Protein 3PAS (pdb70)

B-factor: mean 32.34, std 11.19, range [10.26, 92.11]

Organism: Marinobacter nauticus (strain ATCC 700491 / DSM 11845 / VT8) (NCBI:txid351348)

CATH classification: 1.10.357.10

Radius of gyration: 27.94 Å; Cα contacts (8 Å, |Δi|>4): 804; chains: 4; bounding box: 83×67×73 Å

Secondary structure (DSSP, 8-state):
-HHHHHHHHHHHHHHHHHHHHHHHHH--HHHHHHHHTS-HHHHHHH-SSHHHHHHHHHHHHHHHHHHHHHHHHHT-SSHHHHHHHHHHHHHHHHHH-HHHHHHHHHHHTS---HHHHHHHHHHTHHHHHHHHHHHHHTSB----HHHHHH--HHHHHHHHHHHTTSS---HHHHHHHH--HHHHB--/-HHHHHHHHHHHHHHHHHHHH-TTT--HHHHHHHTTS-HHHHHHH-SSHHHHHHHHHHHHHHHHHHHHHHHHHT-SSHHHHHHHHHHHHHHHHHH-HHHHHHHHHHHTS---HHHHHHHHHHTHHHHHHHHHHHHHTSB----HHHHHH--HHHHHHHHHHHTTSS---HHHHHHHH--HHHHB--TT-/--HHHHHHHHHHHHHHHHHHHHH-TTT--HHHHHHHHTS-HHHHHHHSSSHHHHHHHHHHHHHHHHHHHHHHHHHTSSSHHHHHHHHHHHHHHHHHH-HHHHHHHHHHHTS---HHHHHHHHHHTHHHHHHHHHHHHTTSB-S--HHHHHH--HHHHHHHHHHHTTSS---HHHHHHHH--HHHHB--/--HHHHHHHHHHHHHHHHHHHHH-TTT--HHHHHHHTTS-HHHHHHHSSSHHHHHHHHHHHHHHHHHHHHHHHHTT-SSHHHHHHHHHHHHHHHHHH-HHHHHHHHHHHTS---HHHHHHHHHHTHHHHHHHHHHHHTTSB----HHHHHH--HHHHHHHHHHHHTSS---HHHHHHHH--HHHHB--

InterPro domains:
  IPR001647 DNA-binding HTH domain, TetR-type [PF00440] (13-57)
  IPR001647 DNA-binding HTH domain, TetR-type [PR00455] (12-25)
  IPR001647 DNA-binding HTH domain, TetR-type [PR00455] (33-56)
  IPR001647 DNA-binding HTH domain, TetR-type [PS50977] (6-66)
  IPR009057 Homedomain-like superfamily [SSF46689] (1-82)
  IPR036271 Tetracyclin repressor-like, C-terminal domain superfamily [SSF48498] (79-188)
  IPR050109 HTH-type, TetR-like transcriptional regulator [PTHR30055] (2-189)
  IPR054422 Tetracyclin repressor-like HI_0893, C-terminal domain [PF22604] (85-188)

Structure (mmCIF, N/CA/C/O backbone):
data_3PAS
#
_entry.id   3PAS
#
_cell.length_a   67.118
_cell.length_b   106.180
_cell.length_c   117.408
_cell.angle_alpha   90.000
_cell.angle_beta   90.000
_cell.angle_gamma   90.000
#
_symmetry.space_group_name_H-M   'P 21 21 21'
#
loop_
_entity.id
_entity.type
_entity.pdbx_description
1 polymer 'TetR family transcription regulator'
2 non-polymer 'ACETATE ION'
3 non-polymer S-1,2-PROPANEDIOL
4 water water
#
loop_
_atom_site.group_PDB
_atom_site.id
_atom_site.type_symbol
_atom_site.label_atom_id
_atom_site.label_alt_id
_atom_site.label_comp_id
_atom_site.label_asym_id
_atom_site.label_entity_id
_atom_site.label_seq_id
_atom_site.pdbx_PDB_ins_code
_atom_site.Cartn_x
_atom_site.Cartn_y
_atom_site.Cartn_z
_atom_site.occupancy
_atom_site.B_iso_or_equiv
_atom_site.auth_seq_id
_atom_site.auth_comp_id
_atom_site.auth_asym_id
_atom_site.auth_atom_id
_atom_site.pdbx_PDB_model_num
ATOM 17 N N . ARG A 1 3 ? -17.737 34.745 -5.545 1.00 34.52 2 ARG A N 1
ATOM 18 C CA . ARG A 1 3 ? -16.441 34.615 -4.922 1.00 33.65 2 ARG A CA 1
ATOM 19 C C . ARG A 1 3 ? -15.868 35.975 -4.521 1.00 33.11 2 ARG A C 1
ATOM 20 O O . ARG A 1 3 ? -15.385 36.120 -3.392 1.00 31.71 2 ARG A O 1
ATOM 28 N N . GLN A 1 4 ? -15.938 36.978 -5.412 1.00 29.93 3 GLN A N 1
ATOM 29 C CA . GLN A 1 4 ? -15.330 38.284 -5.083 1.00 29.83 3 GLN A CA 1
ATOM 30 C C . GLN A 1 4 ? -15.970 38.923 -3.837 1.00 23.60 3 GLN A C 1
ATOM 31 O O . GLN A 1 4 ? -15.270 39.567 -3.052 1.00 25.70 3 GLN A O 1
ATOM 37 N N . ARG A 1 5 ? -17.279 38.746 -3.664 1.00 24.89 4 ARG A N 1
ATOM 38 C CA . ARG A 1 5 ? -17.969 39.204 -2.438 1.00 22.52 4 ARG A CA 1
ATOM 39 C C . ARG A 1 5 ? -17.461 38.450 -1.199 1.00 22.90 4 ARG A C 1
ATOM 40 O O . ARG A 1 5 ? -17.259 39.068 -0.154 1.00 22.81 4 ARG A O 1
ATOM 48 N N . ASP A 1 6 ? -17.366 37.118 -1.293 1.00 26.36 5 ASP A N 1
ATOM 49 C CA . ASP A 1 6 ? -16.761 36.288 -0.221 1.00 26.13 5 ASP A CA 1
ATOM 50 C C . ASP A 1 6 ? -15.359 36.752 0.136 1.00 25.06 5 ASP A C 1
ATOM 51 O O . ASP A 1 6 ? -15.053 37.002 1.319 1.00 25.03 5 ASP A O 1
ATOM 56 N N . ASP A 1 7 ? -14.513 36.937 -0.879 1.00 23.70 6 ASP A N 1
ATOM 57 C CA . ASP A 1 7 ? -13.151 37.405 -0.624 1.00 24.28 6 ASP A CA 1
ATOM 58 C C . ASP A 1 7 ? -13.097 38.782 0.053 1.00 24.10 6 ASP A C 1
ATOM 59 O O . ASP A 1 7 ? -12.257 39.005 0.917 1.00 25.05 6 ASP A O 1
ATOM 64 N N . SER A 1 8 ? -13.985 39.695 -0.368 1.00 25.46 7 SER A N 1
ATOM 65 C CA . SER A 1 8 ? -14.031 41.038 0.206 1.00 24.74 7 SER A CA 1
ATOM 66 C C . SER A 1 8 ? -14.362 40.958 1.701 1.00 25.57 7 SER A C 1
ATOM 67 O O . SER A 1 8 ? -13.762 41.676 2.570 1.00 24.32 7 SER A O 1
ATOM 70 N N . LYS A 1 9 ? -15.323 40.078 2.026 1.00 25.48 8 LYS A N 1
ATOM 71 C CA . LYS A 1 9 ? -15.712 39.892 3.407 1.00 22.87 8 LYS A CA 1
ATOM 72 C C . LYS A 1 9 ? -14.573 39.239 4.210 1.00 26.56 8 LYS A C 1
ATOM 73 O O . LYS A 1 9 ? -14.238 39.679 5.311 1.00 22.79 8 LYS A O 1
ATOM 79 N N . ARG A 1 10 ? -13.952 38.220 3.631 1.00 25.11 9 ARG A N 1
ATOM 80 C CA . ARG A 1 10 ? -12.786 37.590 4.292 1.00 24.28 9 ARG A CA 1
ATOM 81 C C . ARG A 1 10 ? -11.682 38.602 4.575 1.00 23.07 9 ARG A C 1
ATOM 82 O O . ARG A 1 10 ? -11.178 38.675 5.700 1.00 18.47 9 ARG A O 1
ATOM 90 N N . ILE A 1 11 ? -11.335 39.415 3.568 1.00 24.03 10 ILE A N 1
ATOM 91 C CA . ILE A 1 11 ? -10.290 40.443 3.752 1.00 23.45 10 ILE A CA 1
ATOM 92 C C . ILE A 1 11 ? -10.677 41.402 4.864 1.00 22.69 10 ILE A C 1
ATOM 93 O O . ILE A 1 11 ? -9.817 41.817 5.693 1.00 22.80 10 ILE A O 1
ATOM 98 N N . ALA A 1 12 ? -11.969 41.764 4.926 1.00 21.82 11 ALA A N 1
ATOM 99 C CA . ALA A 1 12 ? -12.435 42.621 6.018 1.00 23.27 11 ALA A CA 1
ATOM 100 C C . ALA A 1 12 ? -12.183 41.971 7.377 1.00 20.05 11 ALA A C 1
ATOM 101 O O . ALA A 1 12 ? -11.754 42.659 8.314 1.00 22.05 11 ALA A O 1
ATOM 103 N N . PHE A 1 13 ? -12.460 40.674 7.501 1.00 21.15 12 PHE A N 1
ATOM 104 C CA . PHE A 1 13 ? -12.249 40.017 8.777 1.00 20.33 12 PHE A CA 1
ATOM 105 C C . PHE A 1 13 ? -10.774 39.839 9.059 1.00 21.18 12 PHE A C 1
ATOM 106 O O . PHE A 1 13 ? -10.361 40.017 10.176 1.00 21.99 12 PHE A O 1
ATOM 114 N N . LEU A 1 14 ? -9.998 39.479 8.055 1.00 20.01 13 LEU A N 1
ATOM 115 C CA . LEU A 1 14 ? -8.568 39.325 8.222 1.00 22.17 13 LEU A CA 1
ATOM 116 C C . LEU A 1 14 ? -7.910 40.648 8.633 1.00 20.14 13 LEU A C 1
ATOM 117 O O . LEU A 1 14 ? -7.127 40.674 9.567 1.00 18.55 13 LEU A O 1
ATOM 122 N N . GLU A 1 15 ? -8.232 41.720 7.935 1.00 19.10 14 GLU A N 1
ATOM 123 C CA . GLU A 1 15 ? -7.676 43.040 8.244 1.00 20.92 14 GLU A CA 1
ATOM 124 C C . GLU A 1 15 ? -8.124 43.548 9.611 1.00 20.60 14 GLU A C 1
ATOM 125 O O . GLU A 1 15 ? -7.336 44.200 10.355 1.00 20.61 14 GLU A O 1
ATOM 131 N N . ALA A 1 16 ? -9.389 43.289 9.945 1.00 19.72 15 ALA A N 1
ATOM 132 C CA . ALA A 1 16 ? -9.896 43.617 11.255 1.00 20.31 15 ALA A CA 1
ATOM 133 C C . ALA A 1 16 ? -9.129 42.912 12.383 1.00 20.45 15 ALA A C 1
ATOM 134 O O . ALA A 1 16 ? -8.800 43.525 13.431 1.00 20.64 15 ALA A O 1
ATOM 136 N N . THR A 1 17 ? -8.825 41.634 12.185 1.00 19.57 16 THR A N 1
ATOM 137 C CA . THR A 1 17 ? -8.078 40.845 13.167 1.00 18.16 16 THR A CA 1
ATOM 138 C C . THR A 1 17 ? -6.659 41.433 13.313 1.00 19.27 16 THR A C 1
ATOM 139 O O . THR A 1 17 ? -6.170 41.598 14.434 1.00 19.69 16 THR A O 1
ATOM 143 N N . VAL A 1 18 ? -6.002 41.718 12.178 1.00 19.54 17 VAL A N 1
ATOM 144 C CA . VAL A 1 18 ? -4.697 42.405 12.209 1.00 20.22 17 VAL A CA 1
ATOM 145 C C . VAL A 1 18 ? -4.746 43.672 13.093 1.00 19.98 17 VAL A C 1
ATOM 146 O O . VAL A 1 18 ? -3.951 43.812 14.027 1.00 22.49 17 VAL A O 1
ATOM 150 N N . ARG A 1 19 ? -5.695 44.561 12.837 1.00 23.24 18 ARG A N 1
ATOM 151 C CA . ARG A 1 19 ? -5.772 45.831 13.535 1.00 24.41 18 ARG A CA 1
ATOM 152 C C . ARG A 1 19 ? -6.079 45.643 15.000 1.00 25.70 18 ARG A C 1
ATOM 153 O O . ARG A 1 19 ? -5.399 46.222 15.851 1.00 27.39 18 ARG A O 1
ATOM 161 N N . GLU A 1 20 ? -7.117 44.843 15.287 1.00 23.14 19 GLU A N 1
ATOM 162 C CA . GLU A 1 20 ? -7.532 44.613 16.656 1.00 24.04 19 GLU A CA 1
ATOM 163 C C . GLU A 1 20 ? -6.425 43.950 17.511 1.00 23.30 19 GLU A C 1
ATOM 164 O O . GLU A 1 20 ? -6.163 44.398 18.642 1.00 25.67 19 GLU A O 1
ATOM 170 N N . VAL A 1 21 ? -5.758 42.923 16.987 1.00 22.58 20 VAL A N 1
ATOM 171 C CA . VAL A 1 21 ? -4.720 42.245 17.737 1.00 21.89 20 VAL A CA 1
ATOM 172 C C . VAL A 1 21 ? -3.482 43.126 17.875 1.00 24.01 20 VAL A C 1
ATOM 173 O O . VAL A 1 21 ? -2.841 43.172 18.948 1.00 21.10 20 VAL A O 1
ATOM 177 N N . ALA A 1 22 ? -3.159 43.864 16.830 1.00 24.89 21 ALA A N 1
ATOM 178 C CA . ALA A 1 22 ? -2.014 44.768 16.902 1.00 26.35 21 ALA A CA 1
ATOM 179 C C . ALA A 1 22 ? -2.202 45.897 17.912 1.00 28.31 21 ALA A C 1
ATOM 180 O O . ALA A 1 22 ? -1.223 46.313 18.560 1.00 31.08 21 ALA A O 1
ATOM 182 N N . ASP A 1 23 ? -3.421 46.388 18.044 1.00 24.67 22 ASP A N 1
ATOM 183 C CA . ASP A 1 23 ? -3.738 47.421 18.975 1.00 28.80 22 ASP A CA 1
ATOM 184 C C . ASP A 1 23 ? -3.962 46.894 20.385 1.00 30.94 22 ASP A C 1
ATOM 185 O O . ASP A 1 23 ? -3.593 47.572 21.360 1.00 31.45 22 ASP A O 1
ATOM 190 N N . HIS A 1 24 ? -4.552 45.698 20.507 1.00 27.03 23 HIS A N 1
ATOM 191 C CA . HIS A 1 24 ? -5.024 45.220 21.805 1.00 28.07 23 HIS A CA 1
ATOM 192 C C . HIS A 1 24 ? -4.565 43.855 22.261 1.00 27.39 23 HIS A C 1
ATOM 193 O O . HIS A 1 24 ? -4.838 43.456 23.413 1.00 27.87 23 HIS A O 1
ATOM 200 N N . GLY A 1 25 ? -3.886 43.118 21.392 1.00 26.25 24 GLY A N 1
ATOM 201 C CA . GLY A 1 25 ? -3.473 41.781 21.747 1.00 27.04 24 GLY A CA 1
ATOM 202 C C . GLY A 1 25 ? -4.573 40.728 21.574 1.00 25.22 24 GLY A C 1
ATOM 203 O O . GLY A 1 25 ? -5.725 41.022 21.301 1.00 27.19 24 GLY A O 1
ATOM 204 N N . PHE A 1 26 ? -4.187 39.480 21.743 1.00 27.78 25 PHE A N 1
ATOM 205 C CA . PHE A 1 26 ? -5.097 38.344 21.518 1.00 24.92 25 PHE A CA 1
ATOM 206 C C . PHE A 1 26 ? -6.232 38.255 22.503 1.00 25.63 25 PHE A C 1
ATOM 207 O O . PHE A 1 26 ? -7.401 38.073 22.098 1.00 24.74 25 PHE A O 1
ATOM 215 N N . SER A 1 27 ? -5.899 38.348 23.799 1.00 27.88 26 SER A N 1
ATOM 216 C CA . SER A 1 27 ? -6.873 38.104 24.869 1.00 30.86 26 SER A CA 1
ATOM 217 C C . SER A 1 27 ? -8.061 39.022 24.865 1.00 31.75 26 SER A C 1
ATOM 218 O O . SER A 1 27 ? -9.210 38.578 25.074 1.00 28.61 26 SER A O 1
ATOM 221 N N . ALA A 1 28 ? -7.783 40.303 24.650 1.00 28.21 27 ALA A N 1
ATOM 222 C CA . ALA A 1 28 ? -8.812 41.323 24.666 1.00 29.80 27 ALA A CA 1
ATOM 223 C C . ALA A 1 28 ? -9.647 41.324 23.389 1.00 31.08 27 ALA A C 1
ATOM 224 O O . ALA A 1 28 ? -10.699 41.934 23.354 1.00 32.50 27 ALA A O 1
ATOM 226 N N . THR A 1 29 ? -9.175 40.636 22.344 1.00 26.96 28 THR A N 1
ATOM 227 C CA . THR A 1 29 ? -9.836 40.635 21.047 1.00 24.97 28 THR A CA 1
ATOM 228 C C . THR A 1 29 ? -10.763 39.429 20.836 1.00 26.06 28 THR A C 1
ATOM 229 O O . THR A 1 29 ? -10.320 38.305 20.630 1.00 31.44 28 THR A O 1
ATOM 233 N N . SER A 1 30 ? -12.047 39.678 20.842 1.00 25.39 29 SER A N 1
ATOM 234 C CA . SER A 1 30 ? -13.049 38.608 20.698 1.00 24.40 29 SER A CA 1
ATOM 235 C C . SER A 1 30 ? -13.563 38.572 19.272 1.00 26.37 29 SER A C 1
ATOM 236 O O . SER A 1 30 ? -13.317 39.525 18.467 1.00 20.76 29 SER A O 1
ATOM 239 N N . VAL A 1 31 ? -14.240 37.465 18.951 1.00 22.85 30 VAL A N 1
ATOM 240 C CA . VAL A 1 31 ? -15.015 37.357 17.730 1.00 22.34 30 VAL A CA 1
ATOM 241 C C . VAL A 1 31 ? -15.923 38.609 17.543 1.00 21.16 30 VAL A C 1
ATOM 242 O O . VAL A 1 31 ? -15.957 39.208 16.447 1.00 24.09 30 VAL A O 1
ATOM 246 N N . GLY A 1 32 ? -16.660 38.989 18.584 1.00 22.40 31 GLY A N 1
ATOM 247 C CA . GLY A 1 32 ? -17.529 40.167 18.546 1.00 21.20 31 GLY A CA 1
ATOM 248 C C . GLY A 1 32 ? -16.808 41.444 18.116 1.00 22.52 31 GLY A C 1
ATOM 249 O O . GLY A 1 32 ? -17.291 42.179 17.257 1.00 23.54 31 GLY A O 1
ATOM 250 N N . LYS A 1 33 ? -15.635 41.677 18.697 1.00 22.56 32 LYS A N 1
ATOM 251 C CA . LYS A 1 33 ? -14.856 42.869 18.410 1.00 23.16 32 LYS A CA 1
ATOM 252 C C . LYS A 1 33 ? -14.281 42.873 17.009 1.00 23.45 32 LYS A C 1
ATOM 253 O O . LYS A 1 33 ? -14.211 43.927 16.363 1.00 21.13 32 LYS A O 1
ATOM 259 N N . ILE A 1 34 ? -13.831 41.714 16.545 1.00 22.12 33 ILE A N 1
ATOM 260 C CA . ILE A 1 34 ? -13.312 41.632 15.164 1.00 19.32 33 ILE A CA 1
ATOM 261 C C . ILE A 1 34 ? -14.431 41.922 14.192 1.00 20.78 33 ILE A C 1
ATOM 262 O O . ILE A 1 34 ? -14.272 42.678 13.223 1.00 21.76 33 ILE A O 1
ATOM 267 N N . ALA A 1 35 ? -15.566 41.274 14.406 1.00 24.03 34 ALA A N 1
ATOM 268 C CA . ALA A 1 35 ? -16.713 41.452 13.504 1.00 23.86 34 ALA A CA 1
ATOM 269 C C . ALA A 1 35 ? -17.110 42.925 13.404 1.00 24.69 34 ALA A C 1
ATOM 270 O O . ALA A 1 35 ? -17.336 43.471 12.291 1.00 22.85 34 ALA A O 1
ATOM 272 N N . LYS A 1 36 ? -17.168 43.579 14.558 1.00 27.35 35 LYS A N 1
ATOM 273 C CA . LYS A 1 36 ? -17.571 45.002 14.621 1.00 28.29 35 LYS A CA 1
ATOM 274 C C . LYS A 1 36 ? -16.534 45.885 13.902 1.00 27.02 35 LYS A C 1
ATOM 275 O O . LYS A 1 36 ? -16.910 46.706 13.113 1.00 26.01 35 LYS A O 1
ATOM 281 N N . ALA A 1 37 ? -15.241 45.633 14.107 1.00 26.96 36 ALA A N 1
ATOM 282 C CA . ALA A 1 37 ? -14.196 46.335 13.387 1.00 29.44 36 ALA A CA 1
ATOM 283 C C . ALA A 1 37 ? -14.278 46.134 11.850 1.00 27.76 36 ALA A C 1
ATOM 284 O O . ALA A 1 37 ? -13.953 47.059 11.152 1.00 25.80 36 ALA A O 1
ATOM 286 N N . ALA A 1 38 ? -14.705 44.951 11.368 1.00 24.93 37 ALA A N 1
ATOM 287 C CA . ALA A 1 38 ? -14.840 44.647 9.969 1.00 25.02 37 ALA A CA 1
ATOM 288 C C . ALA A 1 38 ? -16.134 45.224 9.370 1.00 29.25 37 ALA A C 1
ATOM 289 O O . ALA A 1 38 ? -16.310 45.211 8.158 1.00 32.50 37 ALA A O 1
ATOM 291 N N . GLY A 1 39 ? -17.056 45.627 10.233 1.00 28.50 38 GLY A N 1
ATOM 292 C CA . GLY A 1 39 ? -18.358 46.169 9.843 1.00 30.07 38 GLY A CA 1
ATOM 293 C C . GLY A 1 39 ? -19.356 45.101 9.453 1.00 28.83 38 GLY A C 1
ATOM 294 O O . GLY A 1 39 ? -20.248 45.387 8.700 1.00 28.69 38 GLY A O 1
ATOM 295 N N . LEU A 1 40 ? -19.219 43.890 10.011 1.00 23.24 39 LEU A N 1
ATOM 296 C CA . LEU A 1 40 ? -20.018 42.711 9.666 1.00 25.98 39 LEU A CA 1
ATOM 297 C C . LEU A 1 40 ? -20.460 42.048 10.953 1.00 26.59 39 LEU A C 1
ATOM 298 O O . LEU A 1 40 ? -19.961 42.373 12.008 1.00 28.87 39 LEU A O 1
ATOM 303 N N . SER A 1 41 ? -21.397 41.133 10.897 1.00 31.52 40 SER A N 1
ATOM 304 C CA . SER A 1 41 ? -21.903 40.551 12.120 1.00 30.37 40 SER A CA 1
ATOM 305 C C . SER A 1 41 ? -21.125 39.302 12.473 1.00 29.31 40 SER A C 1
ATOM 306 O O . SER A 1 41 ? -20.487 38.701 11.594 1.00 26.56 40 SER A O 1
ATOM 309 N N . PRO A 1 42 ? -21.217 38.872 13.739 1.00 28.85 41 PRO A N 1
ATOM 310 C CA . PRO A 1 42 ? -20.576 37.609 14.059 1.00 30.48 41 PRO A CA 1
ATOM 311 C C . PRO A 1 42 ? -21.184 36.455 13.293 1.00 30.05 41 PRO A C 1
ATOM 312 O O . PRO A 1 42 ? -20.446 35.521 12.954 1.00 26.07 41 PRO A O 1
ATOM 316 N N . ALA A 1 43 ? -22.491 36.494 12.975 1.00 32.29 42 ALA A N 1
ATOM 317 C CA . ALA A 1 43 ? -23.066 35.373 12.200 1.00 30.48 42 ALA A CA 1
ATOM 318 C C . ALA A 1 43 ? -22.329 35.232 10.861 1.00 26.64 42 ALA A C 1
ATOM 319 O O . ALA A 1 43 ? -22.049 34.125 10.410 1.00 29.69 42 ALA A O 1
ATOM 321 N N . THR A 1 44 ? -22.073 36.368 10.230 1.00 28.38 43 THR A N 1
ATOM 322 C CA . THR A 1 44 ? -21.325 36.428 8.983 1.00 28.27 43 THR A CA 1
ATOM 323 C C . THR A 1 44 ? -19.853 35.957 9.165 1.00 27.57 43 THR A C 1
ATOM 324 O O . THR A 1 44 ? -19.335 35.226 8.340 1.00 28.45 43 THR A O 1
ATOM 328 N N . LEU A 1 45 ? -19.220 36.344 10.268 1.00 24.58 44 LEU A N 1
ATOM 329 C CA . LEU A 1 45 ? -17.872 35.829 10.589 1.00 23.89 44 LEU A CA 1
ATOM 330 C C . LEU A 1 45 ? -17.923 34.309 10.575 1.00 22.47 44 LEU A C 1
ATOM 331 O O . LEU A 1 45 ? -17.107 33.685 9.935 1.00 23.04 44 LEU A O 1
ATOM 336 N N . TYR A 1 46 ? -18.890 33.704 11.278 1.00 24.64 45 TYR A N 1
ATOM 337 C CA . TYR A 1 46 ? -18.947 32.258 11.350 1.00 24.01 45 TYR A CA 1
ATOM 338 C C . TYR A 1 46 ? -19.234 31.535 10.055 1.00 26.03 45 TYR A C 1
ATOM 339 O O . TYR A 1 46 ? -18.989 30.335 9.983 1.00 24.63 45 TYR A O 1
ATOM 348 N N . ILE A 1 47 ? -19.782 32.223 9.048 1.00 27.14 46 ILE A N 1
ATOM 349 C CA . ILE A 1 47 ? -19.890 31.643 7.718 1.00 31.08 46 ILE A CA 1
ATOM 350 C C . ILE A 1 47 ? -18.511 31.331 7.172 1.00 28.85 46 ILE A C 1
ATOM 351 O O . ILE A 1 47 ? -18.328 30.325 6.527 1.00 28.50 46 ILE A O 1
ATOM 356 N N . TYR A 1 48 ? -17.516 32.171 7.473 1.00 27.03 47 TYR A N 1
ATOM 357 C CA . TYR A 1 48 ? -16.163 32.069 6.865 1.00 26.33 47 TYR A CA 1
ATOM 358 C C . TYR A 1 48 ? -15.075 31.441 7.753 1.00 29.10 47 TYR A C 1
ATOM 359 O O . TYR A 1 48 ? -14.111 30.892 7.235 1.00 30.71 47 TYR A O 1
ATOM 368 N N . TYR A 1 49 ? -15.252 31.523 9.071 1.00 26.02 48 TYR A N 1
ATOM 369 C CA . TYR A 1 49 ? -14.273 31.049 10.061 1.00 23.53 48 TYR A CA 1
ATOM 370 C C . TYR A 1 49 ? -15.020 30.351 11.183 1.00 24.74 48 TYR A C 1
ATOM 371 O O . TYR A 1 49 ? -15.976 30.875 11.731 1.00 24.93 48 TYR A O 1
ATOM 380 N N . GLU A 1 50 ? -14.583 29.146 11.518 1.00 26.94 49 GLU A N 1
ATOM 381 C CA . GLU A 1 50 ? -15.256 28.327 12.544 1.00 31.39 49 GLU A CA 1
ATOM 382 C C . GLU A 1 50 ? -15.326 29.037 13.882 1.00 28.35 49 GLU A C 1
ATOM 383 O O . GLU A 1 50 ? -16.371 29.070 14.535 1.00 27.49 49 GLU A O 1
ATOM 389 N N . ASP A 1 51 ? -14.199 29.633 14.253 1.00 26.34 50 ASP A N 1
ATOM 390 C CA . ASP A 1 51 ? -13.996 30.193 15.571 1.00 26.73 50 ASP A CA 1
ATOM 391 C C . ASP A 1 51 ? -12.833 31.174 15.588 1.00 22.59 50 ASP A C 1
ATOM 392 O O . ASP A 1 51 ? -12.150 31.398 14.572 1.00 21.19 50 ASP A O 1
ATOM 397 N N . LYS A 1 52 ? -12.583 31.746 16.751 1.00 24.23 51 LYS A N 1
ATOM 398 C CA . LYS A 1 52 ? -11.467 32.690 16.913 1.00 21.81 51 LYS A CA 1
ATOM 399 C C . LYS A 1 52 ? -10.146 32.087 16.478 1.00 23.49 51 LYS A C 1
ATOM 400 O O . LYS A 1 52 ? -9.405 32.713 15.703 1.00 24.40 51 LYS A O 1
ATOM 406 N N . GLU A 1 53 ? -9.837 30.902 17.006 1.00 26.06 52 GLU A N 1
ATOM 407 C CA . GLU A 1 53 ? -8.567 30.195 16.751 1.00 24.19 52 GLU A CA 1
ATOM 408 C C . GLU A 1 53 ? -8.267 30.117 15.277 1.00 23.01 52 GLU A C 1
ATOM 409 O O . GLU A 1 53 ? -7.132 30.394 14.851 1.00 23.18 52 GLU A O 1
ATOM 415 N N . GLN A 1 54 ? -9.267 29.696 14.500 1.00 24.61 53 GLN A N 1
ATOM 416 C CA . GLN A 1 54 ? -9.115 29.546 13.051 1.00 24.70 53 GLN A CA 1
ATOM 417 C C . GLN A 1 54 ? -8.935 30.893 12.361 1.00 22.55 53 GLN A C 1
ATOM 418 O O . GLN A 1 54 ? -8.184 30.987 11.406 1.00 22.69 53 GLN A O 1
ATOM 424 N N . LEU A 1 55 ? -9.614 31.927 12.840 1.00 21.63 54 LEU A N 1
ATOM 425 C CA . LEU A 1 55 ? -9.455 33.225 12.226 1.00 21.40 54 LEU A CA 1
ATOM 426 C C . LEU A 1 55 ? -8.068 33.809 12.567 1.00 22.01 54 LEU A C 1
ATOM 427 O O . LEU A 1 55 ? -7.442 34.434 11.706 1.00 19.78 54 LEU A O 1
ATOM 432 N N . LEU A 1 56 ? -7.584 33.597 13.786 1.00 22.11 55 LEU A N 1
ATOM 433 C CA . LEU A 1 56 ? -6.220 34.075 14.123 1.00 20.34 55 LEU A CA 1
ATOM 434 C C . LEU A 1 56 ? -5.170 33.412 13.226 1.00 21.51 55 LEU A C 1
ATOM 435 O O . LEU A 1 56 ? -4.216 34.078 12.776 1.00 22.31 55 LEU A O 1
ATOM 440 N N . LEU A 1 57 ? -5.329 32.111 12.953 1.00 23.81 56 LEU A N 1
ATOM 441 C CA . LEU A 1 57 ? -4.375 31.389 12.068 1.00 21.20 56 LEU A CA 1
ATOM 442 C C . LEU A 1 57 ? -4.479 31.832 10.612 1.00 22.36 56 LEU A C 1
ATOM 443 O O . LEU A 1 57 ? -3.446 32.050 9.946 1.00 23.25 56 LEU A O 1
ATOM 448 N N . ALA A 1 58 ? -5.701 31.973 10.086 1.00 23.32 57 ALA A N 1
ATOM 449 C CA . ALA A 1 58 ? -5.913 32.489 8.718 1.00 20.31 57 ALA A CA 1
ATOM 450 C C . ALA A 1 58 ? -5.285 33.851 8.604 1.00 21.22 57 ALA A C 1
ATOM 451 O O . ALA A 1 58 ? -4.634 34.147 7.609 1.00 20.04 57 ALA A O 1
ATOM 453 N N . THR A 1 59 ? -5.436 34.672 9.666 1.00 20.26 58 THR A N 1
ATOM 454 C CA . THR A 1 59 ? -4.851 36.019 9.678 1.00 19.32 58 THR A CA 1
ATOM 455 C C . THR A 1 59 ? -3.311 35.965 9.683 1.00 19.45 58 THR A C 1
ATOM 456 O O . THR A 1 59 ? -2.655 36.745 8.970 1.00 23.44 58 THR A O 1
ATOM 460 N N . PHE A 1 60 ? -2.751 35.062 10.457 1.00 20.26 59 PHE A N 1
ATOM 461 C CA . PHE A 1 60 ? -1.312 34.845 10.459 1.00 21.61 59 PHE A CA 1
ATOM 462 C C . PHE A 1 60 ? -0.811 34.461 9.058 1.00 23.69 59 PHE A C 1
ATOM 463 O O . PHE A 1 60 ? 0.222 34.970 8.576 1.00 22.63 59 PHE A O 1
ATOM 471 N N . TYR A 1 61 ? -1.522 33.571 8.391 1.00 23.21 60 TYR A N 1
ATOM 472 C CA . TYR A 1 61 ? -1.142 33.222 7.023 1.00 22.21 60 TYR A CA 1
ATOM 473 C C . TYR A 1 61 ? -1.382 34.340 6.015 1.00 22.92 60 TYR A C 1
ATOM 474 O O . TYR A 1 61 ? -0.580 34.531 5.107 1.00 23.54 60 TYR A O 1
ATOM 483 N N . TYR A 1 62 ? -2.461 35.087 6.154 1.00 24.14 61 TYR A N 1
ATOM 484 C CA . TYR A 1 62 ? -2.672 36.268 5.332 1.00 23.04 61 TYR A CA 1
ATOM 485 C C . TYR A 1 62 ? -1.539 37.276 5.484 1.00 24.23 61 TYR A C 1
ATOM 486 O O . TYR A 1 62 ? -1.031 37.773 4.476 1.00 25.19 61 TYR A O 1
ATOM 495 N N . VAL A 1 63 ? -1.140 37.563 6.731 1.00 23.24 62 VAL A N 1
ATOM 496 C CA . VAL A 1 63 ? -0.028 38.509 6.990 1.00 24.31 62 VAL A CA 1
ATOM 497 C C . VAL A 1 63 ? 1.317 37.961 6.455 1.00 23.96 62 VAL A C 1
ATOM 498 O O . VAL A 1 63 ? 2.077 38.651 5.742 1.00 23.83 62 VAL A O 1
ATOM 502 N N . SER A 1 64 ? 1.607 36.715 6.799 1.00 21.59 63 SER A N 1
ATOM 503 C CA . SER A 1 64 ? 2.857 36.084 6.378 1.00 22.85 63 SER A CA 1
ATOM 504 C C . SER A 1 64 ? 2.985 36.003 4.848 1.00 24.48 63 SER A C 1
ATOM 505 O O . SER A 1 64 ? 4.015 36.348 4.278 1.00 26.57 63 SER A O 1
ATOM 508 N N . ASP A 1 65 ? 1.942 35.551 4.172 1.00 28.03 64 ASP A N 1
ATOM 509 C CA . ASP A 1 65 ? 1.989 35.425 2.735 1.00 27.26 64 ASP A CA 1
ATOM 510 C C . ASP A 1 65 ? 2.169 36.749 2.012 1.00 30.17 64 ASP A C 1
ATOM 511 O O . ASP A 1 65 ? 2.872 36.797 1.015 1.00 28.01 64 ASP A O 1
ATOM 516 N N . GLN A 1 66 ? 1.487 37.798 2.450 1.00 28.25 65 GLN A N 1
ATOM 517 C CA . GLN A 1 66 ? 1.661 39.130 1.854 1.00 30.82 65 GLN A CA 1
ATOM 518 C C . GLN A 1 66 ? 3.122 39.613 1.942 1.00 27.85 65 GLN A C 1
ATOM 519 O O . GLN A 1 66 ? 3.710 40.117 0.966 1.00 28.16 65 GLN A O 1
ATOM 525 N N . VAL A 1 67 ? 3.681 39.475 3.143 1.00 25.86 66 VAL A N 1
ATOM 526 C CA . VAL A 1 67 ? 5.071 39.901 3.390 1.00 23.32 66 VAL A CA 1
ATOM 527 C C . VAL A 1 67 ? 6.069 38.984 2.637 1.00 23.37 66 VAL A C 1
ATOM 528 O O . VAL A 1 67 ? 6.945 39.472 1.905 1.00 24.50 66 VAL A O 1
ATOM 532 N N . ILE A 1 68 ? 5.931 37.685 2.792 1.00 22.27 67 ILE A N 1
ATOM 533 C CA . ILE A 1 68 ? 6.852 36.735 2.139 1.00 21.68 67 ILE A CA 1
ATOM 534 C C . ILE A 1 68 ? 6.785 36.868 0.618 1.00 24.82 67 ILE A C 1
ATOM 535 O O . ILE A 1 68 ? 7.840 36.917 -0.053 1.00 21.85 67 ILE A O 1
ATOM 540 N N . ASP A 1 69 ? 5.574 36.987 0.091 1.00 24.85 68 ASP A N 1
ATOM 541 C CA . ASP A 1 69 ? 5.383 37.089 -1.365 1.00 26.50 68 ASP A CA 1
ATOM 542 C C . ASP A 1 69 ? 6.058 38.339 -1.946 1.00 26.70 68 ASP A C 1
ATOM 543 O O . ASP A 1 69 ? 6.692 38.287 -3.020 1.00 26.84 68 ASP A O 1
ATOM 548 N N . ALA A 1 70 ? 5.915 39.462 -1.235 1.00 24.86 69 ALA A N 1
ATOM 549 C CA . ALA A 1 70 ? 6.519 40.718 -1.664 1.00 24.68 69 ALA A CA 1
ATOM 550 C C . ALA A 1 70 ? 8.041 40.618 -1.584 1.00 22.65 69 ALA A C 1
ATOM 551 O O . ALA A 1 70 ? 8.751 41.022 -2.528 1.00 23.04 69 ALA A O 1
ATOM 553 N N . ALA A 1 71 ? 8.535 40.062 -0.477 1.00 21.72 70 ALA A N 1
ATOM 554 C CA . ALA A 1 71 ? 9.981 39.837 -0.309 1.00 24.20 70 ALA A CA 1
ATOM 555 C C . ALA A 1 71 ? 10.533 39.009 -1.445 1.00 22.94 70 ALA A C 1
ATOM 556 O O . ALA A 1 71 ? 11.593 39.329 -1.957 1.00 26.14 70 ALA A O 1
ATOM 558 N N . LEU A 1 72 ? 9.871 37.904 -1.761 1.00 27.06 71 LEU A N 1
ATOM 559 C CA A LEU A 1 72 ? 10.292 36.939 -2.812 0.50 28.20 71 LEU A CA 1
ATOM 560 C CA B LEU A 1 72 ? 10.408 37.002 -2.775 0.50 28.23 71 LEU A CA 1
ATOM 561 C C . LEU A 1 72 ? 10.294 37.583 -4.195 1.00 27.14 71 LEU A C 1
ATOM 562 O O . LEU A 1 72 ? 11.163 37.353 -5.006 1.00 27.17 71 LEU A O 1
ATOM 571 N N . ASP A 1 73 ? 9.264 38.378 -4.465 1.00 27.08 72 ASP A N 1
ATOM 572 C CA . ASP A 1 73 ? 9.156 39.057 -5.756 1.00 26.90 72 ASP A CA 1
ATOM 573 C C . ASP A 1 73 ? 10.375 40.000 -5.924 1.00 27.41 72 ASP A C 1
ATOM 574 O O . ASP A 1 73 ? 11.066 39.996 -6.972 1.00 26.58 72 ASP A O 1
ATOM 579 N N . SER A 1 74 ? 10.667 40.776 -4.871 1.00 23.11 73 SER A N 1
ATOM 580 C CA A SER A 1 74 ? 11.803 41.707 -4.913 0.50 22.17 73 SER A CA 1
ATOM 581 C CA B SER A 1 74 ? 11.781 41.715 -4.910 0.50 23.21 73 SER A CA 1
ATOM 582 C C . SER A 1 74 ? 13.120 40.970 -5.005 1.00 24.73 73 SER A C 1
ATOM 583 O O . SER A 1 74 ? 13.987 41.336 -5.791 1.00 25.57 73 SER A O 1
ATOM 588 N N . PHE A 1 75 ? 13.282 39.927 -4.192 1.00 25.25 74 PHE A N 1
ATOM 589 C CA . PHE A 1 75 ? 14.478 39.106 -4.220 1.00 26.88 74 PHE A CA 1
ATOM 590 C C . PHE A 1 75 ? 14.754 38.559 -5.631 1.00 28.59 74 PHE A C 1
ATOM 591 O O . PHE A 1 75 ? 15.902 38.530 -6.071 1.00 28.11 74 PHE A O 1
ATOM 599 N N . SER A 1 76 ? 13.691 38.133 -6.315 1.00 29.33 75 SER A N 1
ATOM 600 C CA . SER A 1 76 ? 13.809 37.485 -7.647 1.00 32.64 75 SER A CA 1
ATOM 601 C C . SER A 1 76 ? 14.361 38.408 -8.714 1.00 33.27 75 SER A C 1
ATOM 602 O O . SER A 1 76 ? 14.855 37.930 -9.726 1.00 35.27 75 SER A O 1
ATOM 605 N N . ARG A 1 77 ? 14.296 39.719 -8.484 1.00 33.53 76 ARG A N 1
ATOM 606 C CA . ARG A 1 77 ? 14.789 40.717 -9.458 1.00 37.73 76 ARG A CA 1
ATOM 607 C C . ARG A 1 77 ? 16.296 41.003 -9.364 1.00 36.26 76 ARG A C 1
ATOM 608 O O . ARG A 1 77 ? 16.870 41.621 -10.245 1.00 37.29 76 ARG A O 1
ATOM 616 N N . GLY A 1 78 ? 16.951 40.520 -8.318 1.00 36.82 77 GLY A N 1
ATOM 617 C CA . GLY A 1 78 ? 18.392 40.730 -8.158 1.00 33.67 77 GLY A CA 1
ATOM 618 C C . GLY A 1 78 ? 19.200 39.763 -8.996 1.00 36.62 77 GLY A C 1
ATOM 619 O O . GLY A 1 78 ? 18.872 38.582 -9.054 1.00 35.66 77 GLY A O 1
ATOM 620 N N . LYS A 1 79 ? 20.250 40.262 -9.653 1.00 33.54 78 LYS A N 1
ATOM 621 C CA . LYS A 1 79 ? 21.112 39.435 -10.516 1.00 36.89 78 LYS A CA 1
ATOM 622 C C . LYS A 1 79 ? 22.089 38.505 -9.749 1.00 37.42 78 LYS A C 1
ATOM 623 O O . LYS A 1 79 ? 22.691 37.632 -10.346 1.00 34.03 78 LYS A O 1
ATOM 625 N N . ASP A 1 80 ? 22.291 38.747 -8.453 1.00 31.20 79 ASP A N 1
ATOM 626 C CA . ASP A 1 80 ? 23.120 37.910 -7.611 1.00 30.35 79 ASP A CA 1
ATOM 627 C C . ASP A 1 80 ? 22.528 37.916 -6.195 1.00 25.79 79 ASP A C 1
ATOM 628 O O . ASP A 1 80 ? 21.591 38.685 -5.904 1.00 25.79 79 ASP A O 1
ATOM 633 N N . LEU A 1 81 ? 23.079 37.081 -5.327 1.00 26.28 80 LEU A N 1
ATOM 634 C CA . LEU A 1 81 ? 22.544 36.921 -3.979 1.00 26.34 80 LEU A CA 1
ATOM 635 C C . LEU A 1 81 ? 22.526 38.232 -3.194 1.00 23.23 80 LEU A C 1
ATOM 636 O O . LEU A 1 81 ? 21.514 38.567 -2.599 1.00 20.16 80 LEU A O 1
ATOM 641 N N . ARG A 1 82 ? 23.628 38.969 -3.173 1.00 23.58 81 ARG A N 1
ATOM 642 C CA . ARG A 1 82 ? 23.617 40.245 -2.475 1.00 23.76 81 ARG A CA 1
ATOM 643 C C . ARG A 1 82 ? 22.548 41.200 -3.003 1.00 24.05 81 ARG A C 1
ATOM 644 O O . ARG A 1 82 ? 21.829 41.842 -2.183 1.00 21.03 81 ARG A O 1
ATOM 652 N N . GLU A 1 83 ? 22.395 41.304 -4.327 1.00 24.94 82 GLU A N 1
ATOM 653 C CA . GLU A 1 83 ? 21.470 42.286 -4.857 1.00 23.92 82 GLU A CA 1
ATOM 654 C C . GLU A 1 83 ? 20.055 41.897 -4.490 1.00 23.80 82 GLU A C 1
ATOM 655 O O . GLU A 1 83 ? 19.209 42.761 -4.166 1.00 21.54 82 GLU A O 1
ATOM 661 N N . GLY A 1 84 ? 19.783 40.593 -4.568 1.00 20.93 83 GLY A N 1
ATOM 662 C CA . GLY A 1 84 ? 18.464 40.030 -4.220 1.00 21.78 83 GLY A CA 1
ATOM 663 C C . GLY A 1 84 ? 18.108 40.352 -2.789 1.00 24.10 83 GLY A C 1
ATOM 664 O O . GLY A 1 84 ? 17.009 40.843 -2.503 1.00 20.47 83 GLY A O 1
ATOM 665 N N . LEU A 1 85 ? 19.043 40.084 -1.893 1.00 20.78 84 LEU A N 1
ATOM 666 C CA . LEU A 1 85 ? 18.830 40.355 -0.484 1.00 22.09 84 LEU A CA 1
ATOM 667 C C . LEU A 1 85 ? 18.688 41.869 -0.236 1.00 21.12 84 LEU A C 1
ATOM 668 O O . LEU A 1 85 ? 17.874 42.290 0.591 1.00 20.09 84 LEU A O 1
ATOM 673 N N . ARG A 1 86 ? 19.421 42.687 -1.009 1.00 18.85 85 ARG A N 1
ATOM 674 C CA . ARG A 1 86 ? 19.343 44.136 -0.869 1.00 20.44 85 ARG A CA 1
ATOM 675 C C . ARG A 1 86 ? 17.958 44.638 -1.274 1.00 19.19 85 ARG A C 1
ATOM 676 O O . ARG A 1 86 ? 17.350 45.409 -0.559 1.00 20.52 85 ARG A O 1
ATOM 684 N N . ARG A 1 87 ? 17.457 44.161 -2.402 1.00 22.36 86 ARG A N 1
ATOM 685 C CA . ARG A 1 87 ? 16.102 44.555 -2.886 1.00 22.38 86 ARG A CA 1
ATOM 686 C C . ARG A 1 87 ? 15.031 44.111 -1.896 1.00 21.86 86 ARG A C 1
ATOM 687 O O . ARG A 1 87 ? 14.138 44.878 -1.523 1.00 18.95 86 ARG A O 1
ATOM 695 N N . GLN A 1 88 ? 15.127 42.871 -1.424 1.00 24.04 87 GLN A N 1
ATOM 696 C CA A GLN A 1 88 ? 14.219 42.353 -0.405 0.50 22.97 87 GLN A CA 1
ATOM 697 C CA B GLN A 1 88 ? 14.119 42.463 -0.480 0.50 22.56 87 GLN A CA 1
ATOM 698 C C . GLN A 1 88 ? 14.242 43.167 0.883 1.00 20.77 87 GLN A C 1
ATOM 699 O O . GLN A 1 88 ? 13.228 43.338 1.552 1.00 19.81 87 GLN A O 1
ATOM 710 N N . TRP A 1 89 ? 15.432 43.619 1.266 1.00 19.52 88 TRP A N 1
ATOM 711 C CA . TRP A 1 89 ? 15.596 44.351 2.498 1.00 16.82 88 TRP A CA 1
ATOM 712 C C . TRP A 1 89 ? 14.824 45.663 2.449 1.00 17.52 88 TRP A C 1
ATOM 713 O O . TRP A 1 89 ? 14.014 45.959 3.375 1.00 18.69 88 TRP A O 1
ATOM 724 N N . HIS A 1 90 ? 15.050 46.421 1.374 1.00 18.45 89 HIS A N 1
ATOM 725 C CA . HIS A 1 90 ? 14.333 47.672 1.119 1.00 21.25 89 HIS A CA 1
ATOM 726 C C . HIS A 1 90 ? 12.809 47.479 1.100 1.00 22.42 89 HIS A C 1
ATOM 727 O O . HIS A 1 90 ? 12.061 48.276 1.684 1.00 19.50 89 HIS A O 1
ATOM 734 N N . THR A 1 91 ? 12.369 46.397 0.476 1.00 19.80 90 THR A N 1
ATOM 735 C CA . THR A 1 91 ? 10.943 46.078 0.379 1.00 22.45 90 THR A CA 1
ATOM 736 C C . THR A 1 91 ? 10.368 45.816 1.777 1.00 20.60 90 THR A C 1
ATOM 737 O O . THR A 1 91 ? 9.322 46.368 2.132 1.00 21.37 90 THR A O 1
ATOM 741 N N . LEU A 1 92 ? 11.060 44.996 2.566 1.00 19.59 91 LEU A N 1
ATOM 742 C CA . LEU A 1 92 ? 10.576 44.654 3.911 1.00 18.09 91 LEU A CA 1
ATOM 743 C C . LEU A 1 92 ? 10.569 45.930 4.771 1.00 16.73 91 LEU A C 1
ATOM 744 O O . LEU A 1 92 ? 9.672 46.146 5.570 1.00 17.71 91 LEU A O 1
ATOM 749 N N . PHE A 1 93 ? 11.592 46.756 4.649 1.00 17.94 92 PHE A N 1
ATOM 750 C CA . PHE A 1 93 ? 11.637 48.005 5.425 1.00 18.01 92 PHE A CA 1
ATOM 751 C C . PHE A 1 93 ? 10.455 48.897 5.102 1.00 21.27 92 PHE A C 1
ATOM 752 O O . PHE A 1 93 ? 9.836 49.459 6.007 1.00 22.20 92 PHE A O 1
ATOM 760 N N A ARG A 1 94 ? 10.116 49.000 3.816 0.50 21.65 93 ARG A N 1
ATOM 761 N N B ARG A 1 94 ? 10.098 49.003 3.825 0.50 22.87 93 ARG A N 1
ATOM 762 C CA A ARG A 1 94 ? 8.980 49.801 3.377 0.50 23.03 93 ARG A CA 1
ATOM 763 C CA B ARG A 1 94 ? 8.981 49.850 3.443 0.50 25.43 93 ARG A CA 1
ATOM 764 C C A ARG A 1 94 ? 7.661 49.217 3.929 0.50 22.31 93 ARG A C 1
ATOM 765 C C B ARG A 1 94 ? 7.637 49.227 3.913 0.50 23.68 93 ARG A C 1
ATOM 766 O O A ARG A 1 94 ? 6.812 49.943 4.440 0.50 18.72 93 ARG A O 1
ATOM 767 O O B ARG A 1 94 ? 6.736 49.947 4.342 0.50 21.15 93 ARG A O 1
ATOM 782 N N . ILE A 1 95 ? 7.510 47.903 3.873 1.00 19.66 94 ILE A N 1
ATOM 783 C CA . ILE A 1 95 ? 6.309 47.282 4.408 1.00 22.89 94 ILE A CA 1
ATOM 784 C C . ILE A 1 95 ? 6.186 47.571 5.914 1.00 20.95 94 ILE A C 1
ATOM 785 O O . ILE A 1 95 ? 5.102 47.898 6.409 1.00 22.80 94 ILE A O 1
ATOM 790 N N . GLY A 1 96 ? 7.282 47.417 6.649 1.00 15.26 95 GLY A N 1
ATOM 791 C CA . GLY A 1 96 ? 7.242 47.696 8.079 1.00 21.16 95 GLY A CA 1
ATOM 792 C C . GLY A 1 96 ? 6.862 49.147 8.368 1.00 19.04 95 GLY A C 1
ATOM 793 O O . GLY A 1 96 ? 6.108 49.431 9.302 1.00 21.48 95 GLY A O 1
ATOM 794 N N . LEU A 1 97 ? 7.384 50.072 7.576 1.00 20.86 96 LEU A N 1
ATOM 795 C CA . LEU A 1 97 ? 7.124 51.517 7.791 1.00 20.04 96 LEU A CA 1
ATOM 796 C C . LEU A 1 97 ? 5.747 51.932 7.419 1.00 20.54 96 LEU A C 1
ATOM 797 O O . LEU A 1 97 ? 5.190 52.867 8.033 1.00 20.45 96 LEU A O 1
ATOM 802 N N . GLU A 1 98 ? 5.166 51.243 6.438 1.00 20.41 97 GLU A N 1
ATOM 803 C CA . GLU A 1 98 ? 3.846 51.615 5.954 1.00 22.84 97 GLU A CA 1
ATOM 804 C C . GLU A 1 98 ? 2.747 50.789 6.559 1.00 22.63 97 GLU A C 1
ATOM 805 O O . GLU A 1 98 ? 1.591 51.272 6.702 1.00 24.34 97 GLU A O 1
ATOM 811 N N . ARG A 1 99 ? 3.067 49.542 6.886 1.00 20.62 98 ARG A N 1
ATOM 812 C CA . ARG A 1 99 ? 2.081 48.623 7.462 1.00 19.79 98 ARG A CA 1
ATOM 813 C C . ARG A 1 99 ? 2.699 47.952 8.666 1.00 17.64 98 ARG A C 1
ATOM 814 O O . ARG A 1 99 ? 2.835 46.734 8.732 1.00 20.33 98 ARG A O 1
ATOM 822 N N . PRO A 1 100 ? 3.112 48.746 9.644 1.00 21.76 99 PRO A N 1
ATOM 823 C CA . PRO A 1 100 ? 3.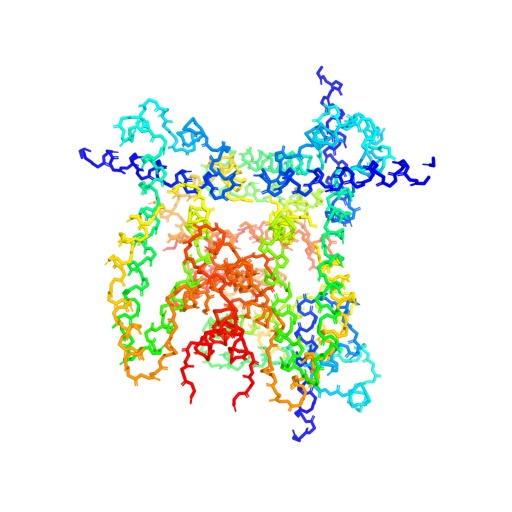714 48.131 10.838 1.00 21.53 99 PRO A CA 1
ATOM 824 C C . PRO A 1 100 ? 2.811 47.116 11.542 1.00 19.06 99 PRO A C 1
ATOM 825 O O . PRO A 1 100 ? 3.307 46.193 12.250 1.00 23.10 99 PRO A O 1
ATOM 829 N N . GLU A 1 101 ? 1.500 47.310 11.441 1.00 23.68 100 GLU A N 1
ATOM 830 C CA . GLU A 1 101 ? 0.564 46.362 12.038 1.00 20.97 100 GLU A CA 1
ATOM 831 C C . GLU A 1 101 ? 0.767 44.915 11.512 1.00 19.96 100 GLU A C 1
ATOM 832 O O . GLU A 1 101 ? 0.486 43.951 12.258 1.00 20.13 100 GLU A O 1
ATOM 838 N N . LEU A 1 102 ? 1.225 44.754 10.258 1.00 21.47 101 LEU A N 1
ATOM 839 C CA . LEU A 1 102 ? 1.532 43.405 9.720 1.00 20.73 101 LEU A CA 1
ATOM 840 C C . LEU A 1 102 ? 2.709 42.774 10.483 1.00 20.98 101 LEU A C 1
ATOM 841 O O . LEU A 1 102 ? 2.653 41.633 10.897 1.00 20.35 101 LEU A O 1
ATOM 846 N N . PHE A 1 103 ? 3.763 43.561 10.677 1.00 25.22 102 PHE A N 1
ATOM 847 C CA . PHE A 1 103 ? 4.891 43.165 11.469 1.00 22.91 102 PHE A CA 1
ATOM 848 C C . PHE A 1 103 ? 4.456 42.839 12.905 1.00 21.27 102 PHE A C 1
ATOM 849 O O . PHE A 1 103 ? 4.911 41.844 13.450 1.00 18.56 102 PHE A O 1
ATOM 857 N N . ARG A 1 104 ? 3.631 43.706 13.513 1.00 20.52 103 ARG A N 1
ATOM 858 C CA . ARG A 1 104 ? 3.207 43.507 14.909 1.00 24.04 103 ARG A CA 1
ATOM 859 C C . ARG A 1 104 ? 2.331 42.260 15.059 1.00 20.79 103 ARG A C 1
ATOM 860 O O . ARG A 1 104 ? 2.497 41.498 16.001 1.00 23.47 103 ARG A O 1
ATOM 868 N N . TYR A 1 105 ? 1.414 42.036 14.119 1.00 20.84 104 TYR A N 1
ATOM 869 C CA . TYR A 1 105 ? 0.626 40.790 14.151 1.00 18.90 104 TYR A CA 1
ATOM 870 C C . TYR A 1 105 ? 1.532 39.553 14.089 1.00 17.74 104 TYR A C 1
ATOM 871 O O . TYR A 1 105 ? 1.411 38.654 14.898 1.00 19.49 104 TYR A O 1
ATOM 880 N N . HIS A 1 106 ? 2.506 39.559 13.193 1.00 20.97 105 HIS A N 1
ATOM 881 C CA . HIS A 1 106 ? 3.395 38.425 13.002 1.00 21.57 105 HIS A CA 1
ATOM 882 C C . HIS A 1 106 ? 4.190 38.123 14.267 1.00 22.29 105 HIS A C 1
ATOM 883 O O . HIS A 1 106 ? 4.304 36.976 14.715 1.00 24.98 105 HIS A O 1
ATOM 890 N N . GLU A 1 107 ? 4.728 39.186 14.830 1.00 24.04 106 GLU A N 1
ATOM 891 C CA . GLU A 1 107 ? 5.528 39.112 16.028 1.00 25.81 106 GLU A CA 1
ATOM 892 C C . GLU A 1 107 ? 4.737 38.614 17.244 1.00 24.58 106 GLU A C 1
ATOM 893 O O . GLU A 1 107 ? 5.215 37.766 17.991 1.00 24.64 106 GLU A O 1
ATOM 899 N N . THR A 1 108 ? 3.531 39.150 17.427 1.00 26.42 107 THR A N 1
ATOM 900 C CA . THR A 1 108 ? 2.665 38.790 18.547 1.00 25.33 107 THR A CA 1
ATOM 901 C C . THR A 1 108 ? 2.307 37.307 18.397 1.00 27.59 107 THR A C 1
ATOM 902 O O . THR A 1 108 ? 2.464 36.494 19.351 1.00 25.45 107 THR A O 1
ATOM 906 N N . PHE A 1 109 ? 1.950 36.930 17.178 1.00 20.25 108 PHE A N 1
ATOM 907 C CA . PHE A 1 109 ? 1.551 35.551 16.927 1.00 23.40 108 PHE A CA 1
ATOM 908 C C . PHE A 1 109 ? 2.693 34.568 17.176 1.00 23.75 108 PHE A C 1
ATOM 909 O O . PHE A 1 109 ? 2.521 33.580 17.928 1.00 25.43 108 PHE A O 1
ATOM 917 N N . THR A 1 110 ? 3.834 34.812 16.525 1.00 27.24 109 THR A N 1
ATOM 918 C CA . THR A 1 110 ? 4.985 33.886 16.632 1.00 28.48 109 THR A CA 1
ATOM 919 C C . THR A 1 110 ? 5.501 33.732 18.061 1.00 31.24 109 THR A C 1
ATOM 920 O O . THR A 1 110 ? 6.093 32.715 18.383 1.00 29.42 109 THR A O 1
ATOM 924 N N . HIS A 1 111 ? 5.241 34.697 18.926 1.00 29.51 110 HIS A N 1
ATOM 925 C CA . HIS A 1 111 ? 5.687 34.575 20.313 1.00 33.09 110 HIS A CA 1
ATOM 926 C C . HIS A 1 111 ? 4.546 34.204 21.256 1.00 36.93 110 HIS A C 1
ATOM 927 O O . HIS A 1 111 ? 4.635 34.483 22.444 1.00 38.80 110 HIS A O 1
ATOM 934 N N . SER A 1 112 ? 3.473 33.588 20.735 1.00 35.23 111 SER A N 1
ATOM 935 C CA . SER A 1 112 ? 2.302 33.212 21.541 1.00 33.66 111 SER A CA 1
ATOM 936 C C . SER A 1 112 ? 2.181 31.717 21.509 1.00 34.06 111 SER A C 1
ATOM 937 O O . SER A 1 112 ? 2.848 31.068 20.696 1.00 30.64 111 SER A O 1
ATOM 940 N N . ALA A 1 113 ? 1.284 31.185 22.338 1.00 30.13 112 ALA A N 1
ATOM 941 C CA . ALA A 1 113 ? 1.029 29.758 22.361 1.00 32.13 112 ALA A CA 1
ATOM 942 C C . ALA A 1 113 ? 0.260 29.274 21.144 1.00 33.07 112 ALA A C 1
ATOM 943 O O . ALA A 1 113 ? -0.015 28.079 21.045 1.00 31.53 112 ALA A O 1
ATOM 945 N N . TRP A 1 114 ? -0.098 30.172 20.219 1.00 30.30 113 TRP A N 1
ATOM 946 C CA . TRP A 1 114 ? -0.771 29.728 19.018 1.00 30.98 113 TRP A CA 1
ATOM 947 C C . TRP A 1 114 ? 0.254 29.223 17.992 1.00 32.35 113 TRP A C 1
ATOM 948 O O . TRP A 1 114 ? -0.114 28.530 17.043 1.00 31.92 113 TRP A O 1
ATOM 967 N N . THR A 1 116 ? 3.313 27.116 16.307 1.00 32.99 115 THR A N 1
ATOM 968 C CA . THR A 1 116 ? 3.705 25.734 16.316 1.00 34.69 115 THR A CA 1
ATOM 969 C C . THR A 1 116 ? 4.761 25.469 15.247 1.00 35.73 115 THR A C 1
ATOM 970 O O . THR A 1 116 ? 4.869 26.216 14.247 1.00 34.67 115 THR A O 1
ATOM 974 N N . PRO A 1 117 ? 5.512 24.380 15.421 1.00 35.13 116 PRO A N 1
ATOM 975 C CA . PRO A 1 117 ? 6.502 24.002 14.444 1.00 35.52 116 PRO A CA 1
ATOM 976 C C . PRO A 1 117 ? 5.948 23.801 13.039 1.00 33.77 116 PRO A C 1
ATOM 977 O O . PRO A 1 117 ? 6.604 24.159 12.073 1.00 32.49 116 PRO A O 1
ATOM 981 N N . GLU A 1 118 ? 4.761 23.222 12.925 1.00 32.43 117 GLU A N 1
ATOM 982 C CA . GLU A 1 118 ? 4.089 23.051 11.653 1.00 33.55 117 GLU A CA 1
ATOM 983 C C . GLU A 1 118 ? 3.821 24.402 10.958 1.00 31.42 117 GLU A C 1
ATOM 984 O O . GLU A 1 118 ? 3.908 24.517 9.728 1.00 30.62 117 GLU A O 1
ATOM 990 N N . ILE A 1 119 ? 3.455 25.408 11.752 1.00 32.68 118 ILE A N 1
ATOM 991 C CA . ILE A 1 119 ? 3.145 26.745 11.198 1.00 29.67 118 ILE A CA 1
ATOM 992 C C . ILE A 1 119 ? 4.462 27.359 10.694 1.00 30.82 118 ILE A C 1
ATOM 993 O O . ILE A 1 119 ? 4.512 27.887 9.585 1.00 28.39 118 ILE A O 1
ATOM 998 N N . GLN A 1 120 ? 5.517 27.253 11.502 1.00 29.33 119 GLN A N 1
ATOM 999 C CA A GLN A 1 120 ? 6.840 27.715 11.093 0.50 32.49 119 GLN A CA 1
ATOM 1000 C CA B GLN A 1 120 ? 6.845 27.697 11.113 0.50 32.27 119 GLN A CA 1
ATOM 1001 C C . GLN A 1 120 ? 7.284 27.037 9.795 1.00 33.94 119 GLN A C 1
ATOM 1002 O O . GLN A 1 120 ? 7.754 27.710 8.886 1.00 32.74 119 GLN A O 1
ATOM 1013 N N . ALA A 1 121 ? 7.127 25.712 9.701 1.00 32.89 120 ALA A N 1
ATOM 1014 C CA . ALA A 1 121 ? 7.507 24.970 8.498 1.00 32.92 120 ALA A CA 1
ATOM 1015 C C . ALA A 1 121 ? 6.742 25.425 7.256 1.00 32.34 120 ALA A C 1
ATOM 1016 O O . ALA A 1 121 ? 7.275 25.467 6.137 1.00 32.51 120 ALA A O 1
ATOM 1018 N N . ARG A 1 122 ? 5.466 25.708 7.438 1.00 31.04 121 ARG A N 1
ATOM 1019 C CA . ARG A 1 122 ? 4.648 26.166 6.361 1.00 31.65 121 ARG A CA 1
ATOM 1020 C C . ARG A 1 122 ? 5.224 27.504 5.818 1.00 29.14 121 ARG A C 1
ATOM 1021 O O . ARG A 1 122 ? 5.400 27.645 4.615 1.00 31.47 121 ARG A O 1
ATOM 1029 N N . ASN A 1 123 ? 5.503 28.481 6.684 1.00 27.86 122 ASN A N 1
ATOM 1030 C CA . ASN A 1 123 ? 6.082 29.767 6.215 1.00 26.71 122 ASN A CA 1
ATOM 1031 C C . ASN A 1 123 ? 7.472 29.565 5.599 1.00 27.16 122 ASN A C 1
ATOM 1032 O O . ASN A 1 123 ? 7.796 30.180 4.580 1.00 26.89 122 ASN A O 1
ATOM 1037 N N . GLU A 1 124 ? 8.270 28.695 6.211 1.00 26.27 123 GLU A N 1
ATOM 1038 C CA . GLU A 1 124 ? 9.596 28.325 5.634 1.00 31.42 123 GLU A CA 1
ATOM 1039 C C . GLU A 1 124 ? 9.475 27.738 4.238 1.00 33.42 123 GLU A C 1
ATOM 1040 O O . GLU A 1 124 ? 10.260 28.098 3.339 1.00 30.77 123 GLU A O 1
ATOM 1046 N N . SER A 1 125 ? 8.461 26.885 4.040 1.00 33.11 124 SER A N 1
ATOM 1047 C CA . SER A 1 125 ? 8.204 26.338 2.736 1.00 34.30 124 SER A CA 1
ATOM 1048 C C . SER A 1 125 ? 7.840 27.449 1.750 1.00 32.80 124 SER A C 1
ATOM 1049 O O . SER A 1 125 ? 8.396 27.497 0.668 1.00 34.73 124 SER A O 1
ATOM 1052 N N . ARG A 1 126 ? 6.970 28.377 2.128 1.00 30.60 125 ARG A N 1
ATOM 1053 C CA . ARG A 1 126 ? 6.616 29.486 1.220 1.00 31.71 125 ARG A CA 1
ATOM 1054 C C . ARG A 1 126 ? 7.810 30.377 0.845 1.00 31.98 125 ARG A C 1
ATOM 1055 O O . ARG A 1 126 ? 7.867 30.887 -0.277 1.00 33.58 125 ARG A O 1
ATOM 1063 N N . ALA A 1 127 ? 8.723 30.571 1.800 1.00 29.25 126 ALA A N 1
ATOM 1064 C CA . ALA A 1 127 ? 9.993 31.340 1.601 1.00 26.34 126 ALA A CA 1
ATOM 1065 C C . ALA A 1 127 ? 11.171 30.506 1.059 1.00 25.98 126 ALA A C 1
ATOM 1066 O O . ALA A 1 127 ? 12.322 30.981 1.032 1.00 28.35 126 ALA A O 1
ATOM 1068 N N . ALA A 1 128 ? 10.878 29.299 0.576 1.00 29.96 127 ALA A N 1
ATOM 1069 C CA . ALA A 1 128 ? 11.877 28.360 0.048 1.00 30.88 127 ALA A CA 1
ATOM 1070 C C . ALA A 1 128 ? 12.924 28.931 -0.904 1.00 30.22 127 ALA A C 1
ATOM 1071 O O . ALA A 1 128 ? 14.125 28.660 -0.733 1.00 31.75 127 ALA A O 1
ATOM 1073 N N . ASN A 1 129 ? 12.484 29.691 -1.910 1.00 31.00 128 ASN A N 1
ATOM 1074 C CA . ASN A 1 129 ? 13.408 30.232 -2.929 1.00 28.97 128 ASN A CA 1
ATOM 1075 C C . ASN A 1 129 ? 14.471 31.144 -2.272 1.00 29.75 128 ASN A C 1
ATOM 1076 O O . ASN A 1 129 ? 15.658 31.094 -2.616 1.00 29.92 128 ASN A O 1
ATOM 1081 N N . LEU A 1 130 ? 14.056 31.906 -1.268 1.00 27.15 129 LEU A N 1
ATOM 1082 C CA A LEU A 1 130 ? 14.957 32.755 -0.488 0.50 26.01 129 LEU A CA 1
ATOM 1083 C CA B LEU A 1 130 ? 15.002 32.745 -0.555 0.50 25.53 129 LEU A CA 1
ATOM 1084 C C . LEU A 1 130 ? 15.891 31.914 0.362 1.00 26.26 129 LEU A C 1
ATOM 1085 O O . LEU A 1 130 ? 17.139 32.011 0.276 1.00 26.13 129 LEU A O 1
ATOM 1094 N N . LEU A 1 131 ? 15.298 31.070 1.207 1.00 29.24 130 LEU A N 1
ATOM 1095 C CA . LEU A 1 131 ? 16.099 30.217 2.091 1.00 30.66 130 LEU A CA 1
ATOM 1096 C C . LEU A 1 131 ? 17.058 29.309 1.332 1.00 31.35 130 LEU A C 1
ATOM 1097 O O . LEU A 1 131 ? 18.221 29.177 1.728 1.00 30.20 130 LEU A O 1
ATOM 1102 N N . ASN A 1 132 ? 16.611 28.681 0.253 1.00 30.18 131 ASN A N 1
ATOM 1103 C CA . ASN A 1 132 ? 17.541 27.834 -0.533 1.00 30.76 131 ASN A CA 1
ATOM 1104 C C . ASN A 1 132 ? 18.680 28.610 -1.161 1.00 28.11 131 ASN A C 1
ATOM 1105 O O . ASN A 1 132 ? 19.752 28.079 -1.299 1.00 31.78 131 ASN A O 1
ATOM 1110 N N . ALA A 1 133 ? 18.403 29.834 -1.616 1.00 29.49 132 ALA A N 1
ATOM 1111 C CA . ALA A 1 133 ? 19.432 30.746 -2.164 1.00 28.31 132 ALA A CA 1
ATOM 1112 C C . ALA A 1 133 ? 20.495 31.073 -1.125 1.00 25.81 132 ALA A C 1
ATOM 1113 O O . ALA A 1 133 ? 21.680 31.055 -1.421 1.00 28.25 132 ALA A O 1
ATOM 1115 N N . VAL A 1 134 ? 20.064 31.401 0.079 1.00 24.63 133 VAL A N 1
ATOM 1116 C CA . VAL A 1 134 ? 20.984 31.668 1.149 1.00 25.34 133 VAL A CA 1
ATOM 1117 C C . VAL A 1 134 ? 21.799 30.406 1.469 1.00 28.07 133 VAL A C 1
ATOM 1118 O O . VAL A 1 134 ? 23.031 30.480 1.568 1.00 27.38 133 VAL A O 1
ATOM 1122 N N . ASP A 1 135 ? 21.133 29.263 1.576 1.00 28.92 134 ASP A N 1
ATOM 1123 C CA . ASP A 1 135 ? 21.875 27.996 1.822 1.00 32.71 134 ASP A CA 1
ATOM 1124 C C . ASP A 1 135 ? 22.972 27.731 0.763 1.00 32.62 134 ASP A C 1
ATOM 1125 O O . ASP A 1 135 ? 24.117 27.347 1.087 1.00 34.37 134 ASP A O 1
ATOM 1130 N N . GLN A 1 136 ? 22.610 27.972 -0.495 1.00 33.05 135 GLN A N 1
ATOM 1131 C CA . GLN A 1 136 ? 23.507 27.816 -1.624 1.00 36.58 135 GLN A CA 1
ATOM 1132 C C . GLN A 1 136 ? 24.694 28.793 -1.558 1.00 33.95 135 GLN A C 1
ATOM 1133 O O . GLN A 1 136 ? 25.785 28.487 -2.056 1.00 32.28 135 GLN A O 1
ATOM 1139 N N . GLY A 1 137 ? 24.488 29.955 -0.942 1.00 30.83 136 GLY A N 1
ATOM 1140 C CA . GLY A 1 137 ? 25.575 30.913 -0.764 1.00 30.20 136 GLY A CA 1
ATOM 1141 C C . GLY A 1 137 ? 26.512 30.436 0.313 1.00 28.37 136 GLY A C 1
ATOM 1142 O O . GLY A 1 137 ? 27.691 30.759 0.289 1.00 31.03 136 GLY A O 1
ATOM 1143 N N . LYS A 1 138 ? 25.980 29.694 1.294 1.00 27.31 137 LYS A N 1
ATOM 1144 C CA . LYS A 1 138 ? 26.847 29.074 2.289 1.00 30.45 137 LYS A CA 1
ATOM 1145 C C . LYS A 1 138 ? 27.728 28.021 1.602 1.00 36.17 137 LYS A C 1
ATOM 1146 O O . LYS A 1 138 ? 28.930 27.963 1.831 1.00 38.18 137 LYS A O 1
ATOM 1152 N N . GLN A 1 139 ? 27.143 27.250 0.707 1.00 38.08 138 GLN A N 1
ATOM 1153 C CA A GLN A 1 139 ? 27.876 26.169 -0.010 0.50 41.63 138 GLN A CA 1
ATOM 1154 C CA B GLN A 1 139 ? 27.907 26.172 0.039 0.50 42.01 138 GLN A CA 1
ATOM 1155 C C . GLN A 1 139 ? 28.943 26.718 -0.977 1.00 40.01 138 GLN A C 1
ATOM 1156 O O . GLN A 1 139 ? 29.987 26.101 -1.186 1.00 38.99 138 GLN A O 1
ATOM 1167 N N . SER A 1 140 ? 28.680 27.894 -1.539 1.00 38.43 139 SER A N 1
ATOM 1168 C CA A SER A 1 140 ? 29.548 28.510 -2.543 0.50 37.83 139 SER A CA 1
ATOM 1169 C CA B SER A 1 140 ? 29.539 28.512 -2.543 0.50 37.94 139 SER A CA 1
ATOM 1170 C C . SER A 1 140 ? 30.622 29.411 -1.964 1.00 38.14 139 SER A C 1
ATOM 1171 O O . SER A 1 140 ? 31.499 29.840 -2.681 1.00 40.49 139 SER A O 1
ATOM 1176 N N . GLY A 1 141 ? 30.560 29.708 -0.669 1.00 32.55 140 GLY A N 1
ATOM 1177 C CA . GLY A 1 141 ? 31.563 30.561 -0.048 1.00 32.04 140 GLY A CA 1
ATOM 1178 C C . GLY A 1 141 ? 31.243 32.038 -0.056 1.00 26.47 140 GLY A C 1
ATOM 1179 O O . GLY A 1 141 ? 32.112 32.881 0.237 1.00 27.38 140 GLY A O 1
ATOM 1180 N N . LEU A 1 142 ? 30.013 32.372 -0.432 1.00 27.37 141 LEU A N 1
ATOM 1181 C CA . LEU A 1 142 ? 29.552 33.754 -0.341 1.00 29.20 141 LEU A CA 1
ATOM 1182 C C . LEU A 1 142 ? 29.104 34.096 1.073 1.00 25.13 141 LEU A C 1
ATOM 1183 O O . LEU A 1 142 ? 29.303 35.221 1.522 1.00 23.67 141 LEU A O 1
ATOM 1188 N N . ILE A 1 143 ? 28.434 33.155 1.733 1.00 22.47 142 ILE A N 1
ATOM 1189 C CA . ILE A 1 143 ? 27.854 33.372 3.075 1.00 22.68 142 ILE A CA 1
ATOM 1190 C C . ILE A 1 143 ? 28.580 32.528 4.090 1.00 25.44 142 ILE A C 1
ATOM 1191 O O . ILE A 1 143 ? 28.867 31.334 3.824 1.00 26.64 142 ILE A O 1
ATOM 1196 N N . LYS A 1 144 ? 28.909 33.138 5.240 1.00 24.79 143 LYS A N 1
ATOM 1197 C CA . LYS A 1 144 ? 29.529 32.432 6.368 1.00 27.22 143 LYS A CA 1
ATOM 1198 C C . LYS A 1 144 ? 28.794 31.131 6.657 1.00 25.71 143 LYS A C 1
ATOM 1199 O O . LYS A 1 144 ? 27.578 31.116 6.689 1.00 22.02 143 LYS A O 1
ATOM 1205 N N . PRO A 1 145 ? 29.549 30.024 6.865 1.00 27.28 144 PRO A N 1
ATOM 1206 C CA . PRO A 1 145 ? 28.894 28.758 7.043 1.00 30.57 144 PRO A CA 1
ATOM 1207 C C . PRO A 1 145 ? 28.455 28.615 8.490 1.00 35.58 144 PRO A C 1
ATOM 1208 O O . PRO A 1 145 ? 29.099 27.906 9.268 1.00 34.79 144 PRO A O 1
ATOM 1212 N N . VAL A 1 146 ? 27.376 29.307 8.836 1.00 34.06 145 VAL A N 1
ATOM 1213 C CA . VAL A 1 146 ? 26.941 29.392 10.222 1.00 33.58 145 VAL A CA 1
ATOM 1214 C C . VAL A 1 146 ? 25.521 28.970 10.387 1.00 35.84 145 VAL A C 1
ATOM 1215 O O . VAL A 1 146 ? 24.717 29.079 9.443 1.00 30.68 145 VAL A O 1
ATOM 1219 N N . PRO A 1 147 ? 25.176 28.535 11.618 1.00 36.89 146 PRO A N 1
ATOM 1220 C CA . PRO A 1 147 ? 23.807 28.153 11.841 1.00 38.46 146 PRO A CA 1
ATOM 1221 C C . PRO A 1 147 ? 22.842 29.275 11.531 1.00 41.36 146 PRO A C 1
ATOM 1222 O O . PRO A 1 147 ? 23.142 30.489 11.714 1.00 35.93 146 PRO A O 1
ATOM 1226 N N . PHE A 1 148 ? 21.660 28.867 11.103 1.00 38.42 147 PHE A N 1
ATOM 1227 C CA . PHE A 1 148 ? 20.659 29.821 10.720 1.00 40.83 147 PHE A CA 1
ATOM 1228 C C . PHE A 1 148 ? 20.242 30.900 11.754 1.00 38.27 147 PHE A C 1
ATOM 1229 O O . PHE A 1 148 ? 19.912 32.023 11.364 1.00 36.81 147 PHE A O 1
ATOM 1237 N N . PRO A 1 149 ? 20.182 30.545 13.046 1.00 34.84 148 PRO A N 1
ATOM 1238 C CA . PRO A 1 149 ? 19.888 31.534 14.087 1.00 32.54 148 PRO A CA 1
ATOM 1239 C C . PRO A 1 149 ? 20.763 32.781 13.984 1.00 29.18 148 PRO A C 1
ATOM 1240 O O . PRO A 1 149 ? 20.297 33.871 14.227 1.00 28.93 148 PRO A O 1
ATOM 1244 N N . LEU A 1 150 ? 22.033 32.599 13.652 1.00 25.25 149 LEU A N 1
ATOM 1245 C CA . LEU A 1 150 ? 22.930 33.694 13.465 1.00 28.81 149 LEU A CA 1
ATOM 1246 C C . LEU A 1 150 ? 22.636 34.511 12.228 1.00 25.78 149 LEU A C 1
ATOM 1247 O O . LEU A 1 150 ? 22.746 35.744 12.269 1.00 24.10 149 LEU A O 1
ATOM 1252 N N . LEU A 1 151 ? 22.291 33.846 11.121 1.00 25.55 150 LEU A N 1
ATOM 1253 C CA . LEU A 1 151 ? 21.942 34.547 9.915 1.00 24.58 150 LEU A CA 1
ATOM 1254 C C . LEU A 1 151 ? 20.697 35.376 10.159 1.00 24.35 150 LEU A C 1
ATOM 1255 O O . LEU A 1 151 ? 20.656 36.510 9.779 1.00 25.64 150 LEU A O 1
ATOM 1260 N N . GLU A 1 152 ? 19.699 34.801 10.814 1.00 22.71 151 GLU A N 1
ATOM 1261 C CA . GLU A 1 152 ? 18.441 35.486 11.158 1.00 24.77 151 GLU A CA 1
ATOM 1262 C C . GLU A 1 152 ? 18.691 36.724 12.037 1.00 21.42 151 GLU A C 1
ATOM 1263 O O . GLU A 1 152 ? 18.114 37.802 11.817 1.00 22.76 151 GLU A O 1
ATOM 1269 N N . THR A 1 153 ? 19.559 36.551 13.031 1.00 19.07 152 THR A N 1
ATOM 1270 C CA . THR A 1 153 ? 19.948 37.663 13.918 1.00 17.56 152 THR A CA 1
ATOM 1271 C C . THR A 1 153 ? 20.529 38.868 13.178 1.00 20.49 152 THR A C 1
ATOM 1272 O O . THR A 1 153 ? 20.224 39.998 13.476 1.00 20.35 152 THR A O 1
ATOM 1276 N N . PHE A 1 154 ? 21.376 38.639 12.190 1.00 19.74 153 PHE A N 1
ATOM 1277 C CA . PHE A 1 154 ? 22.076 39.744 11.547 1.00 20.96 153 PHE A CA 1
ATOM 1278 C C . PHE A 1 154 ? 21.491 40.198 10.195 1.00 25.09 153 PHE A C 1
ATOM 1279 O O . PHE A 1 154 ? 21.702 41.365 9.833 1.00 25.81 153 PHE A O 1
ATOM 1300 N N . PHE A 1 156 ? 17.935 39.346 9.152 1.00 26.33 155 PHE A N 1
ATOM 1301 C CA . PHE A 1 156 ? 16.474 39.561 9.152 1.00 28.09 155 PHE A CA 1
ATOM 1302 C C . PHE A 1 156 ? 15.975 40.354 10.325 1.00 26.34 155 PHE A C 1
ATOM 1303 O O . PHE A 1 156 ? 15.256 41.324 10.175 1.00 26.90 155 PHE A O 1
ATOM 1311 N N . ARG A 1 157 ? 16.371 39.969 11.520 1.00 27.37 156 ARG A N 1
ATOM 1312 C CA . ARG A 1 157 ? 15.883 40.672 12.694 1.00 27.37 156 ARG A CA 1
ATOM 1313 C C . ARG A 1 157 ? 16.164 42.174 12.778 1.00 26.80 156 ARG A C 1
ATOM 1314 O O . ARG A 1 157 ? 15.360 42.931 13.303 1.00 26.47 156 ARG A O 1
ATOM 1322 N N . PRO A 1 158 ? 17.331 42.632 12.321 1.00 24.33 157 PRO A N 1
ATOM 1323 C CA . PRO A 1 158 ? 17.482 44.098 12.408 1.00 21.62 157 PRO A CA 1
ATOM 1324 C C . PRO A 1 158 ? 16.424 44.962 11.677 1.00 24.18 157 PRO A C 1
ATOM 1325 O O . PRO A 1 158 ? 16.207 46.092 12.077 1.00 22.59 157 PRO A O 1
ATOM 1329 N N . ILE A 1 159 ? 15.766 44.424 10.653 1.00 23.23 158 ILE A N 1
ATOM 1330 C CA . ILE A 1 159 ? 14.687 45.177 9.976 1.00 23.63 158 ILE A CA 1
ATOM 1331 C C . ILE A 1 159 ? 13.538 45.532 10.948 1.00 22.18 158 ILE A C 1
ATOM 1332 O O . ILE A 1 159 ? 13.114 46.697 11.070 1.00 21.28 158 ILE A O 1
ATOM 1337 N N . TYR A 1 160 ? 13.011 44.521 11.618 1.00 20.97 159 TYR A N 1
ATOM 1338 C CA . TYR A 1 160 ? 12.027 44.746 12.694 1.00 23.31 159 TYR A CA 1
ATOM 1339 C C . TYR A 1 160 ? 12.435 45.816 13.722 1.00 20.16 159 TYR A C 1
ATOM 1340 O O . TYR A 1 160 ? 11.670 46.769 14.060 1.00 21.15 159 TYR A O 1
ATOM 1349 N N . HIS A 1 161 ? 13.650 45.685 14.220 1.00 24.82 160 HIS A N 1
ATOM 1350 C CA . HIS A 1 161 ? 14.165 46.593 15.256 1.00 24.89 160 HIS A CA 1
ATOM 1351 C C . HIS A 1 161 ? 14.264 48.039 14.750 1.00 22.74 160 HIS A C 1
ATOM 1352 O O . HIS A 1 161 ? 13.921 48.988 15.451 1.00 23.48 160 HIS A O 1
ATOM 1359 N N . LEU A 1 162 ? 14.789 48.196 13.543 1.00 21.79 161 LEU A N 1
ATOM 1360 C CA . LEU A 1 162 ? 14.992 49.532 12.970 1.00 20.36 161 LEU A CA 1
ATOM 1361 C C . LEU A 1 162 ? 13.691 50.205 12.540 1.00 19.65 161 LEU A C 1
ATOM 1362 O O . LEU A 1 162 ? 13.538 51.413 12.666 1.00 20.36 161 LEU A O 1
ATOM 1367 N N . VAL A 1 163 ? 12.775 49.428 11.974 1.00 20.94 162 VAL A N 1
ATOM 1368 C CA . VAL A 1 163 ? 11.406 49.955 11.692 1.00 21.59 162 VAL A CA 1
ATOM 1369 C C . VAL A 1 163 ? 10.775 50.512 12.988 1.00 21.98 162 VAL A C 1
ATOM 1370 O O . VAL A 1 163 ? 10.199 51.599 12.990 1.00 22.50 162 VAL A O 1
ATOM 1374 N N . GLN A 1 164 ? 10.891 49.764 14.072 1.00 24.26 163 GLN A N 1
ATOM 1375 C CA . GLN A 1 164 ? 10.386 50.238 15.380 1.00 24.92 163 GLN A CA 1
ATOM 1376 C C . GLN A 1 164 ? 11.053 51.522 15.822 1.00 24.29 163 GLN A C 1
ATOM 1377 O O . GLN A 1 164 ? 10.368 52.509 16.139 1.00 27.14 163 GLN A O 1
ATOM 1383 N N . ARG A 1 165 ? 12.379 51.595 15.746 1.00 23.32 164 ARG A N 1
ATOM 1384 C CA . ARG A 1 165 ? 13.042 52.821 16.137 1.00 25.88 164 ARG A CA 1
ATOM 1385 C C . ARG A 1 165 ? 12.623 53.993 15.234 1.00 25.74 164 ARG A C 1
ATOM 1386 O O . ARG A 1 165 ? 12.452 55.097 15.726 1.00 25.21 164 ARG A O 1
ATOM 1394 N N . CYS A 1 166 ? 12.448 53.746 13.933 1.00 21.66 165 CYS A N 1
ATOM 1395 C CA A CYS A 1 166 ? 12.052 54.810 13.005 0.50 21.94 165 CYS A CA 1
ATOM 1396 C CA B CYS A 1 166 ? 12.070 54.803 13.013 0.50 22.72 165 CYS A CA 1
ATOM 1397 C C . CYS A 1 166 ? 10.671 55.368 13.347 1.00 22.00 165 CYS A C 1
ATOM 1398 O O . CYS A 1 166 ? 10.465 56.561 13.366 1.00 25.06 165 CYS A O 1
ATOM 1403 N N . LEU A 1 167 ? 9.724 54.489 13.576 1.00 23.28 166 LEU A N 1
ATOM 1404 C CA . LEU A 1 167 ? 8.377 54.886 13.895 1.00 28.55 166 LEU A CA 1
ATOM 1405 C C . LEU A 1 167 ? 8.336 55.576 15.278 1.00 33.47 166 LEU A C 1
ATOM 1406 O O . LEU A 1 167 ? 7.582 56.504 15.425 1.00 36.16 166 LEU A O 1
ATOM 1411 N N . GLN A 1 168 ? 9.182 55.163 16.234 1.00 35.15 167 GLN A N 1
ATOM 1412 C CA . GLN A 1 168 ? 9.297 55.811 17.557 1.00 38.59 167 GLN A CA 1
ATOM 1413 C C . GLN A 1 168 ? 10.181 57.065 17.589 1.00 36.69 167 GLN A C 1
ATOM 1414 O O . GLN A 1 168 ? 10.377 57.634 18.653 1.00 39.06 167 GLN A O 1
ATOM 1420 N N . GLY A 1 169 ? 10.758 57.477 16.459 1.00 32.97 168 GLY A N 1
ATOM 1421 C CA . GLY A 1 169 ? 11.558 58.711 16.383 1.00 30.26 168 GLY A CA 1
ATOM 1422 C C . GLY A 1 169 ? 13.001 58.674 16.820 1.00 31.99 168 GLY A C 1
ATOM 1423 O O . GLY A 1 169 ? 13.634 59.713 16.907 1.00 34.14 168 GLY A O 1
ATOM 1424 N N . SER A 1 170 ? 13.546 57.488 17.078 1.00 32.53 169 SER A N 1
ATOM 1425 C CA . SER A 1 170 ? 14.948 57.384 17.489 1.00 36.44 169 SER A CA 1
ATOM 1426 C C . SER A 1 170 ? 15.878 57.055 16.300 1.00 37.82 169 SER A C 1
ATOM 1427 O O . SER A 1 170 ? 17.050 56.820 16.513 1.00 38.90 169 SER A O 1
ATOM 1430 N N . PHE A 1 171 ? 15.362 57.048 15.062 1.00 34.57 170 PHE A N 1
ATOM 1431 C CA . PHE A 1 171 ? 16.184 56.815 13.861 1.00 34.22 170 PHE A CA 1
ATOM 1432 C C . PHE A 1 171 ? 15.348 57.305 12.655 1.00 34.43 170 PHE A C 1
ATOM 1433 O O . PHE A 1 171 ? 14.149 57.223 12.693 1.00 36.63 170 PHE A O 1
ATOM 1441 N N . GLU A 1 172 ? 15.987 57.869 11.636 1.00 35.38 171 GLU A N 1
ATOM 1442 C CA . GLU A 1 172 ? 15.292 58.373 10.443 1.00 38.29 171 GLU A CA 1
ATOM 1443 C C . GLU A 1 172 ? 15.363 57.339 9.304 1.00 34.98 171 GLU A C 1
ATOM 1444 O O . GLU A 1 172 ? 16.458 57.010 8.853 1.00 34.64 171 GLU A O 1
ATOM 1450 N N . GLY A 1 173 ? 14.190 56.904 8.834 1.00 33.88 172 GLY A N 1
ATOM 1451 C CA . GLY A 1 173 ? 14.055 55.827 7.841 1.00 32.31 172 GLY A CA 1
ATOM 1452 C C . GLY A 1 173 ? 14.296 56.295 6.434 1.00 29.87 172 GLY A C 1
ATOM 1453 O O . GLY A 1 173 ? 13.469 56.098 5.568 1.00 34.70 172 GLY A O 1
ATOM 1454 N N . THR A 1 174 ? 15.420 56.934 6.206 1.00 28.26 173 THR A N 1
ATOM 1455 C CA . THR A 1 174 ? 15.732 57.400 4.857 1.00 28.89 173 THR A CA 1
ATOM 1456 C C . THR A 1 174 ? 16.242 56.257 4.018 1.00 25.51 173 THR A C 1
ATOM 1457 O O . THR A 1 174 ? 16.808 55.263 4.542 1.00 22.45 173 THR A O 1
ATOM 1461 N N . ASP A 1 175 ? 16.166 56.427 2.703 1.00 24.75 174 ASP A N 1
ATOM 1462 C CA . ASP A 1 175 ? 16.703 55.396 1.798 1.00 24.42 174 ASP A CA 1
ATOM 1463 C C . ASP A 1 175 ? 18.184 55.153 2.085 1.00 22.78 174 ASP A C 1
ATOM 1464 O O . ASP A 1 175 ? 18.633 54.006 2.073 1.00 25.06 174 ASP A O 1
ATOM 1469 N N . GLU A 1 176 ? 18.928 56.232 2.364 1.00 21.58 175 GLU A N 1
ATOM 1470 C CA . GLU A 1 176 ? 20.325 56.182 2.702 1.00 24.33 175 GLU A CA 1
ATOM 1471 C C . GLU A 1 176 ? 20.595 55.389 3.987 1.00 21.06 175 GLU A C 1
ATOM 1472 O O . GLU A 1 176 ? 21.531 54.564 4.045 1.00 20.80 175 GLU A O 1
ATOM 1478 N N . HIS A 1 177 ? 19.764 55.584 5.014 1.00 23.52 176 HIS A N 1
ATOM 1479 C CA . HIS A 1 177 ? 19.954 54.869 6.268 1.00 21.91 176 HIS A CA 1
ATOM 1480 C C . HIS A 1 177 ? 19.559 53.420 6.105 1.00 23.25 176 HIS A C 1
ATOM 1481 O O . HIS A 1 177 ? 20.200 52.530 6.679 1.00 21.97 176 HIS A O 1
ATOM 1488 N N . ILE A 1 178 ? 18.543 53.151 5.288 1.00 19.39 177 ILE A N 1
ATOM 1489 C CA . ILE A 1 178 ? 18.123 51.757 5.078 1.00 20.45 177 ILE A CA 1
ATOM 1490 C C . ILE A 1 178 ? 19.249 51.000 4.355 1.00 20.34 177 ILE A C 1
ATOM 1491 O O . ILE A 1 178 ? 19.618 49.887 4.709 1.00 19.68 177 ILE A O 1
ATOM 1496 N N . GLU A 1 179 ? 19.856 51.643 3.389 1.00 19.94 178 GLU A N 1
ATOM 1497 C CA . GLU A 1 179 ? 20.948 51.017 2.657 1.00 19.55 178 GLU A CA 1
ATOM 1498 C C . GLU A 1 179 ? 22.159 50.770 3.568 1.00 19.32 178 GLU A C 1
ATOM 1499 O O . GLU A 1 179 ? 22.731 49.701 3.521 1.00 19.74 178 GLU A O 1
ATOM 1505 N N . LEU A 1 180 ? 22.563 51.760 4.355 1.00 17.68 179 LEU A N 1
ATOM 1506 C CA . LEU A 1 180 ? 23.656 51.619 5.311 1.00 20.26 179 LEU A CA 1
ATOM 1507 C C . LEU A 1 180 ? 23.430 50.417 6.175 1.00 20.01 179 LEU A C 1
ATOM 1508 O O . LEU A 1 180 ? 24.365 49.661 6.396 1.00 18.28 179 LEU A O 1
ATOM 1513 N N . ALA A 1 181 ? 22.207 50.254 6.686 1.00 19.17 180 ALA A N 1
ATOM 1514 C CA . ALA A 1 181 ? 21.877 49.099 7.536 1.00 19.14 180 ALA A CA 1
ATOM 1515 C C . ALA A 1 181 ? 22.038 47.778 6.771 1.00 18.72 180 ALA A C 1
ATOM 1516 O O . ALA A 1 181 ? 22.632 46.802 7.265 1.00 18.90 180 ALA A O 1
ATOM 1518 N N . PHE A 1 182 ? 21.576 47.749 5.516 1.00 18.64 181 PHE A N 1
ATOM 1519 C CA . PHE A 1 182 ? 21.760 46.550 4.693 1.00 20.40 181 PHE A CA 1
ATOM 1520 C C . PHE A 1 182 ? 23.247 46.240 4.522 1.00 17.77 181 PHE A C 1
ATOM 1521 O O . PHE A 1 182 ? 23.661 45.066 4.614 1.00 18.50 181 PHE A O 1
ATOM 1529 N N . ASN A 1 183 ? 24.023 47.273 4.186 1.00 15.76 182 ASN A N 1
ATOM 1530 C CA . ASN A 1 183 ? 25.445 47.082 4.010 1.00 18.62 182 ASN A CA 1
ATOM 1531 C C . ASN A 1 183 ? 26.060 46.372 5.181 1.00 18.22 182 ASN A C 1
ATOM 1532 O O . ASN A 1 183 ? 26.883 45.498 5.024 1.00 18.79 182 ASN A O 1
ATOM 1545 N N . ALA A 1 185 ? 24.371 44.445 7.478 1.00 18.16 184 ALA A N 1
ATOM 1546 C CA . ALA A 1 185 ? 23.841 43.081 7.513 1.00 17.01 184 ALA A CA 1
ATOM 1547 C C . ALA A 1 185 ? 24.597 42.198 6.555 1.00 17.51 184 ALA A C 1
ATOM 1548 O O . ALA A 1 185 ? 24.977 41.079 6.903 1.00 20.86 184 ALA A O 1
ATOM 1550 N N . TRP A 1 186 ? 24.848 42.687 5.350 1.00 19.41 185 TRP A N 1
ATOM 1551 C CA . TRP A 1 186 ? 25.634 41.912 4.381 1.00 19.68 185 TRP A CA 1
ATOM 1552 C C . TRP A 1 186 ? 27.048 41.623 4.909 1.00 19.05 185 TRP A C 1
ATOM 1553 O O . TRP A 1 186 ? 27.481 40.450 4.910 1.00 20.00 185 TRP A O 1
ATOM 1564 N N . ASP A 1 187 ? 27.780 42.652 5.353 1.00 19.89 186 ASP A N 1
ATOM 1565 C CA . ASP A 1 187 ? 29.113 42.426 5.929 1.00 17.87 186 ASP A CA 1
ATOM 1566 C C . ASP A 1 187 ? 29.120 41.401 7.067 1.00 18.66 186 ASP A C 1
ATOM 1567 O O . ASP A 1 187 ? 30.043 40.587 7.192 1.00 19.66 186 ASP A O 1
ATOM 1572 N N . ALA A 1 188 ? 28.093 41.424 7.891 1.00 17.45 187 ALA A N 1
ATOM 1573 C CA . ALA A 1 188 ? 27.962 40.482 8.981 1.00 17.60 187 ALA A CA 1
ATOM 1574 C C . ALA A 1 188 ? 27.898 39.036 8.506 1.00 20.46 187 ALA A C 1
ATOM 1575 O O . ALA A 1 188 ? 28.552 38.153 9.085 1.00 19.17 187 ALA A O 1
ATOM 1577 N N . VAL A 1 189 ? 27.130 38.799 7.443 1.00 19.64 188 VAL A N 1
ATOM 1578 C CA . VAL A 1 189 ? 26.907 37.419 6.988 1.00 23.10 188 VAL A CA 1
ATOM 1579 C C . VAL A 1 189 ? 27.830 36.946 5.897 1.00 22.33 188 VAL A C 1
ATOM 1580 O O . VAL A 1 189 ? 27.916 35.737 5.670 1.00 25.61 188 VAL A O 1
ATOM 1584 N N . ALA A 1 190 ? 28.526 37.877 5.254 1.00 23.81 189 ALA A N 1
ATOM 1585 C CA . ALA A 1 190 ? 29.406 37.580 4.110 1.00 24.53 189 ALA A CA 1
ATOM 1586 C C . ALA A 1 190 ? 30.704 36.835 4.518 1.00 24.67 189 ALA A C 1
ATOM 1587 O O . ALA A 1 190 ? 31.434 37.219 5.471 1.00 28.07 189 ALA A O 1
ATOM 1589 N N . ASP A 1 191 ? 30.984 35.747 3.826 1.00 27.85 190 ASP A N 1
ATOM 1590 C CA . ASP A 1 191 ? 32.208 34.992 4.106 1.00 30.03 190 ASP A CA 1
ATOM 1591 C C . ASP A 1 191 ? 33.418 35.753 3.583 1.00 31.14 190 ASP A C 1
ATOM 1592 O O . ASP A 1 191 ? 33.390 36.213 2.456 1.00 35.52 190 ASP A O 1
ATOM 1597 N N . ARG A 1 192 ? 34.463 35.894 4.391 1.00 36.59 191 ARG A N 1
ATOM 1598 C CA . ARG A 1 192 ? 35.686 36.628 3.986 1.00 40.98 191 ARG A CA 1
ATOM 1599 C C . ARG A 1 192 ? 36.871 35.771 3.483 1.00 45.05 191 ARG A C 1
ATOM 1600 O O . ARG A 1 192 ? 37.235 34.752 4.074 1.00 48.87 191 ARG A O 1
ATOM 1608 N N . GLN B 1 4 ? 26.632 49.246 54.900 1.00 59.60 3 GLN B N 1
ATOM 1609 C CA . GLN B 1 4 ? 26.859 47.851 54.424 1.00 61.57 3 GLN B CA 1
ATOM 1610 C C . GLN B 1 4 ? 25.606 47.024 54.638 1.00 61.71 3 GLN B C 1
ATOM 1611 O O . GLN B 1 4 ? 25.138 46.358 53.703 1.00 61.86 3 GLN B O 1
ATOM 1613 N N . ARG B 1 5 ? 25.065 47.058 55.859 1.00 60.16 4 ARG B N 1
ATOM 1614 C CA . ARG B 1 5 ? 23.789 46.397 56.147 1.00 59.57 4 ARG B CA 1
ATOM 1615 C C . ARG B 1 5 ? 22.661 47.153 55.419 1.00 58.56 4 ARG B C 1
ATOM 1616 O O . ARG B 1 5 ? 21.621 46.577 55.101 1.00 59.23 4 ARG B O 1
ATOM 1618 N N . ASP B 1 6 ? 22.883 48.443 55.178 1.00 56.72 5 ASP B N 1
ATOM 1619 C CA . ASP B 1 6 ? 21.958 49.301 54.435 1.00 56.30 5 ASP B CA 1
ATOM 1620 C C . ASP B 1 6 ? 21.932 48.883 52.974 1.00 54.67 5 ASP B C 1
ATOM 1621 O O . ASP B 1 6 ? 20.854 48.755 52.360 1.00 51.35 5 ASP B O 1
ATOM 1626 N N . ASP B 1 7 ? 23.129 48.685 52.426 1.00 51.37 6 ASP B N 1
ATOM 1627 C CA . ASP B 1 7 ? 23.252 48.206 51.065 1.00 49.96 6 ASP B CA 1
ATOM 1628 C C . ASP B 1 7 ? 22.497 46.869 50.915 1.00 46.36 6 ASP B C 1
ATOM 1629 O O . ASP B 1 7 ? 21.813 46.674 49.929 1.00 44.45 6 ASP B O 1
ATOM 1634 N N . SER B 1 8 ? 22.530 46.002 51.916 1.00 42.51 7 SER B N 1
ATOM 1635 C CA . SER B 1 8 ? 21.893 44.689 51.810 1.00 41.16 7 SER B CA 1
ATOM 1636 C C . SER B 1 8 ? 20.348 44.666 51.816 1.00 39.38 7 SER B C 1
ATOM 1637 O O . SER B 1 8 ? 19.723 43.842 51.128 1.00 36.19 7 SER B O 1
ATOM 1640 N N . LYS B 1 9 ? 19.724 45.514 52.625 1.00 36.38 8 LYS B N 1
ATOM 1641 C CA . LYS B 1 9 ? 18.271 45.627 52.605 1.00 34.98 8 LYS B CA 1
ATOM 1642 C C . LYS B 1 9 ? 17.911 46.259 51.259 1.00 29.83 8 LYS B C 1
ATOM 1643 O O . LYS B 1 9 ? 16.961 45.834 50.595 1.00 29.97 8 LYS B O 1
ATOM 1649 N N . ARG B 1 10 ? 18.679 47.261 50.850 1.00 25.60 9 ARG B N 1
ATOM 1650 C CA . ARG B 1 10 ? 18.424 47.936 49.586 1.00 27.36 9 ARG B CA 1
ATOM 1651 C C . ARG B 1 10 ? 18.496 46.930 48.440 1.00 28.36 9 ARG B C 1
ATOM 1652 O O . ARG B 1 10 ? 17.606 46.888 47.625 1.00 23.56 9 ARG B O 1
ATOM 1660 N N . ILE B 1 11 ? 19.561 46.132 48.400 1.00 28.06 10 ILE B N 1
ATOM 1661 C CA A ILE B 1 11 ? 19.739 45.082 47.390 0.50 28.24 10 ILE B CA 1
ATOM 1662 C CA B ILE B 1 11 ? 19.729 45.106 47.366 0.50 28.05 10 ILE B CA 1
ATOM 1663 C C . ILE B 1 11 ? 18.564 44.100 47.363 1.00 27.92 10 ILE B C 1
ATOM 1664 O O . ILE B 1 11 ? 18.135 43.645 46.284 1.00 25.15 10 ILE B O 1
ATOM 1673 N N . ALA B 1 12 ? 18.026 43.775 48.533 1.00 24.00 11 ALA B N 1
ATOM 1674 C CA . ALA B 1 12 ? 16.909 42.866 48.619 1.00 24.34 11 ALA B CA 1
ATOM 1675 C C . ALA B 1 12 ? 15.728 43.467 47.878 1.00 24.77 11 ALA B C 1
ATOM 1676 O O . ALA B 1 12 ? 15.064 42.761 47.078 1.00 23.62 11 ALA B O 1
ATOM 1678 N N . PHE B 1 13 ? 15.483 44.766 48.090 1.00 23.72 12 PHE B N 1
ATOM 1679 C CA . PHE B 1 13 ? 14.380 45.435 47.385 1.00 21.61 12 PHE B CA 1
ATOM 1680 C C . PHE B 1 13 ? 14.604 45.636 45.897 1.00 21.37 12 PHE B C 1
ATOM 1681 O O . PHE B 1 13 ? 13.664 45.475 45.117 1.00 21.27 12 PHE B O 1
ATOM 1689 N N . LEU B 1 14 ? 15.829 46.012 45.509 1.00 21.25 13 LEU B N 1
ATOM 1690 C CA . LEU B 1 14 ? 16.167 46.227 44.146 1.00 23.08 13 LEU B CA 1
ATOM 1691 C C . LEU B 1 14 ? 16.052 44.909 43.349 1.00 22.83 13 LEU B C 1
ATOM 1692 O O . LEU B 1 14 ? 15.441 44.877 42.306 1.00 21.96 13 LEU B O 1
ATOM 1697 N N . GLU B 1 15 ? 16.590 43.825 43.900 1.00 22.49 14 GLU B N 1
ATOM 1698 C CA . GLU B 1 15 ? 16.489 42.503 43.281 1.00 23.78 14 GLU B CA 1
ATOM 1699 C C . GLU B 1 15 ? 15.034 42.003 43.206 1.00 22.98 14 GLU B C 1
ATOM 1700 O O . GLU B 1 15 ? 14.616 41.450 42.203 1.00 23.80 14 GLU B O 1
ATOM 1706 N N . ALA B 1 16 ? 14.249 42.227 44.247 1.00 21.24 15 ALA B N 1
ATOM 1707 C CA . ALA B 1 16 ? 12.835 41.823 44.240 1.00 21.54 15 ALA B CA 1
ATOM 1708 C C . ALA B 1 16 ? 12.073 42.597 43.155 1.00 18.44 15 ALA B C 1
ATOM 1709 O O . ALA B 1 16 ? 11.171 42.052 42.507 1.00 24.19 15 ALA B O 1
ATOM 1711 N N . THR B 1 17 ? 12.444 43.862 42.952 1.00 20.45 16 THR B N 1
ATOM 1712 C CA . THR B 1 17 ? 11.836 44.705 41.917 1.00 19.27 16 THR B CA 1
ATOM 1713 C C . THR B 1 17 ? 12.201 44.124 40.538 1.00 20.81 16 THR B C 1
ATOM 1714 O O . THR B 1 17 ? 11.331 43.942 39.707 1.00 22.07 16 THR B O 1
ATOM 1718 N N . VAL B 1 18 ? 13.498 43.877 40.306 1.00 23.60 17 VAL B N 1
ATOM 1719 C CA . VAL B 1 18 ? 13.949 43.173 39.072 1.00 21.04 17 VAL B CA 1
ATOM 1720 C C . VAL B 1 18 ? 13.127 41.893 38.805 1.00 23.88 17 VAL B C 1
ATOM 1721 O O . VAL B 1 18 ? 12.589 41.753 37.722 1.00 24.62 17 VAL B O 1
ATOM 1725 N N . ARG B 1 19 ? 12.989 41.001 39.796 1.00 24.49 18 ARG B N 1
ATOM 1726 C CA . ARG B 1 19 ? 12.248 39.764 39.612 1.00 26.57 18 ARG B CA 1
ATOM 1727 C C . ARG B 1 19 ? 10.775 39.919 39.319 1.00 27.94 18 ARG B C 1
ATOM 1728 O O . ARG B 1 19 ? 10.257 39.287 38.372 1.00 24.26 18 ARG B O 1
ATOM 1736 N N . GLU B 1 20 ? 10.093 40.767 40.098 1.00 22.10 19 GLU B N 1
ATOM 1737 C CA . GLU B 1 20 ? 8.668 40.930 39.962 1.00 25.22 19 GLU B CA 1
ATOM 1738 C C . GLU B 1 20 ? 8.304 41.618 38.653 1.00 24.19 19 GLU B C 1
ATOM 1739 O O . GLU B 1 20 ? 7.356 41.195 37.959 1.00 27.54 19 GLU B O 1
ATOM 1745 N N . VAL B 1 21 ? 9.044 42.657 38.287 1.00 23.76 20 VAL B N 1
ATOM 1746 C CA . VAL B 1 21 ? 8.747 43.363 37.039 1.00 23.42 20 VAL B CA 1
ATOM 1747 C C . VAL B 1 21 ? 9.117 42.473 35.840 1.00 30.23 20 VAL B C 1
ATOM 1748 O O . VAL B 1 21 ? 8.347 42.399 34.843 1.00 30.14 20 VAL B O 1
ATOM 1752 N N . ALA B 1 22 ? 10.273 41.799 35.929 1.00 27.93 21 ALA B N 1
ATOM 1753 C CA . ALA B 1 22 ? 10.681 40.930 34.827 1.00 31.54 21 ALA B CA 1
ATOM 1754 C C . ALA B 1 22 ? 9.603 39.858 34.646 1.00 31.25 21 ALA B C 1
ATOM 1755 O O . ALA B 1 22 ? 9.257 39.531 33.532 1.00 38.19 21 ALA B O 1
ATOM 1757 N N . ASP B 1 23 ? 9.075 39.314 35.723 1.00 31.38 22 ASP B N 1
ATOM 1758 C CA . ASP B 1 23 ? 8.038 38.284 35.608 1.00 36.33 22 ASP B CA 1
ATOM 1759 C C . ASP B 1 23 ? 6.630 38.759 35.260 1.00 38.82 22 ASP B C 1
ATOM 1760 O O . ASP B 1 23 ? 5.933 38.086 34.483 1.00 39.79 22 ASP B O 1
ATOM 1765 N N . HIS B 1 24 ? 6.194 39.885 35.841 1.00 32.80 23 HIS B N 1
ATOM 1766 C CA . HIS B 1 24 ? 4.784 40.303 35.758 1.00 32.34 23 HIS B CA 1
ATOM 1767 C C . HIS B 1 24 ? 4.545 41.704 35.165 1.00 28.16 23 HIS B C 1
ATOM 1768 O O . HIS B 1 24 ? 3.402 42.081 34.939 1.00 30.63 23 HIS B O 1
ATOM 1775 N N . GLY B 1 25 ? 5.604 42.454 34.885 1.00 27.27 24 GLY B N 1
ATOM 1776 C CA . GLY B 1 25 ? 5.482 43.812 34.296 1.00 27.91 24 GLY B CA 1
ATOM 1777 C C . GLY B 1 25 ? 5.229 44.854 35.392 1.00 27.08 24 GLY B C 1
ATOM 1778 O O . GLY B 1 25 ? 5.034 44.514 36.587 1.00 23.83 24 GLY B O 1
ATOM 1779 N N . PHE B 1 26 ? 5.266 46.122 35.007 1.00 25.56 25 PHE B N 1
ATOM 1780 C CA . PHE B 1 26 ? 5.135 47.217 36.002 1.00 26.26 25 PHE B CA 1
ATOM 1781 C C . PHE B 1 26 ? 3.798 47.345 36.695 1.00 30.07 25 PHE B C 1
ATOM 1782 O O . PHE B 1 26 ? 3.710 47.478 37.922 1.00 27.14 25 PHE B O 1
ATOM 1790 N N . SER B 1 27 ? 2.746 47.371 35.888 1.00 27.97 26 SER B N 1
ATOM 1791 C CA . SER B 1 27 ? 1.396 47.593 36.370 1.00 32.99 26 SER B CA 1
ATOM 1792 C C . SER B 1 27 ? 0.960 46.580 37.378 1.00 32.18 26 SER B C 1
ATOM 1793 O O . SER B 1 27 ? 0.294 46.929 38.337 1.00 36.75 26 SER B O 1
ATOM 1796 N N . ALA B 1 28 ? 1.324 45.319 37.190 1.00 30.14 27 ALA B N 1
ATOM 1797 C CA . ALA B 1 28 ? 0.931 44.294 38.150 1.00 33.81 27 ALA B CA 1
ATOM 1798 C C . ALA B 1 28 ? 1.769 44.299 39.425 1.00 32.26 27 ALA B C 1
ATOM 1799 O O . ALA B 1 28 ? 1.361 43.717 40.424 1.00 31.85 27 ALA B O 1
ATOM 1801 N N . THR B 1 29 ? 2.927 44.945 39.404 1.00 29.73 28 THR B N 1
ATOM 1802 C CA . THR B 1 29 ? 3.846 44.910 40.535 1.00 26.95 28 THR B CA 1
ATOM 1803 C C . THR B 1 29 ? 3.649 46.145 41.418 1.00 29.01 28 THR B C 1
ATOM 1804 O O . THR B 1 29 ? 3.929 47.272 41.019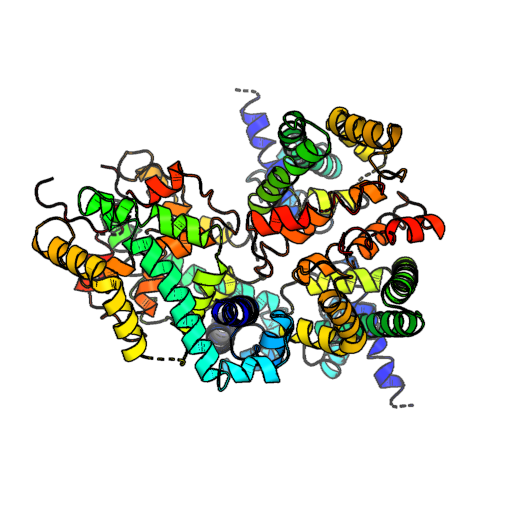 1.00 34.85 28 THR B O 1
ATOM 1808 N N . SER B 1 30 ? 3.169 45.897 42.621 1.00 28.49 29 SER B N 1
ATOM 1809 C CA . SER B 1 30 ? 2.960 46.920 43.627 1.00 25.20 29 SER B CA 1
ATOM 1810 C C . SER B 1 30 ? 4.101 46.904 44.657 1.00 21.57 29 SER B C 1
ATOM 1811 O O . SER B 1 30 ? 4.887 45.962 44.734 1.00 21.35 29 SER B O 1
ATOM 1814 N N . VAL B 1 31 ? 4.177 47.971 45.444 1.00 19.70 30 VAL B N 1
ATOM 1815 C CA . VAL B 1 31 ? 5.103 48.051 46.584 1.00 23.11 30 VAL B CA 1
ATOM 1816 C C . VAL B 1 31 ? 4.958 46.830 47.498 1.00 22.14 30 VAL B C 1
ATOM 1817 O O . VAL B 1 31 ? 5.958 46.228 47.937 1.00 20.46 30 VAL B O 1
ATOM 1821 N N . GLY B 1 32 ? 3.714 46.462 47.755 1.00 21.24 31 GLY B N 1
ATOM 1822 C CA . GLY B 1 32 ? 3.422 45.319 48.628 1.00 23.03 31 GLY B CA 1
ATOM 1823 C C . GLY B 1 32 ? 3.986 43.998 48.109 1.00 20.66 31 GLY B C 1
ATOM 1824 O O . GLY B 1 32 ? 4.516 43.224 48.887 1.00 25.37 31 GLY B O 1
ATOM 1825 N N . LYS B 1 33 ? 3.889 43.751 46.808 1.00 23.98 32 LYS B N 1
ATOM 1826 C CA . LYS B 1 33 ? 4.406 42.503 46.228 1.00 22.75 32 LYS B CA 1
ATOM 1827 C C . LYS B 1 33 ? 5.934 42.466 46.172 1.00 23.71 32 LYS B C 1
ATOM 1828 O O . LYS B 1 33 ? 6.556 41.425 46.406 1.00 24.04 32 LYS B O 1
ATOM 1834 N N . ILE B 1 34 ? 6.535 43.615 45.876 1.00 19.59 33 ILE B N 1
ATOM 1835 C CA . ILE B 1 34 ? 7.963 43.758 45.931 1.00 21.71 33 ILE B CA 1
ATOM 1836 C C . ILE B 1 34 ? 8.456 43.492 47.362 1.00 19.22 33 ILE B C 1
ATOM 1837 O O . ILE B 1 34 ? 9.419 42.722 47.569 1.00 21.51 33 ILE B O 1
ATOM 1842 N N . ALA B 1 35 ? 7.837 44.133 48.351 1.00 20.90 34 ALA B N 1
ATOM 1843 C CA . ALA B 1 35 ? 8.219 43.923 49.766 1.00 22.53 34 ALA B CA 1
ATOM 1844 C C . ALA B 1 35 ? 8.129 42.396 50.154 1.00 22.80 34 ALA B C 1
ATOM 1845 O O . ALA B 1 35 ? 9.074 41.789 50.736 1.00 25.50 34 ALA B O 1
ATOM 1847 N N . LYS B 1 36 ? 7.018 41.792 49.776 1.00 24.54 35 LYS B N 1
ATOM 1848 C CA . LYS B 1 36 ? 6.774 40.379 50.050 1.00 29.50 35 LYS B CA 1
ATOM 1849 C C . LYS B 1 36 ? 7.861 39.508 49.377 1.00 29.13 35 LYS B C 1
ATOM 1850 O O . LYS B 1 36 ? 8.463 38.638 50.015 1.00 29.68 35 LYS B O 1
ATOM 1856 N N . ALA B 1 37 ? 8.163 39.802 48.121 1.00 23.87 36 ALA B N 1
ATOM 1857 C CA . ALA B 1 37 ? 9.184 39.082 47.403 1.00 25.09 36 ALA B CA 1
ATOM 1858 C C . ALA B 1 37 ? 10.544 39.239 48.058 1.00 27.07 36 ALA B C 1
ATOM 1859 O O . ALA B 1 37 ? 11.348 38.336 48.002 1.00 29.26 36 ALA B O 1
ATOM 1861 N N . ALA B 1 38 ? 10.820 40.407 48.643 1.00 24.42 37 ALA B N 1
ATOM 1862 C CA . ALA B 1 38 ? 12.021 40.649 49.367 1.00 22.22 37 ALA B CA 1
ATOM 1863 C C . ALA B 1 38 ? 12.049 40.051 50.789 1.00 24.63 37 ALA B C 1
ATOM 1864 O O . ALA B 1 38 ? 13.047 40.168 51.446 1.00 27.90 37 ALA B O 1
ATOM 1866 N N . GLY B 1 39 ? 10.938 39.542 51.307 1.00 27.66 38 GLY B N 1
ATOM 1867 C CA . GLY B 1 39 ? 10.875 39.048 52.697 1.00 30.71 38 GLY B CA 1
ATOM 1868 C C . GLY B 1 39 ? 10.803 40.125 53.770 1.00 32.96 38 GLY B C 1
ATOM 1869 O O . GLY B 1 39 ? 11.180 39.889 54.937 1.00 32.44 38 GLY B O 1
ATOM 1870 N N . LEU B 1 40 ? 10.307 41.303 53.400 1.00 29.46 39 LEU B N 1
ATOM 1871 C CA . LEU B 1 40 ? 10.303 42.467 54.281 1.00 30.24 39 LEU B CA 1
ATOM 1872 C C . LEU B 1 40 ? 8.984 43.222 54.221 1.00 29.93 39 LEU B C 1
ATOM 1873 O O . LEU B 1 40 ? 8.162 42.972 53.383 1.00 28.14 39 LEU B O 1
ATOM 1878 N N . SER B 1 41 ? 8.750 44.109 55.175 1.00 29.18 40 SER B N 1
ATOM 1879 C CA . SER B 1 41 ? 7.497 44.813 55.237 1.00 28.28 40 SER B CA 1
ATOM 1880 C C . SER B 1 41 ? 7.513 46.020 54.307 1.00 26.53 40 SER B C 1
ATOM 1881 O O . SER B 1 41 ? 8.563 46.508 53.977 1.00 22.85 40 SER B O 1
ATOM 1884 N N . PRO B 1 42 ? 6.336 46.483 53.864 1.00 25.93 41 PRO B N 1
ATOM 1885 C CA . PRO B 1 42 ? 6.297 47.747 53.133 1.00 24.90 41 PRO B CA 1
ATOM 1886 C C . PRO B 1 42 ? 6.859 48.909 53.967 1.00 27.30 41 PRO B C 1
ATOM 1887 O O . PRO B 1 42 ? 7.511 49.790 53.414 1.00 21.74 41 PRO B O 1
ATOM 1891 N N . ALA B 1 43 ? 6.632 48.915 55.291 1.00 25.04 42 ALA B N 1
ATOM 1892 C CA . ALA B 1 43 ? 7.191 49.975 56.172 1.00 24.86 42 ALA B CA 1
ATOM 1893 C C . ALA B 1 43 ? 8.700 50.013 56.021 1.00 21.29 42 ALA B C 1
ATOM 1894 O O . ALA B 1 43 ? 9.277 51.075 55.882 1.00 22.85 42 ALA B O 1
ATOM 1896 N N . THR B 1 44 ? 9.321 48.852 55.938 1.00 21.31 43 THR B N 1
ATOM 1897 C CA . THR B 1 44 ? 10.764 48.772 55.710 1.00 19.68 43 THR B CA 1
ATOM 1898 C C . THR B 1 44 ? 11.170 49.299 54.342 1.00 21.11 43 THR B C 1
ATOM 1899 O O . THR B 1 44 ? 12.134 50.024 54.228 1.00 20.00 43 THR B O 1
ATOM 1903 N N . LEU B 1 45 ? 10.455 48.885 53.299 1.00 18.92 44 LEU B N 1
ATOM 1904 C CA . LEU B 1 45 ? 10.690 49.360 51.981 1.00 19.41 44 LEU B CA 1
ATOM 1905 C C . LEU B 1 45 ? 10.700 50.889 51.977 1.00 20.12 44 LEU B C 1
ATOM 1906 O O . LEU B 1 45 ? 11.621 51.513 51.396 1.00 18.21 44 LEU B O 1
ATOM 1911 N N . TYR B 1 46 ? 9.691 51.504 52.598 1.00 19.37 45 TYR B N 1
ATOM 1912 C CA . TYR B 1 46 ? 9.629 52.945 52.633 1.00 19.55 45 TYR B CA 1
ATOM 1913 C C . TYR B 1 46 ? 10.784 53.642 53.375 1.00 22.00 45 TYR B C 1
ATOM 1914 O O . TYR B 1 46 ? 10.999 54.844 53.212 1.00 20.51 45 TYR B O 1
ATOM 1923 N N . ILE B 1 47 ? 11.526 52.914 54.180 1.00 21.86 46 ILE B N 1
ATOM 1924 C CA . ILE B 1 47 ? 12.746 53.517 54.790 1.00 23.92 46 ILE B CA 1
ATOM 1925 C C . ILE B 1 47 ? 13.724 53.933 53.666 1.00 21.84 46 ILE B C 1
ATOM 1926 O O . ILE B 1 47 ? 14.366 55.004 53.689 1.00 20.56 46 ILE B O 1
ATOM 1931 N N . TYR B 1 48 ? 13.799 53.089 52.657 1.00 23.99 47 TYR B N 1
ATOM 1932 C CA . TYR B 1 48 ? 14.781 53.262 51.594 1.00 22.77 47 TYR B CA 1
ATOM 1933 C C . TYR B 1 48 ? 14.276 53.929 50.321 1.00 26.01 47 TYR B C 1
ATOM 1934 O O . TYR B 1 48 ? 15.039 54.623 49.640 1.00 22.12 47 TYR B O 1
ATOM 1943 N N . TYR B 1 49 ? 12.997 53.705 50.004 1.00 24.60 48 TYR B N 1
ATOM 1944 C CA . TYR B 1 49 ? 12.395 54.189 48.755 1.00 23.52 48 TYR B CA 1
ATOM 1945 C C . TYR B 1 49 ? 11.078 54.846 49.090 1.00 24.83 48 TYR B C 1
ATOM 1946 O O . TYR B 1 49 ? 10.266 54.259 49.796 1.00 22.61 48 TYR B O 1
ATOM 1955 N N . GLU B 1 50 ? 10.868 56.050 48.583 1.00 22.77 49 GLU B N 1
ATOM 1956 C CA . GLU B 1 50 ? 9.693 56.823 48.978 1.00 29.07 49 GLU B CA 1
ATOM 1957 C C . GLU B 1 50 ? 8.388 56.283 48.452 1.00 26.69 49 GLU B C 1
ATOM 1958 O O . GLU B 1 50 ? 7.342 56.394 49.114 1.00 27.32 49 GLU B O 1
ATOM 1964 N N . ASP B 1 51 ? 8.434 55.767 47.241 1.00 23.38 50 ASP B N 1
ATOM 1965 C CA . ASP B 1 51 ? 7.272 55.265 46.576 1.00 24.05 50 ASP B CA 1
ATOM 1966 C C . ASP B 1 51 ? 7.732 54.349 45.429 1.00 25.60 50 ASP B C 1
ATOM 1967 O O . ASP B 1 51 ? 8.935 54.199 45.190 1.00 23.51 50 ASP B O 1
ATOM 1972 N N . LYS B 1 52 ? 6.769 53.815 44.696 1.00 24.30 51 LYS B N 1
ATOM 1973 C CA . LYS B 1 52 ? 7.065 52.915 43.610 1.00 25.62 51 LYS B CA 1
ATOM 1974 C C . LYS B 1 52 ? 7.921 53.600 42.558 1.00 25.27 51 LYS B C 1
ATOM 1975 O O . LYS B 1 52 ? 8.918 53.042 42.072 1.00 24.53 51 LYS B O 1
ATOM 1981 N N . GLU B 1 53 ? 7.564 54.819 42.213 1.00 23.86 52 GLU B N 1
ATOM 1982 C CA . GLU B 1 53 ? 8.287 55.540 41.170 1.00 27.32 52 GLU B CA 1
ATOM 1983 C C . GLU B 1 53 ? 9.795 55.537 41.440 1.00 24.37 52 GLU B C 1
ATOM 1984 O O . GLU B 1 53 ? 10.626 55.214 40.552 1.00 22.51 52 GLU B O 1
ATOM 1990 N N . GLN B 1 54 ? 10.153 55.918 42.653 1.00 23.55 53 GLN B N 1
ATOM 1991 C CA . GLN B 1 54 ? 11.547 56.023 43.034 1.00 27.27 53 GLN B CA 1
ATOM 1992 C C . GLN B 1 54 ? 12.249 54.666 43.110 1.00 23.53 53 GLN B C 1
ATOM 1993 O O . GLN B 1 54 ? 13.425 54.546 42.750 1.00 25.36 53 GLN B O 1
ATOM 1999 N N . LEU B 1 55 ? 11.529 53.640 43.522 1.00 22.32 54 LEU B N 1
ATOM 2000 C CA . LEU B 1 55 ? 12.095 52.279 43.553 1.00 21.53 54 LEU B CA 1
ATOM 2001 C C . LEU B 1 55 ? 12.352 51.724 42.157 1.00 21.96 54 LEU B C 1
ATOM 2002 O O . LEU B 1 55 ? 13.417 51.168 41.873 1.00 23.98 54 LEU B O 1
ATOM 2007 N N . LEU B 1 56 ? 11.414 51.949 41.254 1.00 22.53 55 LEU B N 1
ATOM 2008 C CA . LEU B 1 56 ? 11.596 51.551 39.840 1.00 24.80 55 LEU B CA 1
ATOM 2009 C C . LEU B 1 56 ? 12.812 52.239 39.200 1.00 25.47 55 LEU B C 1
ATOM 2010 O O . LEU B 1 56 ? 13.579 51.608 38.485 1.00 24.37 55 LEU B O 1
ATOM 2015 N N . LEU B 1 57 ? 12.998 53.534 39.452 1.00 21.77 56 LEU B N 1
ATOM 2016 C CA . LEU B 1 57 ? 14.133 54.269 38.947 1.00 24.90 56 LEU B CA 1
ATOM 2017 C C . LEU B 1 57 ? 15.437 53.760 39.547 1.00 26.30 56 LEU B C 1
ATOM 2018 O O . LEU B 1 57 ? 16.388 53.524 38.807 1.00 23.03 56 LEU B O 1
ATOM 2023 N N . ALA B 1 58 ? 15.492 53.633 40.873 1.00 22.25 57 ALA B N 1
ATOM 2024 C CA . ALA B 1 58 ? 16.680 53.112 41.572 1.00 20.77 57 ALA B CA 1
ATOM 2025 C C . ALA B 1 58 ? 17.054 51.714 41.040 1.00 18.98 57 ALA B C 1
ATOM 2026 O O . ALA B 1 58 ? 18.235 51.355 40.937 1.00 19.92 57 ALA B O 1
ATOM 2028 N N . THR B 1 59 ? 16.042 50.910 40.762 1.00 18.94 58 THR B N 1
ATOM 2029 C CA . THR B 1 59 ? 16.229 49.565 40.234 1.00 22.51 58 THR B CA 1
ATOM 2030 C C . THR B 1 59 ? 16.816 49.656 38.827 1.00 24.34 58 THR B C 1
ATOM 2031 O O . THR B 1 59 ? 17.698 48.879 38.464 1.00 21.45 58 THR B O 1
ATOM 2035 N N . PHE B 1 60 ? 16.312 50.588 38.026 1.00 25.92 59 PHE B N 1
ATOM 2036 C CA . PHE B 1 60 ? 16.843 50.766 36.682 1.00 25.94 59 PHE B CA 1
ATOM 2037 C C . PHE B 1 60 ? 18.343 51.126 36.762 1.00 27.91 59 PHE B C 1
ATOM 2038 O O . PHE B 1 60 ? 19.181 50.543 36.043 1.00 24.04 59 PHE B O 1
ATOM 2046 N N . TYR B 1 61 ? 18.694 52.035 37.658 1.00 24.69 60 TYR B N 1
ATOM 2047 C CA . TYR B 1 61 ? 20.105 52.397 37.840 1.00 26.72 60 TYR B CA 1
ATOM 2048 C C . TYR B 1 61 ? 20.971 51.306 38.404 1.00 27.38 60 TYR B C 1
ATOM 2049 O O . TYR B 1 61 ? 22.149 51.174 38.033 1.00 25.11 60 TYR B O 1
ATOM 2058 N N . TYR B 1 62 ? 20.418 50.523 39.318 1.00 25.07 61 TYR B N 1
ATOM 2059 C CA . TYR B 1 62 ? 21.100 49.360 39.837 1.00 26.38 61 TYR B CA 1
ATOM 2060 C C . TYR B 1 62 ? 21.399 48.341 38.703 1.00 26.27 61 TYR B C 1
ATOM 2061 O O . TYR B 1 62 ? 22.530 47.816 38.577 1.00 26.04 61 TYR B O 1
ATOM 2070 N N . VAL B 1 63 ? 20.396 48.061 37.885 1.00 26.76 62 VAL B N 1
ATOM 2071 C CA . VAL B 1 63 ? 20.539 47.095 36.793 1.00 25.11 62 VAL B CA 1
ATOM 2072 C C . VAL B 1 63 ? 21.578 47.641 35.763 1.00 26.70 62 VAL B C 1
ATOM 2073 O O . VAL B 1 63 ? 22.561 46.979 35.415 1.00 25.21 62 VAL B O 1
ATOM 2077 N N . SER B 1 64 ? 21.375 48.881 35.346 1.00 24.88 63 SER B N 1
ATOM 2078 C CA . SER B 1 64 ? 22.247 49.555 34.393 1.00 26.22 63 SER B CA 1
ATOM 2079 C C . SER B 1 64 ? 23.685 49.673 34.917 1.00 27.56 63 SER B C 1
ATOM 2080 O O . SER B 1 64 ? 24.650 49.390 34.192 1.00 27.29 63 SER B O 1
ATOM 2083 N N . ASP B 1 65 ? 23.849 50.083 36.161 1.00 28.65 64 ASP B N 1
ATOM 2084 C CA . ASP B 1 65 ? 25.196 50.171 36.745 1.00 28.50 64 ASP B CA 1
ATOM 2085 C C . ASP B 1 65 ? 25.936 48.848 36.817 1.00 29.14 64 ASP B C 1
ATOM 2086 O O . ASP B 1 65 ? 27.126 48.777 36.489 1.00 28.77 64 ASP B O 1
ATOM 2091 N N . GLN B 1 66 ? 25.261 47.810 37.279 1.00 28.30 65 GLN B N 1
ATOM 2092 C CA . GLN B 1 66 ? 25.848 46.480 37.304 1.00 30.07 65 GLN B CA 1
ATOM 2093 C C . GLN B 1 66 ? 26.373 46.083 35.929 1.00 30.62 65 GLN B C 1
ATOM 2094 O O . GLN B 1 66 ? 27.521 45.622 35.807 1.00 28.95 65 GLN B O 1
ATOM 2100 N N . VAL B 1 67 ? 25.508 46.207 34.925 1.00 27.09 66 VAL B N 1
ATOM 2101 C CA . VAL B 1 67 ? 25.869 45.829 33.575 1.00 29.04 66 VAL B CA 1
ATOM 2102 C C . VAL B 1 67 ? 26.916 46.737 32.941 1.00 24.51 66 VAL B C 1
ATOM 2103 O O . VAL B 1 67 ? 27.871 46.234 32.356 1.00 22.64 66 VAL B O 1
ATOM 2107 N N . ILE B 1 68 ? 26.711 48.054 32.996 1.00 26.00 67 ILE B N 1
ATOM 2108 C CA . ILE B 1 68 ? 27.664 49.021 32.393 1.00 23.70 67 ILE B CA 1
ATOM 2109 C C . ILE B 1 68 ? 29.034 48.873 33.032 1.00 24.96 67 ILE B C 1
ATOM 2110 O O . ILE B 1 68 ? 30.060 48.817 32.332 1.00 24.06 67 ILE B O 1
ATOM 2115 N N . ASP B 1 69 ? 29.091 48.819 34.366 1.00 24.16 68 ASP B N 1
ATOM 2116 C CA . ASP B 1 69 ? 30.390 48.700 35.038 1.00 25.67 68 ASP B CA 1
ATOM 2117 C C . ASP B 1 69 ? 31.182 47.430 34.663 1.00 25.11 68 ASP B C 1
ATOM 2118 O O . ASP B 1 69 ? 32.402 47.504 34.478 1.00 25.33 68 ASP B O 1
ATOM 2123 N N . ALA B 1 70 ? 30.497 46.285 34.575 1.00 22.92 69 ALA B N 1
ATOM 2124 C CA . ALA B 1 70 ? 31.102 45.045 34.139 1.00 25.47 69 ALA B CA 1
ATOM 2125 C C . ALA B 1 70 ? 31.599 45.166 32.709 1.00 21.97 69 ALA B C 1
ATOM 2126 O O . ALA B 1 70 ? 32.693 44.712 32.398 1.00 22.89 69 ALA B O 1
ATOM 2128 N N . ALA B 1 71 ? 30.791 45.757 31.845 1.00 21.53 70 ALA B N 1
ATOM 2129 C CA . ALA B 1 71 ? 31.173 45.969 30.453 1.00 25.57 70 ALA B CA 1
ATOM 2130 C C . ALA B 1 71 ? 32.395 46.885 30.337 1.00 25.55 70 ALA B C 1
ATOM 2131 O O . ALA B 1 71 ? 33.286 46.579 29.562 1.00 25.86 70 ALA B O 1
ATOM 2133 N N . LEU B 1 72 ? 32.417 48.000 31.086 1.00 26.94 71 LEU B N 1
ATOM 2134 C CA . LEU B 1 72 ? 33.527 48.968 31.064 1.00 27.17 71 LEU B CA 1
ATOM 2135 C C . LEU B 1 72 ? 34.832 48.345 31.560 1.00 28.64 71 LEU B C 1
ATOM 2136 O O . LEU B 1 72 ? 35.920 48.631 31.030 1.00 26.15 71 LEU B O 1
ATOM 2141 N N . ASP B 1 73 ? 34.706 47.508 32.585 1.00 26.46 72 ASP B N 1
ATOM 2142 C CA . ASP B 1 73 ? 35.824 46.832 33.170 1.00 27.52 72 ASP B CA 1
ATOM 2143 C C . ASP B 1 73 ? 36.451 45.909 32.117 1.00 27.57 72 ASP B C 1
ATOM 2144 O O . ASP B 1 73 ? 37.670 45.885 31.919 1.00 25.92 72 ASP B O 1
ATOM 2149 N N . SER B 1 74 ? 35.598 45.133 31.448 1.00 26.29 73 SER B N 1
ATOM 2150 C CA A SER B 1 74 ? 36.095 44.199 30.441 0.50 25.99 73 SER B CA 1
ATOM 2151 C CA B SER B 1 74 ? 36.070 44.200 30.466 0.50 26.69 73 SER B CA 1
ATOM 2152 C C . SER B 1 74 ? 36.659 44.954 29.244 1.00 24.87 73 SER B C 1
ATOM 2153 O O . SER B 1 74 ? 37.721 44.607 28.737 1.00 24.94 73 SER B O 1
ATOM 2158 N N . PHE B 1 75 ? 35.934 45.968 28.780 1.00 22.53 74 PHE B N 1
ATOM 2159 C CA . PHE B 1 75 ? 36.371 46.809 27.667 1.00 21.13 74 PHE B CA 1
ATOM 2160 C C . PHE B 1 75 ? 37.776 47.377 27.971 1.00 23.84 74 PHE B C 1
ATOM 2161 O O . PHE B 1 75 ? 38.648 47.391 27.116 1.00 24.57 74 PHE B O 1
ATOM 2169 N N . SER B 1 76 ? 38.000 47.854 29.183 1.00 26.95 75 SER B N 1
ATOM 2170 C CA . SER B 1 76 ? 39.302 48.458 29.506 1.00 26.87 75 SER B CA 1
ATOM 2171 C C . SER B 1 76 ? 40.481 47.478 29.472 1.00 28.55 75 SER B C 1
ATOM 2172 O O . SER B 1 76 ? 41.617 47.915 29.382 1.00 29.73 75 SER B O 1
ATOM 2175 N N . ARG B 1 77 ? 40.232 46.164 29.530 1.00 26.04 76 ARG B N 1
ATOM 2176 C CA . ARG B 1 77 ? 41.298 45.170 29.492 1.00 27.57 76 ARG B CA 1
ATOM 2177 C C . ARG B 1 77 ? 41.672 44.838 28.067 1.00 29.33 76 ARG B C 1
ATOM 2178 O O . ARG B 1 77 ? 42.645 44.156 27.845 1.00 28.65 76 ARG B O 1
ATOM 2186 N N . GLY B 1 78 ? 40.931 45.340 27.073 1.00 28.50 77 GLY B N 1
ATOM 2187 C CA . GLY B 1 78 ? 41.243 45.009 25.675 1.00 27.83 77 GLY B CA 1
ATOM 2188 C C . GLY B 1 78 ? 42.495 45.751 25.247 1.00 28.68 77 GLY B C 1
ATOM 2189 O O . GLY B 1 78 ? 42.679 46.898 25.638 1.00 24.64 77 GLY B O 1
ATOM 2190 N N . LYS B 1 79 ? 43.346 45.118 24.437 1.00 28.31 78 LYS B N 1
ATOM 2191 C CA . LYS B 1 79 ? 44.591 45.777 24.001 1.00 35.65 78 LYS B CA 1
ATOM 2192 C C . LYS B 1 79 ? 44.377 46.758 22.853 1.00 34.07 78 LYS B C 1
ATOM 2193 O O . LYS B 1 79 ? 45.273 47.520 22.531 1.00 32.76 78 LYS B O 1
ATOM 2199 N N . ASP B 1 80 ? 43.197 46.729 22.230 1.00 28.86 79 ASP B N 1
ATOM 2200 C CA . ASP B 1 80 ? 42.816 47.725 21.232 1.00 25.34 79 ASP B CA 1
ATOM 2201 C C . ASP B 1 80 ? 41.290 47.807 21.217 1.00 25.99 79 ASP B C 1
ATOM 2202 O O . ASP B 1 80 ? 40.658 47.089 22.013 1.00 21.96 79 ASP B O 1
ATOM 2207 N N . LEU B 1 81 ? 40.704 48.636 20.329 1.00 24.08 80 LEU B N 1
ATOM 2208 C CA . LEU B 1 81 ? 39.219 48.792 20.267 1.00 22.67 80 LEU B CA 1
ATOM 2209 C C . LEU B 1 81 ? 38.468 47.485 19.991 1.00 22.43 80 LEU B C 1
ATOM 2210 O O . LEU B 1 81 ? 37.513 47.155 20.696 1.00 21.57 80 LEU B O 1
ATOM 2215 N N . ARG B 1 82 ? 38.926 46.738 19.002 1.00 20.02 81 ARG B N 1
ATOM 2216 C CA . ARG B 1 82 ? 38.266 45.482 18.689 1.00 20.86 81 ARG B CA 1
ATOM 2217 C C . ARG B 1 82 ? 38.323 44.508 19.854 1.00 20.02 81 ARG B C 1
ATOM 2218 O O . ARG B 1 82 ? 37.314 43.873 20.174 1.00 23.09 81 ARG B O 1
ATOM 2226 N N . GLU B 1 83 ? 39.504 44.369 20.472 1.00 20.53 82 GLU B N 1
ATOM 2227 C CA . GLU B 1 83 ? 39.647 43.483 21.659 1.00 20.96 82 GLU B CA 1
ATOM 2228 C C . GLU B 1 83 ? 38.791 43.928 22.809 1.00 19.11 82 GLU B C 1
ATOM 2229 O O . GLU B 1 83 ? 38.236 43.102 23.545 1.00 18.15 82 GLU B O 1
ATOM 2235 N N . GLY B 1 84 ? 38.675 45.242 22.994 1.00 20.08 83 GLY B N 1
ATOM 2236 C CA . GLY B 1 84 ? 37.853 45.775 24.045 1.00 18.28 83 GLY B CA 1
ATOM 2237 C C . GLY B 1 84 ? 36.380 45.411 23.817 1.00 19.75 83 GLY B C 1
ATOM 2238 O O . GLY B 1 84 ? 35.668 45.023 24.733 1.00 17.47 83 GLY B O 1
ATOM 2239 N N . LEU B 1 85 ? 35.920 45.540 22.590 1.00 18.12 84 LEU B N 1
ATOM 2240 C CA . LEU B 1 85 ? 34.536 45.242 22.277 1.00 18.20 84 LEU B CA 1
ATOM 2241 C C . LEU B 1 85 ? 34.294 43.733 22.362 1.00 17.67 84 LEU B C 1
ATOM 2242 O O . LEU B 1 85 ? 33.224 43.291 22.800 1.00 16.30 84 LEU B O 1
ATOM 2247 N N . ARG B 1 86 ? 35.289 42.926 21.969 1.00 16.89 85 ARG B N 1
ATOM 2248 C CA . ARG B 1 86 ? 35.168 41.491 22.038 1.00 17.56 85 ARG B CA 1
ATOM 2249 C C . ARG B 1 86 ? 35.075 41.035 23.512 1.00 18.50 85 ARG B C 1
ATOM 2250 O O . ARG B 1 86 ? 34.231 40.174 23.877 1.00 19.84 85 ARG B O 1
ATOM 2258 N N . ARG B 1 87 ? 35.899 41.622 24.393 1.00 18.47 86 ARG B N 1
ATOM 2259 C CA . ARG B 1 87 ? 35.828 41.212 25.799 1.00 19.46 86 ARG B CA 1
ATOM 2260 C C . ARG B 1 87 ? 34.502 41.600 26.396 1.00 18.11 86 ARG B C 1
ATOM 2261 O O . ARG B 1 87 ? 33.902 40.843 27.111 1.00 19.26 86 ARG B O 1
ATOM 2269 N N . GLN B 1 88 ? 34.063 42.818 26.135 1.00 20.70 87 GLN B N 1
ATOM 2270 C CA A GLN B 1 88 ? 32.784 43.368 26.630 0.50 17.85 87 GLN B CA 1
ATOM 2271 C CA B GLN B 1 88 ? 32.825 43.253 26.755 0.50 19.49 87 GLN B CA 1
ATOM 2272 C C . GLN B 1 88 ? 31.627 42.490 26.171 1.00 18.19 87 GLN B C 1
ATOM 2273 O O . GLN B 1 88 ? 30.690 42.254 26.887 1.00 18.40 87 GLN B O 1
ATOM 2284 N N . TRP B 1 89 ? 31.712 42.056 24.928 1.00 17.03 88 TRP B N 1
ATOM 2285 C CA . TRP B 1 89 ? 30.665 41.202 24.311 1.00 18.68 88 TRP B CA 1
ATOM 2286 C C . TRP B 1 89 ? 30.517 39.911 25.041 1.00 18.48 88 TRP B C 1
ATOM 2287 O O . TRP B 1 89 ? 29.398 39.516 25.393 1.00 19.15 88 TRP B O 1
ATOM 2298 N N . HIS B 1 90 ? 31.634 39.247 25.279 1.00 19.86 89 HIS B N 1
ATOM 2299 C CA . HIS B 1 90 ? 31.636 38.006 26.048 1.00 20.55 89 HIS B CA 1
ATOM 2300 C C . HIS B 1 90 ? 31.091 38.242 27.451 1.00 21.18 89 HIS B C 1
ATOM 2301 O O . HIS B 1 90 ? 30.328 37.423 27.945 1.00 17.10 89 HIS B O 1
ATOM 2308 N N . THR B 1 91 ? 31.490 39.331 28.123 1.00 19.08 90 THR B N 1
ATOM 2309 C CA . THR B 1 91 ? 30.999 39.584 29.509 1.00 18.40 90 THR B CA 1
ATOM 2310 C C . THR B 1 91 ? 29.458 39.840 29.537 1.00 18.90 90 THR B C 1
ATOM 2311 O O . THR B 1 91 ? 28.727 39.251 30.333 1.00 19.91 90 THR B O 1
ATOM 2315 N N . LEU B 1 92 ? 28.980 40.624 28.586 1.00 21.10 91 LEU B N 1
ATOM 2316 C CA . LEU B 1 92 ? 27.542 40.920 28.472 1.00 19.67 91 LEU B CA 1
ATOM 2317 C C . LEU B 1 92 ? 26.713 39.660 28.138 1.00 18.97 91 LEU B C 1
ATOM 2318 O O . LEU B 1 92 ? 25.633 39.435 28.690 1.00 17.85 91 LEU B O 1
ATOM 2323 N N . PHE B 1 93 ? 27.239 38.840 27.263 1.00 19.31 92 PHE B N 1
ATOM 2324 C CA . PHE B 1 93 ? 26.540 37.634 26.859 1.00 19.89 92 PHE B CA 1
ATOM 2325 C C . PHE B 1 93 ? 26.437 36.719 28.087 1.00 20.11 92 PHE B C 1
ATOM 2326 O O . PHE B 1 93 ? 25.371 36.157 28.339 1.00 19.81 92 PHE B O 1
ATOM 2334 N N . ARG B 1 94 ? 27.519 36.610 28.877 1.00 20.26 93 ARG B N 1
ATOM 2335 C CA . ARG B 1 94 ? 27.507 35.780 30.072 1.00 20.42 93 ARG B CA 1
ATOM 2336 C C . ARG B 1 94 ? 26.556 36.311 31.126 1.00 20.26 93 ARG B C 1
ATOM 2337 O O . ARG B 1 94 ? 25.890 35.537 31.795 1.00 20.90 93 ARG B O 1
ATOM 2345 N N . ILE B 1 95 ? 26.507 37.627 31.292 1.00 20.85 94 ILE B N 1
ATOM 2346 C CA . ILE B 1 95 ? 25.559 38.243 32.216 1.00 20.49 94 ILE B CA 1
ATOM 2347 C C . ILE B 1 95 ? 24.128 37.919 31.814 1.00 19.05 94 ILE B C 1
ATOM 2348 O O . ILE B 1 95 ? 23.322 37.553 32.675 1.00 22.90 94 ILE B O 1
ATOM 2353 N N . GLY B 1 96 ? 23.820 38.022 30.518 1.00 19.04 95 GLY B N 1
ATOM 2354 C CA . GLY B 1 96 ? 22.478 37.702 30.005 1.00 18.45 95 GLY B CA 1
ATOM 2355 C C . GLY B 1 96 ? 22.099 36.256 30.295 1.00 21.04 95 GLY B C 1
ATOM 2356 O O . GLY B 1 96 ? 20.959 35.965 30.653 1.00 21.48 95 GLY B O 1
ATOM 2357 N N . LEU B 1 97 ? 23.056 35.337 30.116 1.00 21.34 96 LEU B N 1
ATOM 2358 C CA . LEU B 1 97 ? 22.801 33.906 30.354 1.00 21.66 96 LEU B CA 1
ATOM 2359 C C . LEU B 1 97 ? 22.544 33.572 31.833 1.00 24.11 96 LEU B C 1
ATOM 2360 O O . LEU B 1 97 ? 21.672 32.756 32.134 1.00 23.78 96 LEU B O 1
ATOM 2365 N N . GLU B 1 98 ? 23.257 34.238 32.727 1.00 22.10 97 GLU B N 1
ATOM 2366 C CA A GLU B 1 98 ? 23.141 33.966 34.153 0.50 23.54 97 GLU B CA 1
ATOM 2367 C CA B GLU B 1 98 ? 23.157 33.999 34.169 0.50 23.10 97 GLU B CA 1
ATOM 2368 C C . GLU B 1 98 ? 22.052 34.776 34.842 1.00 22.70 97 GLU B C 1
ATOM 2369 O O . GLU B 1 98 ? 21.386 34.264 35.757 1.00 22.90 97 GLU B O 1
ATOM 2380 N N . ARG B 1 99 ? 21.857 36.020 34.394 1.00 20.48 98 ARG B N 1
ATOM 2381 C CA A ARG B 1 99 ? 20.922 36.938 35.003 0.50 20.06 98 ARG B CA 1
ATOM 2382 C CA B ARG B 1 99 ? 20.928 36.955 34.999 0.50 20.26 98 ARG B CA 1
ATOM 2383 C C . ARG B 1 99 ? 20.068 37.612 33.929 1.00 19.24 98 ARG B C 1
ATOM 2384 O O . ARG B 1 99 ? 20.073 38.852 33.758 1.00 19.90 98 ARG B O 1
ATOM 2399 N N . PRO B 1 100 ? 19.304 36.798 33.180 1.00 18.83 99 PRO B N 1
ATOM 2400 C CA . PRO B 1 100 ? 18.532 37.405 32.089 1.00 18.62 99 PRO B CA 1
ATOM 2401 C C . PRO B 1 100 ? 17.489 38.428 32.611 1.00 18.55 99 PRO B C 1
ATOM 2402 O O . PRO B 1 100 ? 17.056 39.334 31.886 1.00 20.72 99 PRO B O 1
ATOM 2406 N N . GLU B 1 101 ? 17.074 38.274 33.851 1.00 21.44 100 GLU B N 1
ATOM 2407 C CA . GLU B 1 101 ? 16.134 39.238 34.461 1.00 21.85 100 GLU B CA 1
ATOM 2408 C C . GLU B 1 101 ? 16.669 40.675 34.473 1.00 22.02 100 GLU B C 1
ATOM 2409 O O . GLU B 1 101 ? 15.894 41.652 34.404 1.00 22.83 100 GLU B O 1
ATOM 2415 N N . LEU B 1 102 ? 17.994 40.845 34.517 1.00 21.54 101 LEU B N 1
ATOM 2416 C CA . LEU B 1 102 ? 18.594 42.181 34.443 1.00 21.39 101 LEU B CA 1
ATOM 2417 C C . LEU B 1 102 ? 18.344 42.781 33.050 1.00 23.74 101 LEU B C 1
ATOM 2418 O O . LEU B 1 102 ? 17.943 43.936 32.909 1.00 19.75 101 LEU B O 1
ATOM 2423 N N . PHE B 1 103 ? 18.607 42.014 32.005 1.00 24.06 102 PHE B N 1
ATOM 2424 C CA . PHE B 1 103 ? 18.300 42.457 30.643 1.00 23.15 102 PHE B CA 1
ATOM 2425 C C . PHE B 1 103 ? 16.790 42.742 30.464 1.00 23.73 102 PHE B C 1
ATOM 2426 O O . PHE B 1 103 ? 16.413 43.703 29.802 1.00 23.51 102 PHE B O 1
ATOM 2434 N N . ARG B 1 104 ? 15.939 41.873 30.999 1.00 22.81 103 ARG B N 1
ATOM 2435 C CA . ARG B 1 104 ? 14.479 42.061 30.839 1.00 26.19 103 ARG B CA 1
ATOM 2436 C C . ARG B 1 104 ? 13.995 43.330 31.563 1.00 25.55 103 ARG B C 1
ATOM 2437 O O . ARG B 1 104 ? 13.207 44.108 31.001 1.00 25.66 103 ARG B O 1
ATOM 2445 N N . TYR B 1 105 ? 14.484 43.538 32.785 1.00 23.44 104 TYR B N 1
ATOM 2446 C CA . TYR B 1 105 ? 14.170 44.785 33.527 1.00 22.02 104 TYR B CA 1
ATOM 2447 C C . TYR B 1 105 ? 14.610 46.019 32.707 1.00 25.54 104 TYR B C 1
ATOM 2448 O O . TYR B 1 105 ? 13.830 46.946 32.491 1.00 22.09 104 TYR B O 1
ATOM 2457 N N . HIS B 1 106 ? 15.854 46.025 32.235 1.00 21.01 105 HIS B N 1
ATOM 2458 C CA . HIS B 1 106 ? 16.332 47.121 31.396 1.00 24.79 105 HIS B CA 1
ATOM 2459 C C . HIS B 1 106 ? 15.413 47.395 30.156 1.00 26.46 105 HIS B C 1
ATOM 2460 O O . HIS B 1 106 ? 15.005 48.533 29.893 1.00 26.07 105 HIS B O 1
ATOM 2467 N N . GLU B 1 107 ? 15.102 46.332 29.428 1.00 28.34 106 GLU B N 1
ATOM 2468 C CA . GLU B 1 107 ? 14.211 46.373 28.254 1.00 30.45 106 GLU B CA 1
ATOM 2469 C C . GLU B 1 107 ? 12.787 46.844 28.632 1.00 31.99 106 GLU B C 1
ATOM 2470 O O . GLU B 1 107 ? 12.237 47.735 27.996 1.00 33.28 106 GLU B O 1
ATOM 2476 N N . THR B 1 108 ? 12.197 46.260 29.663 1.00 27.37 107 THR B N 1
ATOM 2477 C CA . THR B 1 108 ? 10.863 46.677 30.077 1.00 29.45 107 THR B CA 1
ATOM 2478 C C . THR B 1 108 ? 10.853 48.164 30.439 1.00 31.23 107 THR B C 1
ATOM 2479 O O . THR B 1 108 ? 9.963 48.904 29.996 1.00 32.57 107 THR B O 1
ATOM 2483 N N . PHE B 1 109 ? 11.847 48.610 31.220 1.00 29.01 108 PHE B N 1
ATOM 2484 C CA . PHE B 1 109 ? 11.914 50.004 31.656 1.00 28.85 108 PHE B CA 1
ATOM 2485 C C . PHE B 1 109 ? 12.141 50.958 30.505 1.00 32.57 108 PHE B C 1
ATOM 2486 O O . PHE B 1 109 ? 11.420 51.981 30.384 1.00 28.89 108 PHE B O 1
ATOM 2494 N N . THR B 1 110 ? 13.150 50.668 29.668 1.00 31.22 109 THR B N 1
ATOM 2495 C CA . THR B 1 110 ? 13.464 51.580 28.546 1.00 32.17 109 THR B CA 1
ATOM 2496 C C . THR B 1 110 ? 12.316 51.691 27.549 1.00 33.17 109 THR B C 1
ATOM 2497 O O . THR B 1 110 ? 12.213 52.702 26.879 1.00 39.06 109 THR B O 1
ATOM 2501 N N . HIS B 1 111 ? 11.456 50.683 27.435 1.00 35.69 110 HIS B N 1
ATOM 2502 C CA A HIS B 1 111 ? 10.296 50.672 26.506 0.50 37.19 110 HIS B CA 1
ATOM 2503 C CA B HIS B 1 111 ? 10.329 50.794 26.496 0.50 37.29 110 HIS B CA 1
ATOM 2504 C C . HIS B 1 111 ? 9.022 51.083 27.240 1.00 37.49 110 HIS B C 1
ATOM 2505 O O . HIS B 1 111 ? 7.944 50.730 26.813 1.00 42.42 110 HIS B O 1
ATOM 2518 N N . SER B 1 112 ? 9.148 51.773 28.371 1.00 37.84 111 SER B N 1
ATOM 2519 C CA . SER B 1 112 ? 7.995 52.224 29.158 1.00 35.33 111 SER B CA 1
ATOM 2520 C C . SER B 1 112 ? 7.998 53.744 29.237 1.00 36.29 111 SER B C 1
ATOM 2521 O O . SER B 1 112 ? 9.021 54.424 28.983 1.00 32.80 111 SER B O 1
ATOM 2524 N N . ALA B 1 113 ? 6.855 54.274 29.661 1.00 41.11 112 ALA B N 1
ATOM 2525 C CA . ALA B 1 113 ? 6.706 55.701 29.924 1.00 40.94 112 ALA B CA 1
ATOM 2526 C C . ALA B 1 113 ? 7.580 56.210 31.066 1.00 41.86 112 ALA B C 1
ATOM 2527 O O . ALA B 1 113 ? 7.718 57.425 31.209 1.00 43.08 112 ALA B O 1
ATOM 2529 N N . TRP B 1 114 ? 8.163 55.325 31.895 1.00 40.54 113 TRP B N 1
ATOM 2530 C CA . TRP B 1 114 ? 9.106 55.781 32.928 1.00 39.59 113 TRP B CA 1
ATOM 2531 C C . TRP B 1 114 ? 10.418 56.295 32.352 1.00 37.50 113 TRP B C 1
ATOM 2532 O O . TRP B 1 114 ? 11.187 56.947 33.053 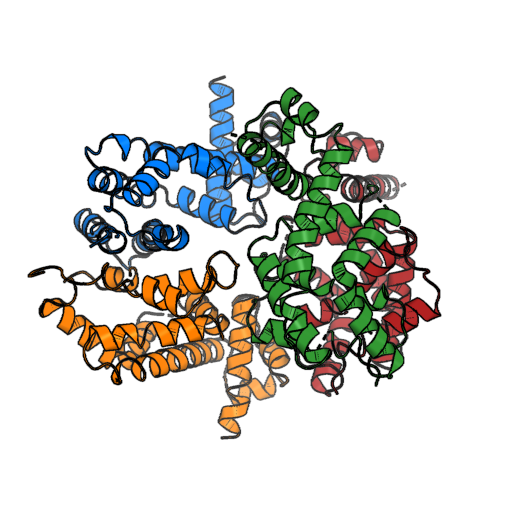1.00 36.60 113 TRP B O 1
ATOM 2551 N N . THR B 1 116 ? 13.039 58.432 30.199 1.00 42.54 115 THR B N 1
ATOM 2552 C CA . THR B 1 116 ? 13.167 59.801 29.737 1.00 44.12 115 THR B CA 1
ATOM 2553 C C . THR B 1 116 ? 14.563 60.014 29.113 1.00 47.97 115 THR B C 1
ATOM 2554 O O . THR B 1 116 ? 15.509 59.273 29.417 1.00 42.07 115 THR B O 1
ATOM 2558 N N . PRO B 1 117 ? 14.701 61.044 28.249 1.00 49.50 116 PRO B N 1
ATOM 2559 C CA . PRO B 1 117 ? 16.023 61.393 27.711 1.00 48.36 116 PRO B CA 1
ATOM 2560 C C . PRO B 1 117 ? 17.089 61.680 28.768 1.00 45.03 116 PRO B C 1
ATOM 2561 O O . PRO B 1 117 ? 18.266 61.411 28.537 1.00 45.25 116 PRO B O 1
ATOM 2565 N N . GLU B 1 118 ? 16.696 62.241 29.906 1.00 41.12 117 GLU B N 1
ATOM 2566 C CA . GLU B 1 118 ? 17.629 62.528 30.995 1.00 43.41 117 GLU B CA 1
ATOM 2567 C C . GLU B 1 118 ? 18.215 61.216 31.592 1.00 41.28 117 GLU B C 1
ATOM 2568 O O . GLU B 1 118 ? 19.377 61.161 31.976 1.00 42.68 117 GLU B O 1
ATOM 2574 N N . ILE B 1 119 ? 17.377 60.191 31.717 1.00 39.82 118 ILE B N 1
ATOM 2575 C CA . ILE B 1 119 ? 17.822 58.898 32.254 1.00 37.00 118 ILE B CA 1
ATOM 2576 C C . ILE B 1 119 ? 18.840 58.275 31.267 1.00 36.83 118 ILE B C 1
ATOM 2577 O O . ILE B 1 119 ? 19.928 57.866 31.669 1.00 36.36 118 ILE B O 1
ATOM 2582 N N . GLN B 1 120 ? 18.452 58.258 29.997 1.00 35.51 119 GLN B N 1
ATOM 2583 C CA . GLN B 1 120 ? 19.285 57.854 28.861 1.00 39.82 119 GLN B CA 1
ATOM 2584 C C . GLN B 1 120 ? 20.632 58.521 28.928 1.00 38.64 119 GLN B C 1
ATOM 2585 O O . GLN B 1 120 ? 21.636 57.843 28.916 1.00 35.70 119 GLN B O 1
ATOM 2591 N N . ALA B 1 121 ? 20.633 59.849 29.059 1.00 38.76 120 ALA B N 1
ATOM 2592 C CA . ALA B 1 121 ? 21.858 60.644 29.120 1.00 38.63 120 ALA B CA 1
ATOM 2593 C C . ALA B 1 121 ? 22.723 60.227 30.297 1.00 36.37 120 ALA B C 1
ATOM 2594 O O . ALA B 1 121 ? 23.968 60.119 30.156 1.00 36.85 120 ALA B O 1
ATOM 2596 N N . ARG B 1 122 ? 22.092 59.980 31.450 1.00 34.05 121 ARG B N 1
ATOM 2597 C CA . ARG B 1 122 ? 22.849 59.547 32.636 1.00 34.03 121 ARG B CA 1
ATOM 2598 C C . ARG B 1 122 ? 23.591 58.205 32.372 1.00 32.00 121 ARG B C 1
ATOM 2599 O O . ARG B 1 122 ? 24.739 58.040 32.758 1.00 32.36 121 ARG B O 1
ATOM 2607 N N . ASN B 1 123 ? 22.914 57.247 31.766 1.00 32.18 122 ASN B N 1
ATOM 2608 C CA . ASN B 1 123 ? 23.564 55.974 31.385 1.00 31.95 122 ASN B CA 1
ATOM 2609 C C . ASN B 1 123 ? 24.694 56.162 30.323 1.00 30.70 122 ASN B C 1
ATOM 2610 O O . ASN B 1 123 ? 25.767 55.549 30.423 1.00 30.93 122 ASN B O 1
ATOM 2615 N N . GLU B 1 124 ? 24.446 56.997 29.322 1.00 32.67 123 GLU B N 1
ATOM 2616 C CA . GLU B 1 124 ? 25.478 57.322 28.302 1.00 32.56 123 GLU B CA 1
ATOM 2617 C C . GLU B 1 124 ? 26.705 57.962 28.968 1.00 32.93 123 GLU B C 1
ATOM 2618 O O . GLU B 1 124 ? 27.866 57.645 28.640 1.00 32.69 123 GLU B O 1
ATOM 2624 N N . SER B 1 125 ? 26.450 58.846 29.931 1.00 34.68 124 SER B N 1
ATOM 2625 C CA . SER B 1 125 ? 27.500 59.430 30.726 1.00 34.54 124 SER B CA 1
ATOM 2626 C C . SER B 1 125 ? 28.343 58.419 31.519 1.00 32.68 124 SER B C 1
ATOM 2627 O O . SER B 1 125 ? 29.571 58.521 31.544 1.00 32.59 124 SER B O 1
ATOM 2630 N N . ARG B 1 126 ? 27.701 57.468 32.196 1.00 29.69 125 ARG B N 1
ATOM 2631 C CA . ARG B 1 126 ? 28.451 56.440 32.928 1.00 28.63 125 ARG B CA 1
ATOM 2632 C C . ARG B 1 126 ? 29.277 55.575 31.948 1.00 29.10 125 ARG B C 1
ATOM 2633 O O . ARG B 1 126 ? 30.414 55.143 32.245 1.00 28.97 125 ARG B O 1
ATOM 2641 N N . ALA B 1 127 ? 28.705 55.354 30.768 1.00 28.23 126 ALA B N 1
ATOM 2642 C CA . ALA B 1 127 ? 29.382 54.596 29.711 1.00 28.35 126 ALA B CA 1
ATOM 2643 C C . ALA B 1 127 ? 30.293 55.430 28.766 1.00 28.63 126 ALA B C 1
ATOM 2644 O O . ALA B 1 127 ? 30.723 54.944 27.716 1.00 23.83 126 ALA B O 1
ATOM 2646 N N . ALA B 1 128 ? 30.613 56.658 29.140 1.00 27.76 127 ALA B N 1
ATOM 2647 C CA . ALA B 1 128 ? 31.304 57.588 28.256 1.00 29.96 127 ALA B CA 1
ATOM 2648 C C . ALA B 1 128 ? 32.619 57.059 27.659 1.00 29.05 127 ALA B C 1
ATOM 2649 O O . ALA B 1 128 ? 32.877 57.259 26.467 1.00 28.06 127 ALA B O 1
ATOM 2651 N N . ASN B 1 129 ? 33.425 56.381 28.456 1.00 26.81 128 ASN B N 1
ATOM 2652 C CA . ASN B 1 129 ? 34.695 55.867 27.971 1.00 29.63 128 ASN B CA 1
ATOM 2653 C C . ASN B 1 129 ? 34.527 54.875 26.828 1.00 27.42 128 ASN B C 1
ATOM 2654 O O . ASN B 1 129 ? 35.365 54.833 25.920 1.00 27.24 128 ASN B O 1
ATOM 2659 N N . LEU B 1 130 ? 33.476 54.063 26.884 1.00 25.13 129 LEU B N 1
ATOM 2660 C CA . LEU B 1 130 ? 33.192 53.144 25.778 1.00 23.78 129 LEU B CA 1
ATOM 2661 C C . LEU B 1 130 ? 32.666 53.898 24.583 1.00 21.70 129 LEU B C 1
ATOM 2662 O O . LEU B 1 130 ? 33.176 53.711 23.486 1.00 24.73 129 LEU B O 1
ATOM 2667 N N . LEU B 1 131 ? 31.688 54.788 24.806 1.00 24.26 130 LEU B N 1
ATOM 2668 C CA . LEU B 1 131 ? 31.016 55.481 23.724 1.00 25.24 130 LEU B CA 1
ATOM 2669 C C . LEU B 1 131 ? 31.975 56.452 23.035 1.00 24.25 130 LEU B C 1
ATOM 2670 O O . LEU B 1 131 ? 31.977 56.550 21.843 1.00 23.30 130 LEU B O 1
ATOM 2675 N N . ASN B 1 132 ? 32.833 57.129 23.796 1.00 22.06 131 ASN B N 1
ATOM 2676 C CA . ASN B 1 132 ? 33.837 58.022 23.180 1.00 23.36 131 ASN B CA 1
ATOM 2677 C C . ASN B 1 132 ? 34.841 57.252 22.319 1.00 20.90 131 ASN B C 1
ATOM 2678 O O . ASN B 1 132 ? 35.243 57.709 21.262 1.00 22.50 131 ASN B O 1
ATOM 2683 N N . ALA B 1 133 ? 35.213 56.048 22.753 1.00 18.07 132 ALA B N 1
ATOM 2684 C CA . ALA B 1 133 ? 36.183 55.234 22.020 1.00 22.16 132 ALA B CA 1
ATOM 2685 C C . ALA B 1 133 ? 35.530 54.733 20.718 1.00 19.81 132 ALA B C 1
ATOM 2686 O O . ALA B 1 133 ? 36.110 54.719 19.602 1.00 18.61 132 ALA B O 1
ATOM 2688 N N . VAL B 1 134 ? 34.269 54.362 20.835 1.00 22.48 133 VAL B N 1
ATOM 2689 C CA . VAL B 1 134 ? 33.544 53.934 19.645 1.00 21.56 133 VAL B CA 1
ATOM 2690 C C . VAL B 1 134 ? 33.407 55.097 18.652 1.00 19.85 133 VAL B C 1
ATOM 2691 O O . VAL B 1 134 ? 33.619 54.921 17.458 1.00 22.85 133 VAL B O 1
ATOM 2695 N N . ASP B 1 135 ? 33.082 56.284 19.150 1.00 24.88 134 ASP B N 1
ATOM 2696 C CA . ASP B 1 135 ? 32.972 57.496 18.317 1.00 25.77 134 ASP B CA 1
ATOM 2697 C C . ASP B 1 135 ? 34.279 57.825 17.598 1.00 22.88 134 ASP B C 1
ATOM 2698 O O . ASP B 1 135 ? 34.267 58.151 16.417 1.00 20.04 134 ASP B O 1
ATOM 2703 N N . GLN B 1 136 ? 35.403 57.746 18.307 1.00 22.75 135 GLN B N 1
ATOM 2704 C CA . GLN B 1 136 ? 36.731 57.929 17.665 1.00 25.03 135 GLN B CA 1
ATOM 2705 C C . GLN B 1 136 ? 37.000 56.915 16.604 1.00 21.33 135 GLN B C 1
ATOM 2706 O O . GLN B 1 136 ? 37.520 57.253 15.536 1.00 22.07 135 GLN B O 1
ATOM 2712 N N . GLY B 1 137 ? 36.571 55.683 16.855 1.00 21.99 136 GLY B N 1
ATOM 2713 C CA . GLY B 1 137 ? 36.704 54.594 15.876 1.00 20.63 136 GLY B CA 1
ATOM 2714 C C . GLY B 1 137 ? 35.951 54.878 14.593 1.00 21.00 136 GLY B C 1
ATOM 2715 O O . GLY B 1 137 ? 36.399 54.479 13.478 1.00 17.70 136 GLY B O 1
ATOM 2716 N N . LYS B 1 138 ? 34.863 55.648 14.709 1.00 19.39 137 LYS B N 1
ATOM 2717 C CA . LYS B 1 138 ? 34.093 56.025 13.523 1.00 21.61 137 LYS B CA 1
ATOM 2718 C C . LYS B 1 138 ? 34.817 57.012 12.612 1.00 25.88 137 LYS B C 1
ATOM 2719 O O . LYS B 1 138 ? 34.532 57.088 11.428 1.00 27.04 137 LYS B O 1
ATOM 2725 N N . GLN B 1 139 ? 35.752 57.788 13.164 1.00 24.66 138 GLN B N 1
ATOM 2726 C CA . GLN B 1 139 ? 36.517 58.704 12.353 1.00 26.13 138 GLN B CA 1
ATOM 2727 C C . GLN B 1 139 ? 37.893 58.225 12.028 1.00 26.93 138 GLN B C 1
ATOM 2728 O O . GLN B 1 139 ? 38.581 58.930 11.321 1.00 28.40 138 GLN B O 1
ATOM 2734 N N . SER B 1 140 ? 38.326 57.077 12.559 1.00 25.10 139 SER B N 1
ATOM 2735 C CA . SER B 1 140 ? 39.721 56.663 12.399 1.00 24.86 139 SER B CA 1
ATOM 2736 C C . SER B 1 140 ? 39.917 55.595 11.381 1.00 23.39 139 SER B C 1
ATOM 2737 O O . SER B 1 140 ? 41.060 55.215 11.100 1.00 22.78 139 SER B O 1
ATOM 2740 N N . GLY B 1 141 ? 38.831 55.055 10.816 1.00 21.65 140 GLY B N 1
ATOM 2741 C CA . GLY B 1 141 ? 38.966 53.941 9.847 1.00 20.86 140 GLY B CA 1
ATOM 2742 C C . GLY B 1 141 ? 38.624 52.593 10.463 1.00 22.13 140 GLY B C 1
ATOM 2743 O O . GLY B 1 141 ? 38.690 51.589 9.809 1.00 22.45 140 GLY B O 1
ATOM 2744 N N . LEU B 1 142 ? 38.278 52.550 11.740 1.00 22.81 141 LEU B N 1
ATOM 2745 C CA . LEU B 1 142 ? 37.950 51.268 12.371 1.00 20.55 141 LEU B CA 1
ATOM 2746 C C . LEU B 1 142 ? 36.487 50.858 12.264 1.00 15.93 141 LEU B C 1
ATOM 2747 O O . LEU B 1 142 ? 36.171 49.689 11.984 1.00 19.04 141 LEU B O 1
ATOM 2752 N N . ILE B 1 143 ? 35.610 51.788 12.578 1.00 20.45 142 ILE B N 1
ATOM 2753 C CA . ILE B 1 143 ? 34.177 51.575 12.632 1.00 20.80 142 ILE B CA 1
ATOM 2754 C C . ILE B 1 143 ? 33.566 52.400 11.510 1.00 19.63 142 ILE B C 1
ATOM 2755 O O . ILE B 1 143 ? 33.965 53.549 11.264 1.00 19.77 142 ILE B O 1
ATOM 2760 N N . LYS B 1 144 ? 32.605 51.813 10.818 1.00 20.83 143 LYS B N 1
ATOM 2761 C CA . LYS B 1 144 ? 31.885 52.530 9.759 1.00 18.11 143 LYS B CA 1
ATOM 2762 C C . LYS B 1 144 ? 31.288 53.822 10.336 1.00 21.78 143 LYS B C 1
ATOM 2763 O O . LYS B 1 144 ? 30.722 53.811 11.444 1.00 22.56 143 LYS B O 1
ATOM 2769 N N . PRO B 1 145 ? 31.389 54.926 9.575 1.00 25.95 144 PRO B N 1
ATOM 2770 C CA . PRO B 1 145 ? 30.901 56.231 10.056 1.00 28.66 144 PRO B CA 1
ATOM 2771 C C . PRO B 1 145 ? 29.395 56.342 9.830 1.00 27.97 144 PRO B C 1
ATOM 2772 O O . PRO B 1 145 ? 28.953 57.042 8.951 1.00 28.60 144 PRO B O 1
ATOM 2776 N N . VAL B 1 146 ? 28.650 55.630 10.664 1.00 28.52 145 VAL B N 1
ATOM 2777 C CA . VAL B 1 146 ? 27.227 55.553 10.577 1.00 27.31 145 VAL B CA 1
ATOM 2778 C C . VAL B 1 146 ? 26.602 56.038 11.854 1.00 25.69 145 VAL B C 1
ATOM 2779 O O . VAL B 1 146 ? 27.235 56.037 12.901 1.00 27.29 145 VAL B O 1
ATOM 2783 N N . PRO B 1 147 ? 25.327 56.433 11.789 1.00 27.03 146 PRO B N 1
ATOM 2784 C CA . PRO B 1 147 ? 24.591 56.841 12.959 1.00 26.95 146 PRO B CA 1
ATOM 2785 C C . PRO B 1 147 ? 24.594 55.800 14.049 1.00 28.84 146 PRO B C 1
ATOM 2786 O O . PRO B 1 147 ? 24.497 54.567 13.790 1.00 27.25 146 PRO B O 1
ATOM 2790 N N . PHE B 1 148 ? 24.671 56.271 15.290 1.00 25.17 147 PHE B N 1
ATOM 2791 C CA . PHE B 1 148 ? 24.756 55.368 16.396 1.00 27.31 147 PHE B CA 1
ATOM 2792 C C . PHE B 1 148 ? 23.653 54.336 16.505 1.00 27.42 147 PHE B C 1
ATOM 2793 O O . PHE B 1 148 ? 23.905 53.228 16.971 1.00 26.41 147 PHE B O 1
ATOM 2801 N N . PRO B 1 149 ? 22.416 54.692 16.139 1.00 27.36 148 PRO B N 1
ATOM 2802 C CA . PRO B 1 149 ? 21.391 53.648 16.235 1.00 25.39 148 PRO B CA 1
ATOM 2803 C C . PRO B 1 149 ? 21.721 52.371 15.421 1.00 20.74 148 PRO B C 1
ATOM 2804 O O . PRO B 1 149 ? 21.308 51.244 15.791 1.00 21.33 148 PRO B O 1
ATOM 2808 N N . LEU B 1 150 ? 22.457 52.527 14.323 1.00 22.38 149 LEU B N 1
ATOM 2809 C CA . LEU B 1 150 ? 22.902 51.366 13.542 1.00 22.52 149 LEU B CA 1
ATOM 2810 C C . LEU B 1 150 ? 23.976 50.561 14.305 1.00 24.50 149 LEU B C 1
ATOM 2811 O O . LEU B 1 150 ? 24.012 49.32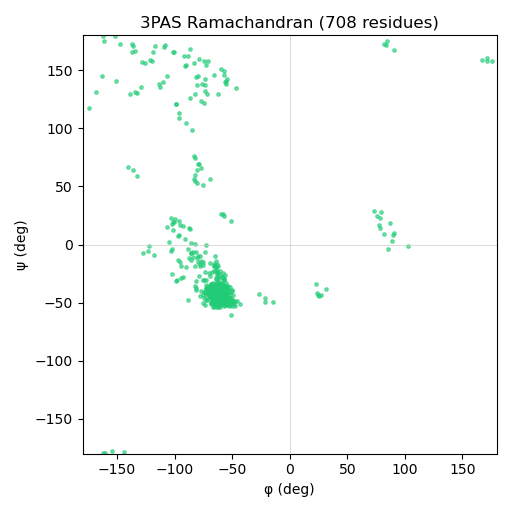3 14.229 1.00 21.66 149 LEU B O 1
ATOM 2816 N N . LEU B 1 151 ? 24.877 51.246 15.014 1.00 22.74 150 LEU B N 1
ATOM 2817 C CA . LEU B 1 151 ? 25.870 50.587 15.826 1.00 23.52 150 LEU B CA 1
ATOM 2818 C C . LEU B 1 151 ? 25.199 49.783 16.942 1.00 23.22 150 LEU B C 1
ATOM 2819 O O . LEU B 1 151 ? 25.581 48.642 17.177 1.00 21.72 150 LEU B O 1
ATOM 2824 N N . GLU B 1 152 ? 24.191 50.369 17.582 1.00 22.51 151 GLU B N 1
ATOM 2825 C CA . GLU B 1 152 ? 23.391 49.692 18.614 1.00 22.68 151 GLU B CA 1
ATOM 2826 C C . GLU B 1 152 ? 22.754 48.429 18.066 1.00 20.82 151 GLU B C 1
ATOM 2827 O O . GLU B 1 152 ? 22.804 47.341 18.678 1.00 19.65 151 GLU B O 1
ATOM 2833 N N . THR B 1 153 ? 22.173 48.568 16.876 1.00 18.79 152 THR B N 1
ATOM 2834 C CA . THR B 1 153 ? 21.465 47.472 16.204 1.00 20.81 152 THR B CA 1
ATOM 2835 C C . THR B 1 153 ? 22.321 46.259 15.900 1.00 19.14 152 THR B C 1
ATOM 2836 O O . THR B 1 153 ? 21.843 45.111 16.077 1.00 20.85 152 THR B O 1
ATOM 2840 N N . PHE B 1 154 ? 23.563 46.496 15.478 1.00 17.01 153 PHE B N 1
ATOM 2841 C CA . PHE B 1 154 ? 24.433 45.426 15.041 1.00 19.63 153 PHE B CA 1
ATOM 2842 C C . PHE B 1 154 ? 25.495 44.974 16.057 1.00 22.01 153 PHE B C 1
ATOM 2843 O O . PHE B 1 154 ? 26.057 43.913 15.874 1.00 22.74 153 PHE B O 1
ATOM 2859 N N . PHE B 1 156 ? 25.157 45.752 19.884 1.00 25.93 155 PHE B N 1
ATOM 2860 C CA . PHE B 1 156 ? 24.630 45.498 21.248 1.00 25.10 155 PHE B CA 1
ATOM 2861 C C . PHE B 1 156 ? 23.349 44.692 21.276 1.00 24.58 155 PHE B C 1
ATOM 2862 O O . PHE B 1 156 ? 23.221 43.687 21.999 1.00 24.29 155 PHE B O 1
ATOM 2870 N N . ARG B 1 157 ? 22.408 45.061 20.420 1.00 21.63 156 ARG B N 1
ATOM 2871 C CA . ARG B 1 157 ? 21.141 44.373 20.406 1.00 24.95 156 ARG B CA 1
ATOM 2872 C C . ARG B 1 157 ? 21.256 42.902 20.111 1.00 22.79 156 ARG B C 1
ATOM 2873 O O . ARG B 1 157 ? 20.483 42.133 20.641 1.00 24.25 156 ARG B O 1
ATOM 2881 N N . PRO B 1 158 ? 22.227 42.483 19.278 1.00 19.19 157 PRO B N 1
ATOM 2882 C CA . PR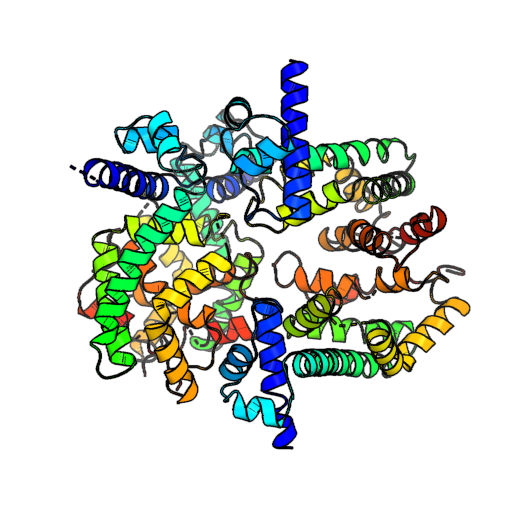O B 1 158 ? 22.209 41.027 19.031 1.00 19.69 157 PRO B CA 1
ATOM 2883 C C . PRO B 1 158 ? 22.521 40.156 20.261 1.00 15.85 157 PRO B C 1
ATOM 2884 O O . PRO B 1 158 ? 22.142 38.976 20.265 1.00 19.88 157 PRO B O 1
ATOM 2888 N N . ILE B 1 159 ? 23.211 40.702 21.255 1.00 19.36 158 ILE B N 1
ATOM 2889 C CA . ILE B 1 159 ? 23.490 39.992 22.517 1.00 18.29 158 ILE B CA 1
ATOM 2890 C C . ILE B 1 159 ? 22.144 39.641 23.217 1.00 20.02 158 ILE B C 1
ATOM 2891 O O . ILE B 1 159 ? 21.894 38.494 23.524 1.00 18.77 158 ILE B O 1
ATOM 2896 N N . TYR B 1 160 ? 21.278 40.618 23.387 1.00 22.95 159 TYR B N 1
ATOM 2897 C CA . TYR B 1 160 ? 19.924 40.387 23.913 1.00 23.21 159 TYR B CA 1
ATOM 2898 C C . TYR B 1 160 ? 19.153 39.299 23.143 1.00 21.92 159 TYR B C 1
ATOM 2899 O O . TYR B 1 160 ? 18.649 38.331 23.720 1.00 22.24 159 TYR B O 1
ATOM 2908 N N . HIS B 1 161 ? 19.121 39.422 21.829 1.00 22.73 160 HIS B N 1
ATOM 2909 C CA . HIS B 1 161 ? 18.392 38.474 20.970 1.00 22.22 160 HIS B CA 1
ATOM 2910 C C . HIS B 1 161 ? 18.958 37.065 21.071 1.00 22.97 160 HIS B C 1
ATOM 2911 O O . HIS B 1 161 ? 18.212 36.126 21.228 1.00 21.23 160 HIS B O 1
ATOM 2918 N N . LEU B 1 162 ? 20.286 36.935 21.036 1.00 21.07 161 LEU B N 1
ATOM 2919 C CA . LEU B 1 162 ? 20.941 35.624 21.097 1.00 21.69 161 LEU B CA 1
ATOM 2920 C C . LEU B 1 162 ? 20.858 35.010 22.492 1.00 20.31 161 LEU B C 1
ATOM 2921 O O . LEU B 1 162 ? 20.682 33.781 22.622 1.00 22.06 161 LEU B O 1
ATOM 2926 N N . VAL B 1 163 ? 20.983 35.832 23.538 1.00 19.94 162 VAL B N 1
ATOM 2927 C CA . VAL B 1 163 ? 20.762 35.313 24.910 1.00 21.48 162 VAL B CA 1
ATOM 2928 C C . VAL B 1 163 ? 19.353 34.684 25.022 1.00 23.08 162 VAL B C 1
ATOM 2929 O O . VAL B 1 163 ? 19.153 33.621 25.595 1.00 24.28 162 VAL B O 1
ATOM 2933 N N . GLN B 1 164 ? 18.380 35.379 24.470 1.00 25.42 163 GLN B N 1
ATOM 2934 C CA . GLN B 1 164 ? 16.979 34.940 24.532 1.00 28.03 163 GLN B CA 1
ATOM 2935 C C . GLN B 1 164 ? 16.829 33.615 23.777 1.00 29.67 163 GLN B C 1
ATOM 2936 O O . GLN B 1 164 ? 16.280 32.650 24.324 1.00 31.11 163 GLN B O 1
ATOM 2942 N N . ARG B 1 165 ? 17.368 33.546 22.557 1.00 25.62 164 ARG B N 1
ATOM 2943 C CA . ARG B 1 165 ? 17.387 32.291 21.819 1.00 24.84 164 ARG B CA 1
ATOM 2944 C C . ARG B 1 165 ? 18.065 31.161 22.596 1.00 26.84 164 ARG B C 1
ATOM 2945 O O . ARG B 1 165 ? 17.585 30.017 22.592 1.00 26.54 164 ARG B O 1
ATOM 2953 N N . CYS B 1 166 ? 19.159 31.450 23.276 1.00 26.47 165 CYS B N 1
ATOM 2954 C CA A CYS B 1 166 ? 19.849 30.424 24.048 0.50 28.00 165 CYS B CA 1
ATOM 2955 C CA B CYS B 1 166 ? 19.873 30.431 24.031 0.50 29.33 165 CYS B CA 1
ATOM 2956 C C . CYS B 1 166 ? 18.965 29.886 25.141 1.00 30.91 165 CYS B C 1
ATOM 2957 O O . CYS B 1 166 ? 18.843 28.677 25.300 1.00 32.14 165 CYS B O 1
ATOM 2962 N N . LEU B 1 167 ? 18.340 30.791 25.893 1.00 32.61 166 LEU B N 1
ATOM 2963 C CA . LEU B 1 167 ? 17.503 30.373 27.023 1.00 34.97 166 LEU B CA 1
ATOM 2964 C C . LEU B 1 167 ? 16.213 29.614 26.574 1.00 36.58 166 LEU B C 1
ATOM 2965 O O . LEU B 1 167 ? 15.691 28.801 27.353 1.00 38.90 166 LEU B O 1
ATOM 2970 N N . GLN B 1 168 ? 15.764 29.850 25.328 1.00 37.14 167 GLN B N 1
ATOM 2971 C CA A GLN B 1 168 ? 14.593 29.202 24.721 0.50 35.97 167 GLN B CA 1
ATOM 2972 C CA B GLN B 1 168 ? 14.580 29.168 24.781 0.50 35.89 167 GLN B CA 1
ATOM 2973 C C . GLN B 1 168 ? 14.965 27.954 23.898 1.00 35.30 167 GLN B C 1
ATOM 2974 O O . GLN B 1 168 ? 14.111 27.390 23.229 1.00 36.23 167 GLN B O 1
ATOM 2985 N N . GLY B 1 169 ? 16.248 27.570 23.890 1.00 31.13 168 GLY B N 1
ATOM 2986 C CA . GLY B 1 169 ? 16.726 26.386 23.186 1.00 32.99 168 GLY B CA 1
ATOM 2987 C C . GLY B 1 169 ? 16.931 26.390 21.688 1.00 30.49 168 GLY B C 1
ATOM 2988 O O . GLY B 1 169 ? 17.043 25.335 21.087 1.00 28.43 168 GLY B O 1
ATOM 2989 N N . SER B 1 170 ? 16.994 27.579 21.076 1.00 32.78 169 SER B N 1
ATOM 2990 C CA . SER B 1 170 ? 17.162 27.678 19.627 1.00 32.95 169 SER B CA 1
ATOM 2991 C C . SER B 1 170 ? 18.578 28.094 19.260 1.00 34.10 169 SER B C 1
ATOM 2992 O O . SER B 1 170 ? 18.872 28.268 18.092 1.00 37.47 169 SER B O 1
ATOM 2995 N N . PHE B 1 171 ? 19.446 28.262 20.260 1.00 31.63 170 PHE B N 1
ATOM 2996 C CA . PHE B 1 171 ? 20.845 28.551 20.048 1.00 32.29 170 PHE B CA 1
ATOM 2997 C C . PHE B 1 171 ? 21.681 28.010 21.205 1.00 34.18 170 PHE B C 1
ATOM 2998 O O . PHE B 1 171 ? 21.292 28.097 22.321 1.00 36.94 170 PHE B O 1
ATOM 3006 N N . GLU B 1 172 ? 22.850 27.460 20.954 1.00 35.86 171 GLU B N 1
ATOM 3007 C CA . GLU B 1 172 ? 23.663 27.040 22.088 1.00 35.95 171 GLU B CA 1
ATOM 3008 C C . GLU B 1 172 ? 24.731 28.063 22.426 1.00 33.43 171 GLU B C 1
ATOM 3009 O O . GLU B 1 172 ? 25.579 28.376 21.588 1.00 30.98 171 GLU B O 1
ATOM 3015 N N . GLY B 1 173 ? 24.689 28.562 23.651 1.00 31.97 172 GLY B N 1
ATOM 3016 C CA . GLY B 1 173 ? 25.605 29.616 24.092 1.00 33.21 172 GLY B CA 1
ATOM 3017 C C . GLY B 1 173 ? 26.976 29.111 24.554 1.00 30.18 172 GLY B C 1
ATOM 3018 O O . GLY B 1 173 ? 27.419 29.424 25.665 1.00 31.26 172 GLY B O 1
ATOM 3019 N N . THR B 1 174 ? 27.652 28.387 23.687 1.00 27.51 173 THR B N 1
ATOM 3020 C CA . THR B 1 174 ? 29.037 27.975 23.921 1.00 30.80 173 THR B CA 1
ATOM 3021 C C . THR B 1 174 ? 29.993 29.156 23.727 1.00 29.30 173 THR B C 1
ATOM 3022 O O . THR B 1 174 ? 29.660 30.130 23.020 1.00 22.34 173 THR B O 1
ATOM 3026 N N . ASP B 1 175 ? 31.175 29.056 24.332 1.00 28.00 174 ASP B N 1
ATOM 3027 C CA . ASP B 1 175 ? 32.194 30.111 24.171 1.00 29.92 174 ASP B CA 1
ATOM 3028 C C . ASP B 1 175 ? 32.484 30.348 22.684 1.00 28.83 174 ASP B C 1
ATOM 3029 O O . ASP B 1 175 ? 32.623 31.484 22.231 1.00 25.05 174 ASP B O 1
ATOM 3034 N N . GLU B 1 176 ? 32.604 29.254 21.942 1.00 28.22 175 GLU B N 1
ATOM 3035 C CA . GLU B 1 176 ? 32.821 29.293 20.508 1.00 27.56 175 GLU B CA 1
ATOM 3036 C C . GLU B 1 176 ? 31.750 30.069 19.757 1.00 24.84 175 GLU B C 1
ATOM 3037 O O . GLU B 1 176 ? 32.073 30.923 18.900 1.00 24.91 175 GLU B O 1
ATOM 3043 N N . HIS B 1 177 ? 30.488 29.720 20.006 1.00 24.01 176 HIS B N 1
ATOM 3044 C CA . HIS B 1 177 ? 29.358 30.406 19.387 1.00 26.06 176 HIS B CA 1
ATOM 3045 C C . HIS B 1 177 ? 29.286 31.885 19.782 1.00 21.78 176 HIS B C 1
ATOM 3046 O O . HIS B 1 177 ? 28.965 32.720 18.953 1.00 22.89 176 HIS B O 1
ATOM 3053 N N . ILE B 1 178 ? 29.586 32.207 21.036 1.00 20.05 177 ILE B N 1
ATOM 3054 C CA . ILE B 1 178 ? 29.561 33.585 21.492 1.00 19.85 177 ILE B CA 1
ATOM 3055 C C . ILE B 1 178 ? 30.610 34.375 20.693 1.00 21.18 177 ILE B C 1
ATOM 3056 O O . ILE B 1 178 ? 30.339 35.489 20.227 1.00 18.73 177 ILE B O 1
ATOM 3061 N N . GLU B 1 179 ? 31.780 33.763 20.494 1.00 21.41 178 GLU B N 1
ATOM 3062 C CA . GLU B 1 179 ? 32.891 34.409 19.747 1.00 20.05 178 GLU B CA 1
ATOM 3063 C C . GLU B 1 179 ? 32.505 34.589 18.272 1.00 21.38 178 GLU B C 1
ATOM 3064 O O . GLU B 1 179 ? 32.740 35.640 17.698 1.00 17.55 178 GLU B O 1
ATOM 3070 N N . LEU B 1 180 ? 31.941 33.560 17.652 1.00 19.21 179 LEU B N 1
ATOM 3071 C CA . LEU B 1 180 ? 31.514 33.612 16.268 1.00 18.93 179 LEU B CA 1
ATOM 3072 C C . LEU B 1 180 ? 30.476 34.721 16.052 1.00 20.91 179 LEU B C 1
ATOM 3073 O O . LEU B 1 180 ? 30.568 35.492 15.102 1.00 20.81 179 LEU B O 1
ATOM 3078 N N . ALA B 1 181 ? 29.508 34.808 16.963 1.00 22.11 180 ALA B N 1
ATOM 3079 C CA . ALA B 1 181 ? 28.520 35.882 16.915 1.00 20.74 180 ALA B CA 1
ATOM 3080 C C . ALA B 1 181 ? 29.207 37.257 17.034 1.00 22.33 180 ALA B C 1
ATOM 3081 O O . ALA B 1 181 ? 28.856 38.191 16.289 1.00 18.93 180 ALA B O 1
ATOM 3083 N N . PHE B 1 182 ? 30.180 37.407 17.947 1.00 16.99 181 PHE B N 1
ATOM 3084 C CA . PHE B 1 182 ? 30.925 38.669 17.996 1.00 18.88 181 PHE B CA 1
ATOM 3085 C C . PHE B 1 182 ? 31.652 38.967 16.685 1.00 19.38 181 PHE B C 1
ATOM 3086 O O . PHE B 1 182 ? 31.665 40.130 16.241 1.00 17.66 181 PHE B O 1
ATOM 3094 N N . ASN B 1 183 ? 32.273 37.956 16.080 1.00 18.46 182 ASN B N 1
ATOM 3095 C CA . ASN B 1 183 ? 32.947 38.190 14.785 1.00 17.61 182 ASN B CA 1
ATOM 3096 C C . ASN B 1 183 ? 31.994 38.736 13.687 1.00 16.88 182 ASN B C 1
ATOM 3097 O O . ASN B 1 183 ? 32.367 39.574 12.891 1.00 18.04 182 ASN B O 1
ATOM 3110 N N . ALA B 1 185 ? 29.199 40.491 14.420 1.00 16.06 184 ALA B N 1
ATOM 3111 C CA . ALA B 1 185 ? 28.860 41.852 14.868 1.00 16.22 184 ALA B CA 1
ATOM 3112 C C . ALA B 1 185 ? 29.958 42.820 14.496 1.00 17.71 184 ALA B C 1
ATOM 3113 O O . ALA B 1 185 ? 29.683 43.914 13.977 1.00 17.96 184 ALA B O 1
ATOM 3115 N N . TRP B 1 186 ? 31.215 42.410 14.666 1.00 15.11 185 TRP B N 1
ATOM 3116 C CA . TRP B 1 186 ? 32.342 43.230 14.280 1.00 17.38 185 TRP B CA 1
ATOM 3117 C C . TRP B 1 186 ? 32.356 43.476 12.785 1.00 16.05 185 TRP B C 1
ATOM 3118 O O . TRP B 1 186 ? 32.430 44.593 12.341 1.00 15.43 185 TRP B O 1
ATOM 3129 N N . ASP B 1 187 ? 32.223 42.416 11.999 1.00 18.75 186 ASP B N 1
ATOM 3130 C CA . ASP B 1 187 ? 32.141 42.568 10.550 1.00 20.30 186 ASP B CA 1
ATOM 3131 C C . ASP B 1 187 ? 31.019 43.543 10.147 1.00 21.32 186 ASP B C 1
ATOM 3132 O O . ASP B 1 187 ? 31.193 44.369 9.231 1.00 16.93 186 ASP B O 1
ATOM 3137 N N . ALA B 1 188 ? 29.876 43.463 10.824 1.00 18.07 187 ALA B N 1
ATOM 3138 C CA . ALA B 1 188 ? 28.771 44.391 10.555 1.00 18.05 187 ALA B CA 1
ATOM 3139 C C . ALA B 1 188 ? 29.178 45.886 10.722 1.00 18.06 187 ALA B C 1
ATOM 3140 O O . ALA B 1 188 ? 28.860 46.716 9.865 1.00 18.52 187 ALA B O 1
ATOM 3142 N N . VAL B 1 189 ? 29.871 46.199 11.821 1.00 16.06 188 VAL B N 1
ATOM 3143 C CA . VAL B 1 189 ? 30.220 47.581 12.170 1.00 17.12 188 VAL B CA 1
ATOM 3144 C C . VAL B 1 189 ? 31.562 48.102 11.637 1.00 18.31 188 VAL B C 1
ATOM 3145 O O . VAL B 1 189 ? 31.794 49.323 11.638 1.00 18.25 188 VAL B O 1
ATOM 3149 N N . ALA B 1 190 ? 32.434 47.178 11.271 1.00 17.99 189 ALA B N 1
ATOM 3150 C CA . ALA B 1 190 ? 33.837 47.517 10.962 1.00 20.11 189 ALA B CA 1
ATOM 3151 C C . ALA B 1 190 ? 33.956 48.178 9.582 1.00 20.63 189 ALA B C 1
ATOM 3152 O O . ALA B 1 190 ? 33.323 47.753 8.608 1.00 19.60 189 ALA B O 1
ATOM 3154 N N . ASP B 1 191 ? 34.772 49.215 9.503 1.00 22.46 190 ASP B N 1
ATOM 3155 C CA . ASP B 1 191 ? 35.010 49.936 8.278 1.00 21.04 190 ASP B CA 1
ATOM 3156 C C . ASP B 1 191 ? 35.950 49.048 7.476 1.00 22.29 190 ASP B C 1
ATOM 3157 O O . ASP B 1 191 ? 36.996 48.700 7.978 1.00 23.40 190 ASP B O 1
ATOM 3162 N N . ARG B 1 192 ? 35.584 48.669 6.252 1.00 21.53 191 ARG B N 1
ATOM 3163 C CA . ARG B 1 192 ? 36.441 47.766 5.410 1.00 22.08 191 ARG B CA 1
ATOM 3164 C C . ARG B 1 192 ? 37.431 48.500 4.511 1.00 22.54 191 ARG B C 1
ATOM 3165 O O . ARG B 1 192 ? 38.153 47.865 3.741 1.00 25.40 191 ARG B O 1
ATOM 3173 N N . ARG B 1 193 ? 37.504 49.819 4.630 1.00 22.97 192 ARG B N 1
ATOM 3174 C CA . ARG B 1 193 ? 38.468 50.567 3.792 1.00 25.63 192 ARG B CA 1
ATOM 3175 C C . ARG B 1 193 ? 39.879 50.105 4.155 1.00 27.77 192 ARG B C 1
ATOM 3176 O O . ARG B 1 193 ? 40.222 50.022 5.361 1.00 22.99 192 ARG B O 1
ATOM 3184 N N . ASN B 1 194 ? 40.641 49.758 3.114 1.00 28.16 193 ASN B N 1
ATOM 3185 C CA . ASN B 1 194 ? 42.034 49.278 3.165 1.00 27.81 193 ASN B CA 1
ATOM 3186 C C . ASN B 1 194 ? 42.211 47.780 3.410 1.00 27.79 193 ASN B C 1
ATOM 3187 O O . ASN B 1 194 ? 43.301 47.277 3.317 1.00 31.12 193 ASN B O 1
ATOM 3192 N N . THR B 1 195 ? 41.141 47.035 3.640 1.00 24.27 194 THR B N 1
ATOM 3193 C CA . THR B 1 195 ? 41.247 45.603 3.702 1.00 29.55 194 THR B CA 1
ATOM 3194 C C . THR B 1 195 ? 40.351 44.965 2.632 1.00 29.40 194 THR B C 1
ATOM 3195 O O . THR B 1 195 ? 39.808 45.684 1.738 1.00 24.34 194 THR B O 1
ATOM 3200 N N . GLY C 1 1 ? 23.350 3.077 -1.241 1.00 59.92 0 GLY C N 1
ATOM 3201 C CA . GLY C 1 1 ? 22.497 2.134 -2.015 1.00 59.20 0 GLY C CA 1
ATOM 3202 C C . GLY C 1 1 ? 21.067 2.129 -1.492 1.00 59.87 0 GLY C C 1
ATOM 3203 O O . GLY C 1 1 ? 20.603 3.121 -0.888 1.00 55.15 0 GLY C O 1
ATOM 3219 N N . ARG C 1 3 ? 19.754 0.374 0.988 1.00 55.75 2 ARG C N 1
ATOM 3220 C CA . ARG C 1 3 ? 19.696 0.427 2.470 1.00 53.18 2 ARG C CA 1
ATOM 3221 C C . ARG C 1 3 ? 19.714 1.873 3.030 1.00 51.01 2 ARG C C 1
ATOM 3222 O O . ARG C 1 3 ? 19.020 2.162 4.010 1.00 48.55 2 ARG C O 1
ATOM 3224 N N . GLN C 1 4 ? 20.507 2.754 2.404 1.00 48.00 3 GLN C N 1
ATOM 3225 C CA . GLN C 1 4 ? 20.636 4.172 2.801 1.00 44.48 3 GLN C CA 1
ATOM 3226 C C . GLN C 1 4 ? 19.355 4.907 2.418 1.00 40.84 3 GLN C C 1
ATOM 3227 O O . GLN C 1 4 ? 18.833 5.654 3.238 1.00 33.00 3 GLN C O 1
ATOM 3230 N N . ARG C 1 5 ? 18.858 4.674 1.193 1.00 37.01 4 ARG C N 1
ATOM 3231 C CA . ARG C 1 5 ? 17.586 5.259 0.749 1.00 36.89 4 ARG C CA 1
ATOM 3232 C C . ARG C 1 5 ? 16.460 4.820 1.697 1.00 34.60 4 ARG C C 1
ATOM 3233 O O . ARG C 1 5 ? 15.686 5.649 2.124 1.00 31.98 4 ARG C O 1
ATOM 3241 N N . ASP C 1 6 ? 16.412 3.521 2.006 1.00 30.66 5 ASP C N 1
ATOM 3242 C CA . ASP C 1 6 ? 15.461 2.968 2.956 1.00 33.72 5 ASP C CA 1
ATOM 3243 C C . ASP C 1 6 ? 15.545 3.705 4.306 1.00 31.40 5 ASP C C 1
ATOM 3244 O O . ASP C 1 6 ? 14.521 4.161 4.832 1.00 30.99 5 ASP C O 1
ATOM 3249 N N . ASP C 1 7 ? 16.743 3.838 4.876 1.00 27.96 6 ASP C N 1
ATOM 3250 C CA . ASP C 1 7 ? 16.857 4.461 6.187 1.00 30.33 6 ASP C CA 1
ATOM 3251 C C . ASP C 1 7 ? 16.488 5.949 6.118 1.00 28.10 6 ASP C C 1
ATOM 3252 O O . ASP C 1 7 ? 15.955 6.463 7.061 1.00 27.57 6 ASP C O 1
ATOM 3257 N N . SER C 1 8 ? 16.776 6.611 5.006 1.00 25.92 7 SER C N 1
ATOM 3258 C CA . SER C 1 8 ? 16.419 8.018 4.848 1.00 26.41 7 SER C CA 1
ATOM 3259 C C . SER C 1 8 ? 14.879 8.144 4.874 1.00 23.74 7 SER C C 1
ATOM 3260 O O . SER C 1 8 ? 14.335 9.004 5.527 1.00 23.42 7 SER C O 1
ATOM 3263 N N . LYS C 1 9 ? 14.199 7.255 4.172 1.00 25.10 8 LYS C N 1
ATOM 3264 C CA . LYS C 1 9 ? 12.726 7.235 4.199 1.00 22.74 8 LYS C CA 1
ATOM 3265 C C . LYS C 1 9 ? 12.130 6.901 5.581 1.00 23.89 8 LYS C C 1
ATOM 3266 O O . LYS C 1 9 ? 11.176 7.560 6.044 1.00 21.48 8 LYS C O 1
ATOM 3272 N N . ARG C 1 10 ? 12.677 5.882 6.236 1.00 22.27 9 ARG C N 1
ATOM 3273 C CA . ARG C 1 10 ? 12.230 5.530 7.579 1.00 22.54 9 ARG C CA 1
ATOM 3274 C C . ARG C 1 10 ? 12.375 6.732 8.503 1.00 24.09 9 ARG C C 1
ATOM 3275 O O . ARG C 1 10 ? 11.456 7.059 9.268 1.00 22.07 9 ARG C O 1
ATOM 3283 N N . ILE C 1 11 ? 13.541 7.386 8.456 1.00 23.75 10 ILE C N 1
ATOM 3284 C CA A ILE C 1 11 ? 13.775 8.537 9.306 0.50 23.75 10 ILE C CA 1
ATOM 3285 C CA B ILE C 1 11 ? 13.797 8.550 9.294 0.50 23.97 10 ILE C CA 1
ATOM 3286 C C . ILE C 1 11 ? 12.734 9.623 9.063 1.00 22.89 10 ILE C C 1
ATOM 3287 O O . ILE C 1 11 ? 12.218 10.215 10.022 1.00 22.90 10 ILE C O 1
ATOM 3296 N N . ALA C 1 12 ? 12.407 9.866 7.801 1.00 20.91 11 ALA C N 1
ATOM 3297 C CA . ALA C 1 12 ? 11.364 10.819 7.470 1.00 22.04 11 ALA C CA 1
ATOM 3298 C C . ALA C 1 12 ? 9.994 10.465 8.059 1.00 19.07 11 ALA C C 1
ATOM 3299 O O . ALA C 1 12 ? 9.274 11.346 8.540 1.00 18.97 11 ALA C O 1
ATOM 3301 N N . PHE C 1 13 ? 9.605 9.192 8.017 1.00 19.35 12 PHE C N 1
ATOM 3302 C CA . PHE C 1 13 ? 8.342 8.770 8.628 1.00 17.28 12 PHE C CA 1
ATOM 3303 C C . PHE C 1 13 ? 8.363 8.911 10.161 1.00 21.02 12 PHE C C 1
ATOM 3304 O O . PHE C 1 13 ? 7.348 9.287 10.774 1.00 21.45 12 PHE C O 1
ATOM 3312 N N . LEU C 1 14 ? 9.501 8.569 10.768 1.00 20.17 13 LEU C N 1
ATOM 3313 C CA . LEU C 1 14 ? 9.643 8.652 12.222 1.00 21.41 13 LEU C CA 1
ATOM 3314 C C . LEU C 1 14 ? 9.522 10.132 12.681 1.00 20.04 13 LEU C C 1
ATOM 3315 O O . LEU C 1 14 ? 8.719 10.465 13.566 1.00 19.86 13 LEU C O 1
ATOM 3320 N N . GLU C 1 15 ? 10.302 11.027 12.064 1.00 18.93 14 GLU C N 1
ATOM 3321 C CA . GLU C 1 15 ? 10.258 12.449 12.391 1.00 19.14 14 GLU C CA 1
ATOM 3322 C C . GLU C 1 15 ? 8.892 13.017 12.095 1.00 19.83 14 GLU C C 1
ATOM 3323 O O . GLU C 1 15 ? 8.421 13.855 12.852 1.00 18.55 14 GLU C O 1
ATOM 3329 N N . ALA C 1 16 ? 8.256 12.570 10.992 1.00 16.02 15 ALA C N 1
ATOM 3330 C CA . ALA C 1 16 ? 6.933 13.113 10.658 1.00 16.59 15 ALA C CA 1
ATOM 3331 C C . ALA C 1 16 ? 5.937 12.688 11.741 1.00 19.04 15 ALA C C 1
ATOM 3332 O O . ALA C 1 16 ? 5.034 13.447 12.097 1.00 19.89 15 ALA C O 1
ATOM 3334 N N . THR C 1 17 ? 6.082 11.453 12.245 1.00 18.95 16 THR C N 1
ATOM 3335 C CA . THR C 1 17 ? 5.202 10.959 13.302 1.00 17.36 16 THR C CA 1
ATOM 3336 C C . THR C 1 17 ? 5.345 11.764 14.589 1.00 18.61 16 THR C C 1
ATOM 3337 O O . THR C 1 17 ? 4.330 12.173 15.219 1.00 18.80 16 THR C O 1
ATOM 3341 N N . VAL C 1 18 ? 6.589 12.005 14.959 1.00 18.96 17 VAL C N 1
ATOM 3342 C CA . VAL C 1 18 ? 6.906 12.884 16.072 1.00 18.06 17 VAL C CA 1
ATOM 3343 C C . VAL C 1 18 ? 6.241 14.244 15.958 1.00 17.76 17 VAL C C 1
ATOM 3344 O O . VAL C 1 18 ? 5.565 14.680 16.899 1.00 19.75 17 VAL C O 1
ATOM 3348 N N . ARG C 1 19 ? 6.413 14.929 14.830 1.00 20.01 18 ARG C N 1
ATOM 3349 C CA . ARG C 1 19 ? 5.865 16.258 14.662 1.00 21.42 18 ARG C CA 1
ATOM 3350 C C . ARG C 1 19 ? 4.350 16.214 14.719 1.00 24.67 18 ARG C C 1
ATOM 3351 O O . ARG C 1 19 ? 3.709 16.946 15.537 1.00 23.51 18 ARG C O 1
ATOM 3359 N N . GLU C 1 20 ? 3.768 15.327 13.892 1.00 21.37 19 GLU C N 1
ATOM 3360 C CA . GLU C 1 20 ? 2.312 15.259 13.805 1.00 20.47 19 GLU C CA 1
ATOM 3361 C C . GLU C 1 20 ? 1.640 14.917 15.127 1.00 21.17 19 GLU C C 1
ATOM 3362 O O . GLU C 1 20 ? 0.645 15.557 15.520 1.00 20.64 19 GLU C O 1
ATOM 3368 N N . VAL C 1 21 ? 2.131 13.885 15.808 1.00 21.96 20 VAL C N 1
ATOM 3369 C CA . VAL C 1 21 ? 1.531 13.514 17.071 1.00 22.49 20 VAL C CA 1
ATOM 3370 C C . VAL C 1 21 ? 1.749 14.559 18.150 1.00 24.27 20 VAL C C 1
ATOM 3371 O O . VAL C 1 21 ? 0.836 14.823 18.927 1.00 22.62 20 VAL C O 1
ATOM 3375 N N . ALA C 1 22 ? 2.944 15.148 18.198 1.00 23.55 21 ALA C N 1
ATOM 3376 C CA . ALA C 1 22 ? 3.238 16.195 19.191 1.00 26.71 21 ALA C CA 1
ATOM 3377 C C . ALA C 1 22 ? 2.250 17.355 19.059 1.00 26.40 21 ALA C C 1
ATOM 3378 O O . ALA C 1 22 ? 1.747 17.872 20.060 1.00 28.41 21 ALA C O 1
ATOM 3380 N N . ASP C 1 23 ? 1.936 17.709 17.822 1.00 25.14 22 ASP C N 1
ATOM 3381 C CA A ASP C 1 23 ? 1.091 18.841 17.526 0.50 27.97 22 ASP C CA 1
ATOM 3382 C CA B ASP C 1 23 ? 1.046 18.827 17.521 0.50 27.28 22 ASP C CA 1
ATOM 3383 C C . ASP C 1 23 ? -0.436 18.493 17.605 1.00 29.40 22 ASP C C 1
ATOM 3384 O O . ASP C 1 23 ? -1.225 19.273 18.120 1.00 31.93 22 ASP C O 1
ATOM 3393 N N . HIS C 1 24 ? -0.845 17.327 17.105 1.00 27.09 23 HIS C N 1
ATOM 3394 C CA . HIS C 1 24 ? -2.288 17.006 16.990 1.00 24.34 23 HIS C CA 1
ATOM 3395 C C . HIS C 1 24 ? -2.837 15.785 17.798 1.00 25.26 23 HIS C C 1
ATOM 3396 O O . HIS C 1 24 ? -4.042 15.592 17.841 1.00 22.98 23 HIS C O 1
ATOM 3403 N N . GLY C 1 25 ? -1.957 14.999 18.389 1.00 22.29 24 GLY C N 1
ATOM 3404 C CA . GLY C 1 25 ? -2.289 13.782 19.108 1.00 25.47 24 GLY C CA 1
ATOM 3405 C C . GLY C 1 25 ? -2.424 12.573 18.177 1.00 26.69 24 GLY C C 1
ATOM 3406 O O . GLY C 1 25 ? -2.368 12.709 16.958 1.00 24.24 24 GLY C O 1
ATOM 3407 N N . PHE C 1 26 ? -2.620 11.404 18.780 1.00 25.68 25 PHE C N 1
ATOM 3408 C CA . PHE C 1 26 ? -2.770 10.149 18.036 1.00 26.72 25 PHE C CA 1
ATOM 3409 C C . PHE C 1 26 ? -3.997 9.992 17.178 1.00 29.22 25 PHE C C 1
ATOM 3410 O O . PHE C 1 26 ? -3.869 9.668 16.004 1.00 30.95 25 PHE C O 1
ATOM 3418 N N . SER C 1 27 ? -5.181 10.177 17.751 1.00 28.75 26 SER C N 1
ATOM 3419 C CA . SER C 1 27 ? -6.442 9.953 17.041 1.00 31.80 26 SER C CA 1
ATOM 3420 C C . SER C 1 27 ? -6.638 10.779 15.780 1.00 32.46 26 SER C C 1
ATOM 3421 O O . SER C 1 27 ? -7.193 10.303 14.791 1.00 34.89 26 SER C O 1
ATOM 3424 N N . ALA C 1 28 ? -6.170 12.012 15.808 1.00 28.96 27 ALA C N 1
ATOM 3425 C CA . ALA C 1 28 ? -6.263 12.893 14.667 1.00 25.82 27 ALA C CA 1
ATOM 3426 C C . ALA C 1 28 ? -5.140 12.643 13.641 1.00 27.10 27 ALA C C 1
ATOM 3427 O O . ALA C 1 28 ? -5.263 13.042 12.506 1.00 29.23 27 ALA C O 1
ATOM 3429 N N . THR C 1 29 ? -4.061 11.977 14.040 1.00 25.48 28 THR C N 1
ATOM 3430 C CA . THR C 1 29 ? -2.924 11.741 13.115 1.00 22.89 28 THR C CA 1
ATOM 3431 C C . THR C 1 29 ? -3.121 10.417 12.353 1.00 25.14 28 THR C C 1
ATOM 3432 O O . THR C 1 29 ? -2.971 9.312 12.928 1.00 27.66 28 THR C O 1
ATOM 3436 N N . SER C 1 30 ? -3.506 10.546 11.091 1.00 24.48 29 SER C N 1
ATOM 3437 C CA . SER C 1 30 ? -3.681 9.426 10.204 1.00 25.54 29 SER C CA 1
ATOM 3438 C C . SER C 1 30 ? -2.379 9.089 9.510 1.00 24.58 29 SER C C 1
ATOM 3439 O O . SER C 1 30 ? -1.471 9.922 9.406 1.00 23.16 29 SER C O 1
ATOM 3442 N N . VAL C 1 31 ? -2.306 7.881 8.967 1.00 24.67 30 VAL C N 1
ATOM 3443 C CA . VAL C 1 31 ? -1.159 7.462 8.145 1.00 22.00 30 VAL C CA 1
ATOM 3444 C C . VAL C 1 31 ? -0.969 8.446 6.973 1.00 23.39 30 VAL C C 1
ATOM 3445 O O . VAL C 1 31 ? 0.167 8.816 6.620 1.00 19.07 30 VAL C O 1
ATOM 3449 N N . GLY C 1 32 ? -2.093 8.873 6.392 1.00 18.40 31 GLY C N 1
ATOM 3450 C CA . GLY C 1 32 ? -2.089 9.868 5.308 1.00 20.74 31 GLY C CA 1
ATOM 3451 C C . GLY C 1 32 ? -1.380 11.174 5.675 1.00 19.86 31 GLY C C 1
ATOM 3452 O O . GLY C 1 32 ? -0.554 11.681 4.917 1.00 22.52 31 GLY C O 1
ATOM 3453 N N . LYS C 1 33 ? -1.731 11.724 6.829 1.00 20.44 32 LYS C N 1
ATOM 3454 C CA . LYS C 1 33 ? -1.067 12.960 7.340 1.00 21.41 32 LYS C CA 1
ATOM 3455 C C . LYS C 1 33 ? 0.404 12.760 7.597 1.00 21.10 32 LYS C C 1
ATOM 3456 O O . LYS C 1 33 ? 1.232 13.632 7.240 1.00 18.47 32 LYS C O 1
ATOM 3462 N N . ILE C 1 34 ? 0.753 11.659 8.253 1.00 20.69 33 ILE C N 1
ATOM 3463 C CA . ILE C 1 34 ? 2.184 11.381 8.491 1.00 19.11 33 ILE C CA 1
ATOM 3464 C C . ILE C 1 34 ? 2.935 11.277 7.161 1.00 18.17 33 ILE C C 1
ATOM 3465 O O . ILE C 1 34 ? 4.004 11.835 6.975 1.00 17.83 33 ILE C O 1
ATOM 3470 N N . ALA C 1 35 ? 2.389 10.505 6.237 1.00 15.66 34 ALA C N 1
ATOM 3471 C CA . ALA C 1 35 ? 3.067 10.303 4.940 1.00 17.65 34 ALA C CA 1
ATOM 3472 C C . ALA C 1 35 ? 3.294 11.671 4.241 1.00 21.27 34 ALA C C 1
ATOM 3473 O O . ALA C 1 35 ? 4.411 11.952 3.789 1.00 20.50 34 ALA C O 1
ATOM 3475 N N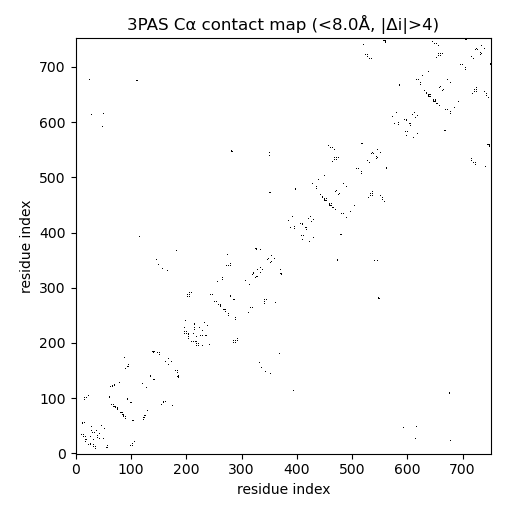 . LYS C 1 36 ? 2.254 12.509 4.150 1.00 21.57 35 LYS C N 1
ATOM 3476 C CA A LYS C 1 36 ? 2.380 13.846 3.508 0.50 22.40 35 LYS C CA 1
ATOM 3477 C CA B LYS C 1 36 ? 2.389 13.832 3.506 0.50 22.40 35 LYS C CA 1
ATOM 3478 C C . LYS C 1 36 ? 3.456 14.695 4.199 1.00 21.40 35 LYS C C 1
ATOM 3479 O O . LYS C 1 36 ? 4.264 15.337 3.535 1.00 22.42 35 LYS C O 1
ATOM 3490 N N . ALA C 1 37 ? 3.453 14.694 5.539 1.00 19.99 36 ALA C N 1
ATOM 3491 C CA . ALA C 1 37 ? 4.449 15.441 6.323 1.00 20.84 36 ALA C CA 1
ATOM 3492 C C . ALA C 1 37 ? 5.849 14.885 6.002 1.00 23.83 36 ALA C C 1
ATOM 3493 O O . ALA C 1 37 ? 6.810 15.616 5.907 1.00 20.90 36 ALA C O 1
ATOM 3495 N N . ALA C 1 38 ? 5.940 13.585 5.756 1.00 20.52 37 ALA C N 1
ATOM 3496 C CA . ALA C 1 38 ? 7.224 12.966 5.413 1.00 23.13 37 ALA C CA 1
ATOM 3497 C C . ALA C 1 38 ? 7.648 13.170 3.946 1.00 23.27 37 ALA C C 1
ATOM 3498 O O . ALA C 1 38 ? 8.775 12.859 3.594 1.00 20.19 37 ALA C O 1
ATOM 3500 N N . GLY C 1 39 ? 6.765 13.679 3.085 1.00 22.76 38 GLY C N 1
ATOM 3501 C CA . GLY C 1 39 ? 7.125 13.827 1.628 1.00 23.94 38 GLY C CA 1
ATOM 3502 C C . GLY C 1 39 ? 7.027 12.488 0.886 1.00 23.26 38 GLY C C 1
ATOM 3503 O O . GLY C 1 39 ? 7.630 12.308 -0.133 1.00 21.78 38 GLY C O 1
ATOM 3504 N N . LEU C 1 40 ? 6.250 11.541 1.395 1.00 19.22 39 LEU C N 1
ATOM 3505 C CA . LEU C 1 40 ? 6.193 10.199 0.790 1.00 20.90 39 LEU C CA 1
ATOM 3506 C C . LEU C 1 40 ? 4.756 9.790 0.768 1.00 21.35 39 LEU C C 1
ATOM 3507 O O . LEU C 1 40 ? 3.898 10.464 1.368 1.00 21.92 39 LEU C O 1
ATOM 3512 N N . SER C 1 41 ? 4.486 8.672 0.110 1.00 19.97 40 SER C N 1
ATOM 3513 C CA . SER C 1 41 ? 3.123 8.201 -0.024 1.00 20.14 40 SER C CA 1
ATOM 3514 C C . SER C 1 41 ? 2.699 7.269 1.095 1.00 19.69 40 SER C C 1
ATOM 3515 O O . SER C 1 41 ? 3.542 6.594 1.675 1.00 21.56 40 SER C O 1
ATOM 3518 N N . PRO C 1 42 ? 1.380 7.188 1.389 1.00 20.34 41 PRO C N 1
ATOM 3519 C CA . PRO C 1 42 ? 0.901 6.140 2.316 1.00 23.56 41 PRO C CA 1
ATOM 3520 C C . PRO C 1 42 ? 1.314 4.717 1.913 1.00 24.07 41 PRO C C 1
ATOM 3521 O O . PRO C 1 42 ? 1.666 3.887 2.784 1.00 23.52 41 PRO C O 1
ATOM 3525 N N . ALA C 1 43 ? 1.287 4.422 0.613 1.00 23.14 42 ALA C N 1
ATOM 3526 C CA . ALA C 1 43 ? 1.716 3.108 0.117 1.00 24.51 42 ALA C CA 1
ATOM 3527 C C . ALA C 1 43 ? 3.148 2.822 0.526 1.00 24.81 42 ALA C C 1
ATOM 3528 O O . ALA C 1 43 ? 3.467 1.714 0.914 1.00 26.70 42 ALA C O 1
ATOM 3530 N N . THR C 1 44 ? 4.007 3.837 0.473 1.00 23.43 43 THR C N 1
ATOM 3531 C CA . THR C 1 44 ? 5.386 3.666 0.894 1.00 21.92 43 THR C CA 1
ATOM 3532 C C . THR C 1 44 ? 5.455 3.509 2.418 1.00 21.99 43 THR C C 1
ATOM 3533 O O . THR C 1 44 ? 6.242 2.709 2.932 1.00 21.21 43 THR C O 1
ATOM 3537 N N . LEU C 1 45 ? 4.615 4.232 3.154 1.00 19.77 44 LEU C N 1
ATOM 3538 C CA . LEU C 1 45 ? 4.600 4.078 4.609 1.00 20.74 44 LEU C CA 1
ATOM 3539 C C . LEU C 1 45 ? 4.367 2.604 4.999 1.00 24.82 44 LEU C C 1
ATOM 3540 O O . LEU C 1 45 ? 5.056 2.017 5.877 1.00 25.85 44 LEU C O 1
ATOM 3545 N N . TYR C 1 46 ? 3.396 2.004 4.324 1.00 23.46 45 TYR C N 1
ATOM 3546 C CA . TYR C 1 46 ? 3.019 0.609 4.547 1.00 23.94 45 TYR C CA 1
ATOM 3547 C C . TYR C 1 46 ? 4.093 -0.412 4.065 1.00 27.33 45 TYR C C 1
ATOM 3548 O O . TYR C 1 46 ? 4.079 -1.584 4.488 1.00 26.43 45 TYR C O 1
ATOM 3557 N N . ILE C 1 47 ? 5.052 0.019 3.235 1.00 23.35 46 ILE C N 1
ATOM 3558 C CA . ILE C 1 47 ? 6.183 -0.854 2.901 1.00 25.92 46 ILE C CA 1
ATOM 3559 C C . ILE C 1 47 ? 7.147 -1.003 4.098 1.00 25.83 46 ILE C C 1
ATOM 3560 O O . ILE C 1 47 ? 7.708 -2.063 4.319 1.00 24.52 46 ILE C O 1
ATOM 3565 N N . TYR C 1 48 ? 7.323 0.073 4.860 1.00 23.55 47 TYR C N 1
ATOM 3566 C CA . TYR C 1 48 ? 8.265 0.122 5.965 1.00 25.83 47 TYR C CA 1
ATOM 3567 C C . TYR C 1 48 ? 7.682 -0.244 7.307 1.00 26.50 47 TYR C C 1
ATOM 3568 O O . TYR C 1 48 ? 8.403 -0.747 8.127 1.00 23.14 47 TYR C O 1
ATOM 3577 N N . TYR C 1 49 ? 6.372 -0.022 7.498 1.00 22.47 48 TYR C N 1
ATOM 3578 C CA . TYR C 1 49 ? 5.670 -0.243 8.770 1.00 22.47 48 TYR C CA 1
ATOM 3579 C C . TYR C 1 49 ? 4.370 -0.980 8.437 1.00 25.08 48 TYR C C 1
ATOM 3580 O O . TYR C 1 49 ? 3.652 -0.594 7.546 1.00 27.43 48 TYR C O 1
ATOM 3589 N N . GLU C 1 50 ? 4.069 -2.057 9.138 1.00 23.93 49 GLU C N 1
ATOM 3590 C CA . GLU C 1 50 ? 2.943 -2.893 8.745 1.00 25.73 49 GLU C CA 1
ATOM 3591 C C . GLU C 1 50 ? 1.639 -2.090 8.826 1.00 21.96 49 GLU C C 1
ATOM 3592 O O . GLU C 1 50 ? 0.758 -2.254 8.007 1.00 24.67 49 GLU C O 1
ATOM 3598 N N . ASP C 1 51 ? 1.543 -1.230 9.845 1.00 22.08 50 ASP C N 1
ATOM 3599 C CA . ASP C 1 51 ? 0.317 -0.511 10.159 1.00 22.03 50 ASP C CA 1
ATOM 3600 C C . ASP C 1 51 ? 0.668 0.682 11.022 1.00 22.34 50 ASP C C 1
ATOM 3601 O O . ASP C 1 51 ? 1.841 0.855 11.404 1.00 21.67 50 ASP C O 1
ATOM 3606 N N . LYS C 1 52 ? -0.327 1.507 11.310 1.00 24.07 51 LYS C N 1
ATOM 3607 C CA . LYS C 1 52 ? -0.111 2.669 12.154 1.00 25.74 51 LYS C CA 1
ATOM 3608 C C . LYS C 1 52 ? 0.563 2.340 13.490 1.00 23.60 51 LYS C C 1
ATOM 3609 O O . LYS C 1 52 ? 1.499 3.049 13.912 1.00 23.77 51 LYS C O 1
ATOM 3615 N N . GLU C 1 53 ? 0.076 1.292 14.160 1.00 22.72 52 GLU C N 1
ATOM 3616 C CA . GLU C 1 53 ? 0.604 0.917 15.458 1.00 24.91 52 GLU C CA 1
ATOM 3617 C C . GLU C 1 53 ? 2.119 0.681 15.433 1.00 19.45 52 GLU C C 1
ATOM 3618 O O . GLU C 1 53 ? 2.835 1.106 16.316 1.00 20.70 52 GLU C O 1
ATOM 3624 N N . GLN C 1 54 ? 2.590 -0.023 14.416 1.00 20.11 53 GLN C N 1
ATOM 3625 C CA . GLN C 1 54 ? 3.986 -0.384 14.341 1.00 21.89 53 GLN C CA 1
ATOM 3626 C C . GLN C 1 54 ? 4.823 0.874 14.155 1.00 21.17 53 GLN C C 1
ATOM 3627 O O . GLN C 1 54 ? 5.909 0.978 14.738 1.00 19.96 53 GLN C O 1
ATOM 3633 N N . LEU C 1 55 ? 4.299 1.840 13.386 1.00 19.68 54 LEU C N 1
ATOM 3634 C CA . LEU C 1 55 ? 4.960 3.135 13.229 1.00 18.20 54 LEU C CA 1
ATOM 3635 C C . LEU C 1 55 ? 4.949 3.938 14.520 1.00 17.20 54 LEU C C 1
ATOM 3636 O O . LEU C 1 55 ? 5.967 4.537 14.912 1.00 17.57 54 LEU C O 1
ATOM 3641 N N . LEU C 1 56 ? 3.814 3.954 15.199 1.00 19.01 55 LEU C N 1
ATOM 3642 C CA . LEU C 1 56 ? 3.760 4.665 16.476 1.00 20.43 55 LEU C CA 1
ATOM 3643 C C . LEU C 1 56 ? 4.780 4.133 17.483 1.00 19.31 55 LEU C C 1
ATOM 3644 O O . LEU C 1 56 ? 5.427 4.880 18.215 1.00 21.56 55 LEU C O 1
ATOM 3649 N N . LEU C 1 57 ? 4.940 2.839 17.503 1.00 21.97 56 LEU C N 1
ATOM 3650 C CA . LEU C 1 57 ? 5.885 2.186 18.407 1.00 21.55 56 LEU C CA 1
ATOM 3651 C C . LEU C 1 57 ? 7.304 2.364 17.947 1.00 22.40 56 LEU C C 1
ATOM 3652 O O . LEU C 1 57 ? 8.189 2.664 18.744 1.00 24.00 56 LEU C O 1
ATOM 3657 N N . ALA C 1 58 ? 7.566 2.217 16.657 1.00 25.23 57 ALA C N 1
ATOM 3658 C CA . ALA C 1 58 ? 8.918 2.466 16.154 1.00 20.40 57 ALA C CA 1
ATOM 3659 C C . ALA C 1 58 ? 9.330 3.882 16.497 1.00 20.56 57 ALA C C 1
ATOM 3660 O O . ALA C 1 58 ? 10.503 4.161 16.868 1.00 19.62 57 ALA C O 1
ATOM 3662 N N . THR C 1 59 ? 8.376 4.799 16.398 1.00 19.75 58 THR C N 1
ATOM 3663 C CA . THR C 1 59 ? 8.662 6.206 16.678 1.00 19.53 58 THR C CA 1
ATOM 3664 C C . THR C 1 59 ? 8.974 6.383 18.177 1.00 20.09 58 THR C C 1
ATOM 3665 O O . THR C 1 59 ? 9.880 7.139 18.545 1.00 18.48 58 THR C O 1
ATOM 3669 N N . PHE C 1 60 ? 8.182 5.731 19.020 1.00 20.66 59 PHE C N 1
ATOM 3670 C CA . PHE C 1 60 ? 8.408 5.745 20.463 1.00 22.71 59 PHE C CA 1
ATOM 3671 C C . PHE C 1 60 ? 9.828 5.276 20.848 1.00 24.32 59 PHE C C 1
ATOM 3672 O O . PHE C 1 60 ? 10.514 5.924 21.669 1.00 20.26 59 PHE C O 1
ATOM 3680 N N . TYR C 1 61 ? 10.292 4.187 20.241 1.00 24.03 60 TYR C N 1
ATOM 3681 C CA . TYR C 1 61 ? 11.679 3.722 20.472 1.00 25.60 60 TYR C CA 1
ATOM 3682 C C . TYR C 1 61 ? 12.734 4.639 19.839 1.00 27.88 60 TYR C C 1
ATOM 3683 O O . TYR C 1 61 ? 13.805 4.863 20.419 1.00 27.54 60 TYR C O 1
ATOM 3692 N N . TYR C 1 62 ? 12.457 5.195 18.661 1.00 24.72 61 TYR C N 1
ATOM 3693 C CA . TYR C 1 62 ? 13.353 6.173 18.054 1.00 25.33 61 TYR C CA 1
ATOM 3694 C C . TYR C 1 62 ? 13.546 7.392 18.983 1.00 25.97 61 TYR C C 1
ATOM 3695 O O . TYR C 1 62 ? 14.659 7.890 19.143 1.00 27.48 61 TYR C O 1
ATOM 3704 N N . VAL C 1 63 ? 12.466 7.849 19.599 1.00 23.63 62 VAL C N 1
ATOM 3705 C CA . VAL C 1 63 ? 12.493 9.005 20.507 1.00 24.37 62 VAL C CA 1
ATOM 3706 C C . VAL C 1 63 ? 13.177 8.544 21.829 1.00 24.54 62 VAL C C 1
ATOM 3707 O O . VAL C 1 63 ? 14.139 9.193 22.300 1.00 25.63 62 VAL C O 1
ATOM 3711 N N . SER C 1 64 ? 12.687 7.443 22.395 1.00 21.35 63 SER C N 1
ATOM 3712 C CA . SER C 1 64 ? 13.171 6.924 23.683 1.00 26.60 63 SER C CA 1
ATOM 3713 C C . SER C 1 64 ? 14.670 6.631 23.676 1.00 27.12 63 SER C C 1
ATOM 3714 O O . SER C 1 64 ? 15.382 6.987 24.638 1.00 26.65 63 SER C O 1
ATOM 3717 N N . ASP C 1 65 ? 15.145 5.971 22.627 1.00 26.43 64 ASP C N 1
ATOM 3718 C CA . ASP C 1 65 ? 16.552 5.581 22.534 1.00 30.33 64 ASP C CA 1
ATOM 3719 C C . ASP C 1 65 ? 17.498 6.775 22.536 1.00 29.30 64 ASP C C 1
ATOM 3720 O O . ASP C 1 65 ? 18.501 6.764 23.257 1.00 28.38 64 ASP C O 1
ATOM 3725 N N . GLN C 1 66 ? 17.163 7.826 21.789 1.00 28.08 65 GLN C N 1
ATOM 3726 C CA . GLN C 1 66 ? 18.044 8.974 21.741 1.00 33.54 65 GLN C CA 1
ATOM 3727 C C . GLN C 1 66 ? 18.114 9.640 23.085 1.00 29.80 65 GLN C C 1
ATOM 3728 O O . GLN C 1 66 ? 19.201 10.018 23.497 1.00 33.13 65 GLN C O 1
ATOM 3734 N N . VAL C 1 67 ? 16.963 9.812 23.734 1.00 27.86 66 VAL C N 1
ATOM 3735 C CA . VAL C 1 67 ? 16.892 10.466 25.025 1.00 28.00 66 VAL C CA 1
ATOM 3736 C C . VAL C 1 67 ? 17.542 9.640 26.135 1.00 27.02 66 VAL C C 1
ATOM 3737 O O . VAL C 1 67 ? 18.429 10.140 26.873 1.00 27.70 66 VAL C O 1
ATOM 3741 N N . ILE C 1 68 ? 17.144 8.378 26.220 1.00 23.27 67 ILE C N 1
ATOM 3742 C CA . ILE C 1 68 ? 17.729 7.427 27.193 1.00 24.72 67 ILE C CA 1
ATOM 3743 C C . ILE C 1 68 ? 19.246 7.322 27.071 1.00 23.29 67 ILE C C 1
ATOM 3744 O O . ILE C 1 68 ? 19.988 7.428 28.095 1.00 23.52 67 ILE C O 1
ATOM 3749 N N . ASP C 1 69 ? 19.725 7.140 25.849 1.00 25.31 68 ASP C N 1
ATOM 3750 C CA . ASP C 1 69 ? 21.173 6.995 25.618 1.00 25.06 68 ASP C CA 1
ATOM 3751 C C . ASP C 1 69 ? 21.936 8.274 26.038 1.00 26.80 68 ASP C C 1
ATOM 3752 O O . ASP C 1 69 ? 23.020 8.203 26.667 1.00 23.52 68 ASP C O 1
ATOM 3757 N N . ALA C 1 70 ? 21.372 9.444 25.716 1.00 27.67 69 ALA C N 1
ATOM 3758 C CA . ALA C 1 70 ? 21.994 10.708 26.122 1.00 26.00 69 ALA C CA 1
ATOM 3759 C C . ALA C 1 70 ? 21.998 10.824 27.659 1.00 23.49 69 ALA C C 1
ATOM 3760 O O . ALA C 1 70 ? 23.015 11.204 28.248 1.00 24.67 69 ALA C O 1
ATOM 3762 N N . ALA C 1 71 ? 20.880 10.487 28.292 1.00 23.77 70 ALA C N 1
ATOM 3763 C CA . ALA C 1 71 ? 20.775 10.515 29.739 1.00 23.75 70 ALA C CA 1
ATOM 3764 C C . ALA C 1 71 ? 21.776 9.575 30.409 1.00 25.09 70 ALA C C 1
ATOM 3765 O O . ALA C 1 71 ? 22.493 9.967 31.363 1.00 23.15 70 ALA C O 1
ATOM 3767 N N . LEU C 1 72 ? 21.821 8.341 29.927 1.00 22.52 71 LEU C N 1
ATOM 3768 C CA A LEU C 1 72 ? 22.720 7.297 30.482 0.50 24.96 71 LEU C CA 1
ATOM 3769 C CA B LEU C 1 72 ? 22.710 7.354 30.561 0.50 24.67 71 LEU C CA 1
ATOM 3770 C C . LEU C 1 72 ? 24.173 7.705 30.357 1.00 25.21 71 LEU C C 1
ATOM 3771 O O . LEU C 1 72 ? 24.967 7.507 31.256 1.00 26.33 71 LEU C O 1
ATOM 3780 N N . ASP C 1 73 ? 24.524 8.257 29.198 1.00 25.95 72 ASP C N 1
ATOM 3781 C CA . ASP C 1 73 ? 25.888 8.672 28.953 1.00 26.47 72 ASP C CA 1
ATOM 3782 C C . ASP C 1 73 ? 26.322 9.756 29.995 1.00 25.94 72 ASP C C 1
ATOM 3783 O O . ASP C 1 73 ? 27.355 9.638 30.689 1.00 25.55 72 ASP C O 1
ATOM 3788 N N . SER C 1 74 ? 25.469 10.760 30.136 1.00 22.58 73 SER C N 1
ATOM 3789 C CA . SER C 1 74 ? 25.691 11.856 31.033 1.00 23.96 73 SER C CA 1
ATOM 3790 C C . SER C 1 74 ? 25.717 11.383 32.483 1.00 24.19 73 SER C C 1
ATOM 3791 O O . SER C 1 74 ? 26.593 11.775 33.244 1.00 22.67 73 SER C O 1
ATOM 3794 N N . PHE C 1 75 ? 24.806 10.495 32.834 1.00 21.51 74 PHE C N 1
ATOM 3795 C CA . PHE C 1 75 ? 24.747 9.915 34.183 1.00 22.43 74 PHE C CA 1
ATOM 3796 C C . PHE C 1 75 ? 26.045 9.180 34.538 1.00 26.28 74 PHE C C 1
ATOM 3797 O O . PHE C 1 75 ? 26.543 9.261 35.679 1.00 20.30 74 PHE C O 1
ATOM 3805 N N . SER C 1 76 ? 26.567 8.439 33.555 1.00 26.15 75 SER C N 1
ATOM 3806 C CA . SER C 1 76 ? 27.654 7.489 33.793 1.00 26.03 75 SER C CA 1
ATOM 3807 C C . SER C 1 76 ? 28.936 8.150 34.235 1.00 29.05 75 SER C C 1
ATOM 3808 O O . SER C 1 76 ? 29.787 7.500 34.867 1.00 28.79 75 SER C O 1
ATOM 3811 N N . ARG C 1 77 ? 29.056 9.428 33.923 1.00 24.85 76 ARG C N 1
ATOM 3812 C CA . ARG C 1 77 ? 30.219 10.205 34.285 1.00 29.77 76 ARG C CA 1
ATOM 3813 C C . ARG C 1 77 ? 30.200 10.820 35.646 1.00 27.22 76 ARG C C 1
ATOM 3814 O O . ARG C 1 77 ? 31.233 11.284 36.121 1.00 29.64 76 ARG C O 1
ATOM 3822 N N . GLY C 1 78 ? 29.054 10.840 36.308 1.00 24.58 77 GLY C N 1
ATOM 3823 C CA . GLY C 1 78 ? 29.000 11.351 37.666 1.00 24.35 77 GLY C CA 1
ATOM 3824 C C . GLY C 1 78 ? 29.795 10.444 38.600 1.00 27.22 77 GLY C C 1
ATOM 3825 O O . GLY C 1 78 ? 29.813 9.210 38.420 1.00 27.65 77 GLY C O 1
ATOM 3826 N N . LYS C 1 79 ? 30.427 11.036 39.615 1.00 26.49 78 LYS C N 1
ATOM 3827 C CA . LYS C 1 79 ? 31.251 10.283 40.558 1.00 31.72 78 LYS C CA 1
ATOM 3828 C C . LYS C 1 79 ? 30.439 9.529 41.591 1.00 26.83 78 LYS C C 1
ATOM 3829 O O . LYS C 1 79 ? 30.944 8.620 42.231 1.00 26.95 78 LYS C O 1
ATOM 3835 N N . ASP C 1 80 ? 29.168 9.917 41.770 1.00 24.54 79 ASP C N 1
ATOM 3836 C CA . ASP C 1 80 ? 28.262 9.248 42.677 1.00 22.59 79 ASP C CA 1
ATOM 3837 C C . ASP C 1 80 ? 26.832 9.422 42.175 1.00 21.49 79 ASP C C 1
ATOM 3838 O O . ASP C 1 80 ? 26.628 10.002 41.091 1.00 20.70 79 ASP C O 1
ATOM 3843 N N . LEU C 1 81 ? 25.866 8.858 42.890 1.00 19.90 80 LEU C N 1
ATOM 3844 C CA . LEU C 1 81 ? 24.506 8.829 42.389 1.00 21.77 80 LEU C CA 1
ATOM 3845 C C . LEU C 1 81 ? 23.967 10.235 42.250 1.00 21.73 80 LEU C C 1
ATOM 3846 O O . LEU C 1 81 ? 23.382 10.583 41.218 1.00 20.81 80 LEU C O 1
ATOM 3851 N N . ARG C 1 82 ? 24.146 11.045 43.290 1.00 22.19 81 ARG C N 1
ATOM 3852 C CA . ARG C 1 82 ? 23.599 12.387 43.245 1.00 22.16 81 ARG C CA 1
ATOM 3853 C C . ARG C 1 82 ? 24.181 13.175 42.061 1.00 22.76 81 ARG C C 1
ATOM 3854 O O . ARG C 1 82 ? 23.460 13.850 41.330 1.00 21.28 81 ARG C O 1
ATOM 3862 N N . GLU C 1 83 ? 25.488 13.070 41.870 1.00 19.93 82 GLU C N 1
ATOM 3863 C CA . GLU C 1 83 ? 26.135 13.785 40.797 1.00 20.03 82 GLU C CA 1
ATOM 3864 C C . GLU C 1 83 ? 25.758 13.247 39.405 1.00 21.18 82 GLU C C 1
ATOM 3865 O O . GLU C 1 83 ? 25.579 14.008 38.460 1.00 21.97 82 GLU C O 1
ATOM 3871 N N . GLY C 1 84 ? 25.619 11.929 39.263 1.00 20.03 83 GLY C N 1
ATOM 3872 C CA . GLY C 1 84 ? 25.164 11.379 37.995 1.00 20.13 83 GLY C CA 1
ATOM 3873 C C . GLY C 1 84 ? 23.761 11.876 37.687 1.00 20.13 83 GLY C C 1
ATOM 3874 O O . GLY C 1 84 ? 23.458 12.209 36.519 1.00 20.65 83 GLY C O 1
ATOM 3875 N N . LEU C 1 85 ? 22.876 11.851 38.697 1.00 19.04 84 LEU C N 1
ATOM 3876 C CA . LEU C 1 85 ? 21.524 12.345 38.500 1.00 18.06 84 LEU C CA 1
ATOM 3877 C C . LEU C 1 85 ? 21.500 13.855 38.130 1.00 20.68 84 LEU C C 1
ATOM 3878 O O . LEU C 1 85 ? 20.655 14.294 37.335 1.00 20.01 84 LEU C O 1
ATOM 3883 N N . ARG C 1 86 ? 22.366 14.643 38.746 1.00 20.23 85 ARG C N 1
ATOM 3884 C CA . ARG C 1 86 ? 22.488 16.073 38.449 1.00 20.98 85 ARG C CA 1
ATOM 3885 C C . ARG C 1 86 ? 22.891 16.309 36.989 1.00 21.18 85 ARG C C 1
ATOM 3886 O O . ARG C 1 86 ? 22.283 17.114 36.257 1.00 21.96 85 ARG C O 1
ATOM 3894 N N . ARG C 1 87 ? 23.892 15.596 36.556 1.00 20.58 86 ARG C N 1
ATOM 3895 C CA . ARG C 1 87 ? 24.345 15.715 35.150 1.00 23.29 86 ARG C CA 1
ATOM 3896 C C . ARG C 1 87 ? 23.246 15.335 34.197 1.00 21.44 86 ARG C C 1
ATOM 3897 O O . ARG C 1 87 ? 22.986 16.056 33.215 1.00 22.72 86 ARG C O 1
ATOM 3905 N N . GLN C 1 88 ? 22.615 14.188 34.423 1.00 23.01 87 GLN C N 1
ATOM 3906 C CA A GLN C 1 88 ? 21.584 13.769 33.494 0.50 21.72 87 GLN C CA 1
ATOM 3907 C CA B GLN C 1 88 ? 21.539 13.702 33.599 0.50 20.44 87 GLN C CA 1
ATOM 3908 C C . GLN C 1 88 ? 20.371 14.705 33.547 1.00 21.70 87 GLN C C 1
ATOM 3909 O O . GLN C 1 88 ? 19.700 14.876 32.536 1.00 20.70 87 GLN C O 1
ATOM 3920 N N . TRP C 1 89 ? 20.099 15.329 34.679 1.00 22.84 88 TRP C N 1
ATOM 3921 C CA . TRP C 1 89 ? 19.011 16.322 34.767 1.00 22.98 88 TRP C CA 1
ATOM 3922 C C . TRP C 1 89 ? 19.293 17.522 33.862 1.00 23.98 88 TRP C C 1
ATOM 3923 O O . TRP C 1 89 ? 18.392 18.001 33.129 1.00 23.92 88 TRP C O 1
ATOM 3934 N N . HIS C 1 90 ? 20.532 18.030 33.907 1.00 21.66 89 HIS C N 1
ATOM 3935 C CA . HIS C 1 90 ? 20.905 19.140 33.017 1.00 23.55 89 HIS C CA 1
ATOM 3936 C C . HIS C 1 90 ? 20.836 18.715 31.545 1.00 23.66 89 HIS C C 1
ATOM 3937 O O . HIS C 1 90 ? 20.414 19.477 30.697 1.00 18.70 89 HIS C O 1
ATOM 3944 N N . THR C 1 91 ? 21.293 17.510 31.245 1.00 19.09 90 THR C N 1
ATOM 3945 C CA . THR C 1 91 ? 21.253 16.993 29.877 1.00 21.15 90 THR C CA 1
ATOM 3946 C C . THR C 1 91 ? 19.825 16.880 29.360 1.00 21.18 90 THR C C 1
ATOM 3947 O O . THR C 1 91 ? 19.530 17.303 28.250 1.00 25.15 90 THR C O 1
ATOM 3951 N N . LEU C 1 92 ? 18.934 16.348 30.179 1.00 19.52 91 LEU C N 1
ATOM 3952 C CA . LEU C 1 92 ? 17.590 16.135 29.761 1.00 20.01 91 LEU C CA 1
ATOM 3953 C C . LEU C 1 92 ? 16.902 17.477 29.573 1.00 20.47 91 LEU C C 1
ATOM 3954 O O . LEU C 1 92 ? 16.100 17.642 28.633 1.00 21.82 91 LEU C O 1
ATOM 3959 N N . PHE C 1 93 ? 17.192 18.410 30.476 1.00 18.60 92 PHE C N 1
ATOM 3960 C CA . PHE C 1 93 ? 16.520 19.722 30.403 1.00 19.23 92 PHE C CA 1
ATOM 3961 C C . PHE C 1 93 ? 16.908 20.383 29.081 1.00 20.74 92 PHE C C 1
ATOM 3962 O O . PHE C 1 93 ? 16.070 20.941 28.393 1.00 21.11 92 PHE C O 1
ATOM 3970 N N . ARG C 1 94 ? 18.181 20.269 28.681 1.00 20.80 93 ARG C N 1
ATOM 3971 C CA . ARG C 1 94 ? 18.644 20.858 27.420 1.00 24.44 93 ARG C CA 1
ATOM 3972 C C . ARG C 1 94 ? 18.045 20.173 26.180 1.00 24.69 93 ARG C C 1
ATOM 3973 O O . ARG C 1 94 ? 17.712 20.823 25.205 1.00 19.78 93 ARG C O 1
ATOM 3981 N N . ILE C 1 95 ? 17.908 18.850 26.225 1.00 23.36 94 ILE C N 1
ATOM 3982 C CA . ILE C 1 95 ? 17.246 18.142 25.166 1.00 20.85 94 ILE C CA 1
ATOM 3983 C C . ILE C 1 95 ? 15.790 18.562 25.031 1.00 21.20 94 ILE C C 1
ATOM 3984 O O . ILE C 1 95 ? 15.341 18.728 23.904 1.00 21.86 94 ILE C O 1
ATOM 3989 N N . GLY C 1 96 ? 15.062 18.681 26.134 1.00 18.99 95 GLY C N 1
ATOM 3990 C CA . GLY C 1 96 ? 13.674 19.125 26.083 1.00 22.04 95 GLY C CA 1
ATOM 3991 C C . GLY C 1 96 ? 13.540 20.521 25.459 1.00 22.84 95 GLY C C 1
ATOM 3992 O O . GLY C 1 96 ? 12.623 20.780 24.659 1.00 21.07 95 GLY C O 1
ATOM 3993 N N . LEU C 1 97 ? 14.438 21.418 25.848 1.00 22.06 96 LEU C N 1
ATOM 3994 C CA . LEU C 1 97 ? 14.417 22.779 25.306 1.00 25.11 96 LEU C CA 1
ATOM 3995 C C . LEU C 1 97 ? 14.713 22.791 23.817 1.00 22.26 96 LEU C C 1
ATOM 3996 O O . LEU C 1 97 ? 14.042 23.493 23.039 1.00 25.86 96 LEU C O 1
ATOM 4001 N N . GLU C 1 98 ? 15.691 22.000 23.393 1.00 20.65 97 GLU C N 1
ATOM 4002 C CA . GLU C 1 98 ? 16.103 22.033 21.972 1.00 23.23 97 GLU C CA 1
ATOM 4003 C C . GLU C 1 98 ? 15.195 21.215 21.078 1.00 24.68 97 GLU C C 1
ATOM 4004 O O . GLU C 1 98 ? 15.017 21.542 19.914 1.00 24.90 97 GLU C O 1
ATOM 4010 N N . ARG C 1 99 ? 14.633 20.149 21.628 1.00 22.49 98 ARG C N 1
ATOM 4011 C CA . ARG C 1 99 ? 13.796 19.227 20.840 1.00 27.18 98 ARG C CA 1
ATOM 4012 C C . ARG C 1 99 ? 12.529 18.868 21.634 1.00 23.41 98 ARG C C 1
ATOM 4013 O O . ARG C 1 99 ? 12.293 17.699 21.984 1.00 23.00 98 ARG C O 1
ATOM 4021 N N . PRO C 1 100 ? 11.685 19.879 21.904 1.00 19.66 99 PRO C N 1
ATOM 4022 C CA . PRO C 1 100 ? 10.562 19.653 22.762 1.00 25.01 99 PRO C CA 1
ATOM 4023 C C . PRO C 1 100 ? 9.590 18.633 22.216 1.00 23.84 99 PRO C C 1
ATOM 4024 O O . PRO C 1 100 ? 8.922 17.969 23.022 1.00 24.46 99 PRO C O 1
ATOM 4028 N N . GLU C 1 101 ? 9.541 18.510 20.894 1.00 26.35 100 GLU C N 1
ATOM 4029 C CA A GLU C 1 101 ? 8.693 17.528 20.234 0.50 25.32 100 GLU C CA 1
ATOM 4030 C CA B GLU C 1 101 ? 8.672 17.518 20.256 0.50 24.62 100 GLU C CA 1
ATOM 4031 C C . GLU C 1 101 ? 9.051 16.096 20.678 1.00 24.62 100 GLU C C 1
ATOM 4032 O O . GLU C 1 101 ? 8.194 15.216 20.723 1.00 22.33 100 GLU C O 1
ATOM 4043 N N . LEU C 1 102 ? 10.328 15.845 20.987 1.00 26.71 101 LEU C N 1
ATOM 4044 C CA . LEU C 1 102 ? 10.731 14.503 21.453 1.00 25.44 101 LEU C CA 1
ATOM 4045 C C . LEU C 1 102 ? 10.059 14.178 22.782 1.00 27.77 101 LEU C C 1
ATOM 4046 O O . LEU C 1 102 ? 9.540 13.115 22.939 1.00 25.12 101 LEU C O 1
ATOM 4051 N N . PHE C 1 103 ? 10.068 15.125 23.721 1.00 27.17 102 PHE C N 1
ATOM 4052 C CA . PHE C 1 103 ? 9.462 14.944 25.014 1.00 24.32 102 PHE C CA 1
ATOM 4053 C C . PHE C 1 103 ? 7.949 14.826 24.908 1.00 27.37 102 PHE C C 1
ATOM 4054 O O . PHE C 1 103 ? 7.356 14.002 25.554 1.00 27.42 102 PHE C O 1
ATOM 4062 N N . ARG C 1 104 ? 7.342 15.669 24.082 1.00 23.64 103 ARG C N 1
ATOM 4063 C CA A ARG C 1 104 ? 5.908 15.658 23.875 0.50 26.75 103 ARG C CA 1
ATOM 4064 C CA B ARG C 1 104 ? 5.894 15.602 23.966 0.50 26.29 103 ARG C CA 1
ATOM 4065 C C . ARG C 1 104 ? 5.486 14.271 23.335 1.00 24.30 103 ARG C C 1
ATOM 4066 O O . ARG C 1 104 ? 4.492 13.693 23.754 1.00 24.30 103 ARG C O 1
ATOM 4081 N N . TYR C 1 105 ? 6.232 13.764 22.358 1.00 23.51 104 TYR C N 1
ATOM 4082 C CA . TYR C 1 105 ? 5.861 12.448 21.793 1.00 20.28 104 TYR C CA 1
ATOM 4083 C C . TYR C 1 105 ? 5.916 11.338 22.846 1.00 24.77 104 TYR C C 1
ATOM 4084 O O . TYR C 1 105 ? 4.983 10.503 22.963 1.00 25.09 104 TYR C O 1
ATOM 4093 N N . HIS C 1 106 ? 7.008 11.329 23.588 1.00 21.86 105 HIS C N 1
ATOM 4094 C CA . HIS C 1 106 ? 7.231 10.347 24.648 1.00 27.98 105 HIS C CA 1
ATOM 4095 C C . HIS C 1 106 ? 6.114 10.431 25.712 1.00 29.55 105 HIS C C 1
ATOM 4096 O O . HIS C 1 106 ? 5.554 9.413 26.098 1.00 29.51 105 HIS C O 1
ATOM 4103 N N . GLU C 1 107 ? 5.777 11.653 26.132 1.00 30.55 106 GLU C N 1
ATOM 4104 C CA . GLU C 1 107 ? 4.684 11.904 27.092 1.00 32.67 106 GLU C CA 1
ATOM 4105 C C . GLU C 1 107 ? 3.315 11.491 26.543 1.00 32.54 106 GLU C C 1
ATOM 4106 O O . GLU C 1 107 ? 2.518 10.826 27.219 1.00 32.92 106 GLU C O 1
ATOM 4112 N N . THR C 1 108 ? 3.026 11.906 25.326 1.00 30.59 107 THR C N 1
ATOM 4113 C CA . THR C 1 108 ? 1.736 11.591 24.737 1.00 31.63 107 THR C CA 1
ATOM 4114 C C . THR C 1 108 ? 1.607 10.055 24.672 1.00 32.71 107 THR C C 1
ATOM 4115 O O . THR C 1 108 ? 0.598 9.477 25.120 1.00 30.76 107 THR C O 1
ATOM 4119 N N . PHE C 1 109 ? 2.648 9.391 24.171 1.00 28.45 108 PHE C N 1
ATOM 4120 C CA . PHE C 1 109 ? 2.628 7.941 24.053 1.00 26.94 108 PHE C CA 1
ATOM 4121 C C . PHE C 1 109 ? 2.455 7.243 25.415 1.00 28.96 108 PHE C C 1
ATOM 4122 O O . PHE C 1 109 ? 1.586 6.379 25.547 1.00 32.00 108 PHE C O 1
ATOM 4130 N N . THR C 1 110 ? 3.271 7.595 26.411 1.00 25.39 109 THR C N 1
ATOM 4131 C CA . THR C 1 110 ? 3.238 6.855 27.716 1.00 26.53 109 THR C CA 1
ATOM 4132 C C . THR C 1 110 ? 1.911 7.002 28.457 1.00 29.78 109 THR C C 1
ATOM 4133 O O . THR C 1 110 ? 1.618 6.203 29.355 1.00 36.25 109 THR C O 1
ATOM 4137 N N . HIS C 1 111 ? 1.121 8.006 28.106 1.00 29.81 110 HIS C N 1
ATOM 4138 C CA . HIS C 1 111 ? -0.174 8.249 28.744 1.00 36.33 110 HIS C CA 1
ATOM 4139 C C . HIS C 1 111 ? -1.305 7.850 27.794 1.00 37.09 110 HIS C C 1
ATOM 4140 O O . HIS C 1 111 ? -2.449 8.297 27.973 1.00 36.33 110 HIS C O 1
ATOM 4147 N N . SER C 1 112 ? -0.990 7.094 26.737 1.00 33.07 111 SER C N 1
ATOM 4148 C CA . SER C 1 112 ? -2.023 6.682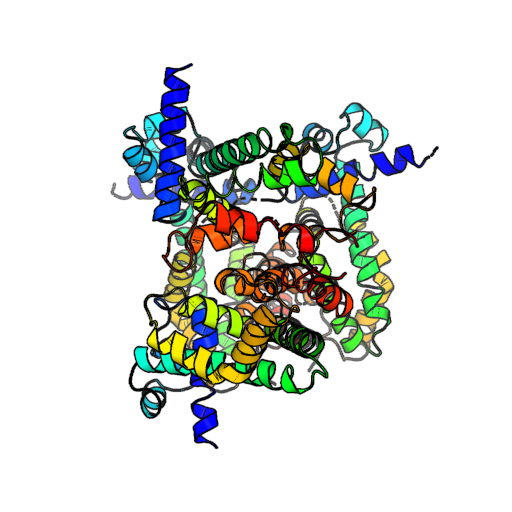 25.788 1.00 33.47 111 SER C CA 1
ATOM 4149 C C . SER C 1 112 ? -2.287 5.228 25.964 1.00 31.88 111 SER C C 1
ATOM 4150 O O . SER C 1 112 ? -1.523 4.539 26.620 1.00 30.74 111 SER C O 1
ATOM 4153 N N . ALA C 1 113 ? -3.335 4.760 25.277 1.00 35.44 112 ALA C N 1
ATOM 4154 C CA . ALA C 1 113 ? -3.705 3.336 25.288 1.00 34.25 112 ALA C CA 1
ATOM 4155 C C . ALA C 1 113 ? -2.740 2.508 24.470 1.00 34.83 112 ALA C C 1
ATOM 4156 O O . ALA C 1 113 ? -2.823 1.277 24.474 1.00 33.54 112 ALA C O 1
ATOM 4158 N N . TRP C 1 114 ? -1.805 3.158 23.772 1.00 31.30 113 TRP C N 1
ATOM 4159 C CA . TRP C 1 114 ? -0.737 2.412 23.105 1.00 31.33 113 TRP C CA 1
ATOM 4160 C C . TRP C 1 114 ? 0.364 1.937 24.049 1.00 33.37 113 TRP C C 1
ATOM 4161 O O . TRP C 1 114 ? 1.114 1.031 23.708 1.00 31.82 113 TRP C O 1
ATOM 4180 N N . THR C 1 116 ? 2.125 -0.074 26.975 1.00 34.63 115 THR C N 1
ATOM 4181 C CA . THR C 1 116 ? 1.956 -1.372 27.633 1.00 36.40 115 THR C CA 1
ATOM 4182 C C . THR C 1 116 ? 3.055 -1.662 28.691 1.00 37.58 115 THR C C 1
ATOM 4183 O O . THR C 1 116 ? 4.146 -1.092 28.662 1.00 32.11 115 THR C O 1
ATOM 4187 N N . PRO C 1 117 ? 2.760 -2.556 29.640 1.00 39.70 116 PRO C N 1
ATOM 4188 C CA . PRO C 1 117 ? 3.830 -3.014 30.522 1.00 38.80 116 PRO C CA 1
ATOM 4189 C C . PRO C 1 117 ? 5.072 -3.568 29.769 1.00 34.19 116 PRO C C 1
ATOM 4190 O O . PRO C 1 117 ? 6.175 -3.293 30.204 1.00 35.13 116 PRO C O 1
ATOM 4194 N N . GLU C 1 118 ? 4.904 -4.250 28.642 1.00 33.05 117 GLU C N 1
ATOM 4195 C CA . GLU C 1 118 ? 6.050 -4.814 27.848 1.00 34.23 117 GLU C CA 1
ATOM 4196 C C . GLU C 1 118 ? 6.976 -3.708 27.276 1.00 36.04 117 GLU C C 1
ATOM 4197 O O . GLU C 1 118 ? 8.225 -3.849 27.226 1.00 35.65 117 GLU C O 1
ATOM 4203 N N . ILE C 1 119 ? 6.363 -2.607 26.820 1.00 32.83 118 ILE C N 1
ATOM 4204 C CA . ILE C 1 119 ? 7.124 -1.441 26.296 1.00 29.11 118 ILE C CA 1
ATOM 4205 C C . ILE C 1 119 ? 7.848 -0.794 27.463 1.00 30.34 118 ILE C C 1
ATOM 4206 O O . ILE C 1 119 ? 9.025 -0.478 27.351 1.00 30.30 118 ILE C O 1
ATOM 4211 N N . GLN C 1 120 ? 7.154 -0.630 28.591 1.00 31.87 119 GLN C N 1
ATOM 4212 C CA . GLN C 1 120 ? 7.778 -0.081 29.799 1.00 32.73 119 GLN C CA 1
ATOM 4213 C C . GLN C 1 120 ? 9.018 -0.929 30.159 1.00 30.90 119 GLN C C 1
ATOM 4214 O O . GLN C 1 120 ? 10.106 -0.390 30.355 1.00 29.33 119 GLN C O 1
ATOM 4220 N N . ALA C 1 121 ? 8.867 -2.241 30.168 1.00 30.45 120 ALA C N 1
ATOM 4221 C CA . ALA C 1 121 ? 9.958 -3.158 30.526 1.00 32.80 120 ALA C CA 1
ATOM 4222 C C . ALA C 1 121 ? 11.125 -3.094 29.521 1.00 33.47 120 ALA C C 1
ATOM 4223 O O . ALA C 1 121 ? 12.287 -3.225 29.899 1.00 36.39 120 ALA C O 1
ATOM 4225 N N . ARG C 1 122 ? 10.828 -2.868 28.239 1.00 32.33 121 ARG C N 1
ATOM 4226 C CA . ARG C 1 122 ? 11.870 -2.689 27.217 1.00 30.62 121 ARG C CA 1
ATOM 4227 C C . ARG C 1 122 ? 12.721 -1.416 27.491 1.00 26.16 121 ARG C C 1
ATOM 4228 O O . ARG C 1 122 ? 13.957 -1.448 27.424 1.00 28.57 121 ARG C O 1
ATOM 4236 N N . ASN C 1 123 ? 12.071 -0.308 27.779 1.00 25.02 122 ASN C N 1
ATOM 4237 C CA . ASN C 1 123 ? 12.825 0.929 28.082 1.00 27.10 122 ASN C CA 1
ATOM 4238 C C . ASN C 1 123 ? 13.579 0.845 29.430 1.00 28.93 122 ASN C C 1
ATOM 4239 O O . ASN C 1 123 ? 14.656 1.437 29.581 1.00 26.97 122 ASN C O 1
ATOM 4244 N N . GLU C 1 124 ? 12.990 0.176 30.429 1.00 30.15 123 GLU C N 1
ATOM 4245 C CA . GLU C 1 124 ? 13.688 -0.016 31.725 1.00 27.72 123 GLU C CA 1
ATOM 4246 C C . GLU C 1 124 ? 14.944 -0.793 31.486 1.00 29.57 123 GLU C C 1
ATOM 4247 O O . GLU C 1 124 ? 16.021 -0.478 32.062 1.00 30.53 123 GLU C O 1
ATOM 4253 N N . SER C 1 125 ? 14.841 -1.799 30.615 1.00 31.62 124 SER C N 1
ATOM 4254 C CA . SER C 1 125 ? 15.973 -2.608 30.239 1.00 31.47 124 SER C CA 1
ATOM 4255 C C . SER C 1 125 ? 17.060 -1.786 29.530 1.00 31.19 124 SER C C 1
ATOM 4256 O O . SER C 1 125 ? 18.240 -1.925 29.826 1.00 33.29 124 SER C O 1
ATOM 4259 N N . ARG C 1 126 ? 16.682 -0.913 28.616 1.00 30.83 125 ARG C N 1
ATOM 4260 C CA . ARG C 1 126 ? 17.666 -0.024 28.025 1.00 31.96 125 ARG C CA 1
ATOM 4261 C C . ARG C 1 126 ? 18.323 0.952 29.062 1.00 31.65 125 ARG C C 1
ATOM 4262 O O . ARG C 1 126 ? 19.507 1.265 28.930 1.00 33.81 125 ARG C O 1
ATOM 4270 N N . ALA C 1 127 ? 17.560 1.377 30.073 1.00 27.18 126 ALA C N 1
ATOM 4271 C CA . ALA C 1 127 ? 18.024 2.283 31.114 1.00 28.23 126 ALA C CA 1
ATOM 4272 C C . ALA C 1 127 ? 18.571 1.552 32.348 1.00 28.18 126 ALA C C 1
ATOM 4273 O O . ALA C 1 127 ? 18.709 2.165 33.389 1.00 27.22 126 ALA C O 1
ATOM 4275 N N . ALA C 1 128 ? 18.862 0.252 32.230 1.00 27.03 127 ALA C N 1
ATOM 4276 C CA . ALA C 1 128 ? 19.230 -0.567 33.387 1.00 27.52 127 ALA C CA 1
ATOM 4277 C C . ALA C 1 128 ? 20.353 0.019 34.236 1.00 27.31 127 ALA C C 1
ATOM 4278 O O . ALA C 1 128 ? 20.273 -0.053 35.456 1.00 30.74 127 ALA C O 1
ATOM 4280 N N . ASN C 1 129 ? 21.384 0.592 33.632 1.00 26.37 128 ASN C N 1
ATOM 4281 C CA . ASN C 1 129 ? 22.466 1.115 34.455 1.00 28.33 128 ASN C CA 1
ATOM 4282 C C . ASN C 1 129 ? 21.941 2.168 35.387 1.00 27.66 128 ASN C C 1
ATOM 4283 O O . ASN C 1 129 ? 22.329 2.209 36.551 1.00 26.63 128 ASN C O 1
ATOM 4288 N N . LEU C 1 130 ? 21.067 3.048 34.878 1.00 26.54 129 LEU C N 1
ATOM 4289 C CA . LEU C 1 130 ? 20.529 4.100 35.724 1.00 26.41 129 LEU C CA 1
ATOM 4290 C C . LEU C 1 130 ? 19.650 3.506 36.798 1.00 27.11 129 LEU C C 1
ATOM 4291 O O . LEU C 1 130 ? 19.763 3.862 37.974 1.00 24.27 129 LEU C O 1
ATOM 4296 N N . LEU C 1 131 ? 18.766 2.589 36.415 1.00 28.61 130 LEU C N 1
ATOM 4297 C CA . LEU C 1 131 ? 17.853 1.995 37.390 1.00 28.63 130 LEU C CA 1
ATOM 4298 C C . LEU C 1 131 ? 18.591 1.147 38.454 1.00 27.81 130 LEU C C 1
ATOM 4299 O O . LEU C 1 131 ? 18.254 1.211 39.631 1.00 26.73 130 LEU C O 1
ATOM 4304 N N . ASN C 1 132 ? 19.615 0.403 38.040 1.00 24.83 131 ASN C N 1
ATOM 4305 C CA . ASN C 1 132 ? 20.456 -0.347 38.953 1.00 27.15 131 ASN C CA 1
ATOM 4306 C C . ASN C 1 132 ? 21.102 0.591 39.974 1.00 26.76 131 ASN C C 1
ATOM 4307 O O . ASN C 1 132 ? 21.097 0.293 41.164 1.00 27.24 131 ASN C O 1
ATOM 4312 N N . ALA C 1 133 ? 21.599 1.746 39.504 1.00 23.86 132 ALA C N 1
ATOM 4313 C CA . ALA C 1 133 ? 22.216 2.756 40.401 1.00 23.88 132 ALA C CA 1
ATOM 4314 C C . ALA C 1 133 ? 21.190 3.302 41.416 1.00 22.09 132 ALA C C 1
ATOM 4315 O O . ALA C 1 133 ? 21.475 3.409 42.634 1.00 20.30 132 ALA C O 1
ATOM 4317 N N . VAL C 1 134 ? 19.991 3.633 40.937 1.00 22.39 133 VAL C N 1
ATOM 4318 C CA . VAL C 1 134 ? 18.925 4.106 41.827 1.00 23.64 133 VAL C CA 1
ATOM 4319 C C . VAL C 1 134 ? 18.552 3.002 42.842 1.00 20.99 133 VAL C C 1
ATOM 4320 O O . VAL C 1 134 ? 18.406 3.270 44.031 1.00 24.00 133 VAL C O 1
ATOM 4324 N N . ASP C 1 135 ? 18.479 1.761 42.375 1.00 26.57 134 ASP C N 1
ATOM 4325 C CA . ASP C 1 135 ? 18.159 0.639 43.275 1.00 27.83 134 ASP C CA 1
ATOM 4326 C C . ASP C 1 135 ? 19.232 0.440 44.363 1.00 26.83 134 ASP C C 1
ATOM 4327 O O . ASP C 1 135 ? 18.908 0.196 45.544 1.00 24.47 134 ASP C O 1
ATOM 4332 N N . GLN C 1 136 ? 20.512 0.566 43.995 1.00 27.14 135 GLN C N 1
ATOM 4333 C CA . GLN C 1 136 ? 21.588 0.474 44.982 1.00 23.61 135 GLN C CA 1
ATOM 4334 C C . GLN C 1 136 ? 21.483 1.642 45.989 1.00 22.56 135 GLN C C 1
ATOM 4335 O O . GLN C 1 136 ? 21.808 1.504 47.162 1.00 22.52 135 GLN C O 1
ATOM 4341 N N . GLY C 1 137 ? 21.061 2.813 45.538 1.00 21.66 136 GLY C N 1
ATOM 4342 C CA . GLY C 1 137 ? 20.784 3.886 46.444 1.00 21.34 136 GLY C CA 1
ATOM 4343 C C . GLY C 1 137 ? 19.712 3.534 47.488 1.00 22.80 136 GLY C C 1
ATOM 4344 O O . GLY C 1 137 ? 19.818 3.938 48.663 1.00 25.42 136 GLY C O 1
ATOM 4345 N N . LYS C 1 138 ? 18.678 2.802 47.068 1.00 23.57 137 LYS C N 1
ATOM 4346 C CA . LYS C 1 138 ? 17.659 2.316 48.011 1.00 25.39 137 LYS C CA 1
ATOM 4347 C C . LYS C 1 138 ? 18.244 1.269 48.977 1.00 28.11 137 LYS C C 1
ATOM 4348 O O . LYS C 1 138 ? 18.029 1.364 50.176 1.00 25.37 137 LYS C O 1
ATOM 4354 N N . GLN C 1 139 ? 19.054 0.348 48.456 1.00 27.00 138 GLN C N 1
ATOM 4355 C CA . GLN C 1 139 ? 19.671 -0.704 49.297 1.00 29.87 138 GLN C CA 1
ATOM 4356 C C . GLN C 1 139 ? 20.488 -0.142 50.397 1.00 28.27 138 GLN C C 1
ATOM 4357 O O . GLN C 1 139 ? 20.452 -0.667 51.482 1.00 29.64 138 GLN C O 1
ATOM 4363 N N . SER C 1 140 ? 21.227 0.941 50.138 1.00 27.15 139 SER C N 1
ATOM 4364 C CA . SER C 1 140 ? 22.155 1.512 51.123 1.00 27.80 139 SER C CA 1
ATOM 4365 C C . SER C 1 140 ? 21.495 2.481 52.080 1.00 28.83 139 SER C C 1
ATOM 4366 O O . SER C 1 140 ? 22.128 2.936 52.994 1.00 24.65 139 SER C O 1
ATOM 4369 N N . GLY C 1 141 ? 20.229 2.830 51.858 1.00 30.38 140 GLY C N 1
ATOM 4370 C CA . GLY C 1 141 ? 19.564 3.830 52.701 1.00 30.00 140 GLY C CA 1
ATOM 4371 C C . GLY C 1 141 ? 19.725 5.275 52.224 1.00 29.36 140 GLY C C 1
ATOM 4372 O O . GLY C 1 141 ? 19.226 6.194 52.873 1.00 27.65 140 GLY C O 1
ATOM 4373 N N . LEU C 1 142 ? 20.387 5.491 51.074 1.00 27.27 141 LEU C N 1
ATOM 4374 C CA . LEU C 1 142 ? 20.595 6.834 50.550 1.00 23.53 141 LEU C CA 1
ATOM 4375 C C . LEU C 1 142 ? 19.278 7.388 49.960 1.00 22.17 141 LEU C C 1
ATOM 4376 O O . LEU C 1 142 ? 18.933 8.558 50.128 1.00 25.04 141 LEU C O 1
ATOM 4381 N N . ILE C 1 143 ? 18.550 6.531 49.259 1.00 22.87 142 ILE C N 1
ATOM 4382 C CA . ILE C 1 143 ? 17.319 6.910 48.573 1.00 22.25 142 ILE C CA 1
ATOM 4383 C C . ILE C 1 143 ? 16.177 6.333 49.369 1.00 25.91 142 ILE C C 1
ATOM 4384 O O . ILE C 1 143 ? 16.310 5.252 49.958 1.00 27.28 142 ILE C O 1
ATOM 4389 N N . LYS C 1 144 ? 15.062 7.056 49.417 1.00 25.42 143 LYS C N 1
ATOM 4390 C CA . LYS C 1 144 ? 13.865 6.557 50.087 1.00 26.20 143 LYS C CA 1
ATOM 4391 C C . LYS C 1 144 ? 13.461 5.213 49.509 1.00 27.50 143 LYS C C 1
ATOM 4392 O O . LYS C 1 144 ? 13.471 5.038 48.282 1.00 25.91 143 LYS C O 1
ATOM 4398 N N . PRO C 1 145 ? 13.015 4.286 50.393 1.00 31.92 144 PRO C N 1
ATOM 4399 C CA . PRO C 1 145 ? 12.559 2.947 49.997 1.00 36.61 144 PRO C CA 1
ATOM 4400 C C . PRO C 1 145 ? 11.160 2.975 49.463 1.00 37.76 144 PRO C C 1
ATOM 4401 O O . PRO C 1 145 ? 10.259 2.437 50.090 1.00 41.64 144 PRO C O 1
ATOM 4405 N N . VAL C 1 146 ? 10.981 3.570 48.305 1.00 35.64 145 VAL C N 1
ATOM 4406 C CA . VAL C 1 146 ? 9.668 3.740 47.736 1.00 34.13 145 VAL C CA 1
ATOM 4407 C C . VAL C 1 146 ? 9.690 3.219 46.316 1.00 34.58 145 VAL C C 1
ATOM 4408 O O . VAL C 1 146 ? 10.737 3.160 45.674 1.00 34.45 145 VAL C O 1
ATOM 4412 N N . PRO C 1 147 ? 8.510 2.859 45.807 1.00 36.97 146 PRO C N 1
ATOM 4413 C CA . PRO C 1 147 ? 8.400 2.314 44.488 1.00 38.81 146 PRO C CA 1
ATOM 4414 C C . PRO C 1 147 ? 8.918 3.276 43.446 1.00 41.45 146 PRO C C 1
ATOM 4415 O O . PRO C 1 147 ? 8.822 4.518 43.616 1.00 42.23 146 PRO C O 1
ATOM 4419 N N . PHE C 1 148 ? 9.414 2.723 42.353 1.00 38.77 147 PHE C N 1
ATOM 4420 C CA A PHE C 1 148 ? 9.935 3.505 41.248 0.50 39.80 147 PHE C CA 1
ATOM 4421 C CA B PHE C 1 148 ? 9.956 3.549 41.298 0.50 40.01 147 PHE C CA 1
ATOM 4422 C C . PHE C 1 148 ? 8.943 4.536 40.669 1.00 41.80 147 PHE C C 1
ATOM 4423 O O . PHE C 1 148 ? 9.351 5.597 40.161 1.00 39.52 147 PHE C O 1
ATOM 4438 N N . PRO C 1 149 ? 7.630 4.210 40.686 1.00 42.48 148 PRO C N 1
ATOM 4439 C CA . PRO C 1 149 ? 6.733 5.258 40.143 1.00 38.27 148 PRO C CA 1
ATOM 4440 C C . PRO C 1 149 ? 6.808 6.588 40.933 1.00 32.65 148 PRO C C 1
ATOM 4441 O O . PRO C 1 149 ? 6.688 7.664 40.317 1.00 33.39 148 PRO C O 1
ATOM 4445 N N . LEU C 1 150 ? 6.992 6.506 42.252 1.00 29.92 149 LEU C N 1
ATOM 4446 C CA . LEU C 1 150 ? 7.169 7.690 43.088 1.00 32.28 149 LEU C CA 1
ATOM 4447 C C . LEU C 1 150 ? 8.505 8.355 42.827 1.00 34.44 149 LEU C C 1
ATOM 4448 O O . LEU C 1 150 ? 8.595 9.591 42.820 1.00 35.35 149 LEU C O 1
ATOM 4453 N N . LEU C 1 151 ? 9.542 7.547 42.656 1.00 31.60 150 LEU C N 1
ATOM 4454 C CA . LEU C 1 151 ? 10.880 8.083 42.330 1.00 31.41 150 LEU C CA 1
ATOM 4455 C C . LEU C 1 151 ? 10.818 8.847 41.009 1.00 31.82 150 LEU C C 1
ATOM 4456 O O . LEU C 1 151 ? 11.268 10.001 40.936 1.00 30.96 150 LEU C O 1
ATOM 4461 N N . GLU C 1 152 ? 10.234 8.236 39.979 1.00 29.23 151 GLU C N 1
ATOM 4462 C CA . GLU C 1 152 ? 10.131 8.872 38.651 1.00 32.33 151 GLU C CA 1
ATOM 4463 C C . GLU C 1 152 ? 9.329 10.178 38.660 1.00 29.08 151 GLU C C 1
ATOM 4464 O O . GLU C 1 152 ? 9.645 11.148 37.944 1.00 29.78 151 GLU C O 1
ATOM 4470 N N . THR C 1 153 ? 8.300 10.213 39.500 1.00 28.56 152 THR C N 1
ATOM 4471 C CA . THR C 1 153 ? 7.407 11.353 39.574 1.00 26.63 152 THR C CA 1
ATOM 4472 C C . THR C 1 153 ? 8.153 12.570 40.072 1.00 24.61 152 THR C C 1
ATOM 4473 O O . THR C 1 153 ? 7.856 13.701 39.668 1.00 27.58 152 THR C O 1
ATOM 4477 N N . PHE C 1 154 ? 9.104 12.346 40.960 1.00 25.08 153 PHE C N 1
ATOM 4478 C CA . PHE C 1 154 ? 9.875 13.440 41.532 1.00 28.06 153 PHE C CA 1
ATOM 4479 C C . PHE C 1 154 ? 11.255 13.696 40.934 1.00 29.60 153 PHE C C 1
ATOM 4480 O O . PHE C 1 154 ? 11.751 14.819 41.074 1.00 29.34 153 PHE C O 1
ATOM 4501 N N . PHE C 1 156 ? 12.247 12.623 37.567 1.00 27.75 155 PHE C N 1
ATOM 4502 C CA . PHE C 1 156 ? 12.219 12.753 36.093 1.00 30.08 155 PHE C CA 1
ATOM 4503 C C . PHE C 1 156 ? 11.090 13.667 35.551 1.00 31.56 155 PHE C C 1
ATOM 4504 O O . PHE C 1 156 ? 11.350 14.615 34.763 1.00 28.01 155 PHE C O 1
ATOM 4512 N N . ARG C 1 157 ? 9.851 13.444 36.013 1.00 27.27 156 ARG C N 1
ATOM 4513 C CA . ARG C 1 157 ? 8.708 14.182 35.508 1.00 30.78 156 ARG C CA 1
ATOM 4514 C C . ARG C 1 157 ? 8.772 15.688 35.601 1.00 29.18 156 ARG C C 1
ATOM 4515 O O . ARG C 1 157 ? 8.246 16.340 34.708 1.00 30.92 156 ARG C O 1
ATOM 4523 N N . PRO C 1 158 ? 9.358 16.250 36.692 1.00 23.67 157 PRO C N 1
ATOM 4524 C CA . PRO C 1 158 ? 9.461 17.704 36.782 1.00 27.02 157 PRO C CA 1
ATOM 4525 C C . PRO C 1 158 ? 10.248 18.375 35.635 1.00 27.83 157 PRO C C 1
ATOM 4526 O O . PRO C 1 158 ? 9.994 19.555 35.298 1.00 26.82 157 PRO C O 1
ATOM 4530 N N . ILE C 1 159 ? 11.193 17.647 35.050 1.00 26.33 158 ILE C N 1
ATOM 4531 C CA . ILE C 1 159 ? 11.979 18.177 33.927 1.00 26.06 158 ILE C CA 1
ATOM 4532 C C . ILE C 1 159 ? 11.057 18.609 32.782 1.00 24.34 158 ILE C C 1
ATOM 4533 O O . ILE C 1 159 ? 11.154 19.738 32.248 1.00 22.26 158 ILE C O 1
ATOM 4538 N N . TYR C 1 160 ? 10.131 17.728 32.441 1.00 26.07 159 TYR C N 1
ATOM 4539 C CA . TYR C 1 160 ? 9.171 17.977 31.371 1.00 28.23 159 TYR C CA 1
ATOM 4540 C C . TYR C 1 160 ? 8.331 19.253 31.644 1.00 28.43 159 TYR C C 1
ATOM 4541 O O . TYR C 1 160 ? 8.127 20.086 30.750 1.00 25.86 159 TYR C O 1
ATOM 4550 N N . HIS C 1 161 ? 7.839 19.389 32.868 1.00 29.89 160 HIS C N 1
ATOM 4551 C CA . HIS C 1 161 ? 7.010 20.573 33.222 1.00 32.82 160 HIS C CA 1
ATOM 4552 C C . HIS C 1 161 ? 7.815 21.860 33.224 1.00 26.66 160 HIS C C 1
ATOM 4553 O O . HIS C 1 161 ? 7.350 22.859 32.753 1.00 28.97 160 HIS C O 1
ATOM 4560 N N . LEU C 1 162 ? 9.043 21.806 33.718 1.00 25.91 161 LEU C N 1
ATOM 4561 C CA . LEU C 1 162 ? 9.885 22.998 33.719 1.00 25.37 161 LEU C CA 1
ATOM 4562 C C . LEU C 1 162 ? 10.283 23.389 32.312 1.00 25.45 161 LEU C C 1
ATOM 4563 O O . LEU C 1 162 ? 10.293 24.580 31.964 1.00 26.07 161 LEU C O 1
ATOM 4568 N N . VAL C 1 163 ? 10.609 22.390 31.479 1.00 25.07 162 VAL C N 1
ATOM 4569 C CA . VAL C 1 163 ? 10.881 22.683 30.083 1.00 21.87 162 VAL C CA 1
ATOM 4570 C C . VAL C 1 163 ? 9.682 23.403 29.459 1.00 22.27 162 VAL C C 1
ATOM 4571 O O . VAL C 1 163 ? 9.819 24.460 28.844 1.00 24.01 162 VAL C O 1
ATOM 4575 N N . GLN C 1 164 ? 8.498 22.862 29.659 1.00 27.05 163 GLN C N 1
ATOM 4576 C CA . GLN C 1 164 ? 7.284 23.525 29.140 1.00 33.32 163 GLN C CA 1
ATOM 4577 C C . GLN C 1 164 ? 7.141 24.976 29.626 1.00 31.34 163 GLN C C 1
ATOM 4578 O O . GLN C 1 164 ? 6.867 25.859 28.837 1.00 32.02 163 GLN C O 1
ATOM 4584 N N . ARG C 1 165 ? 7.301 25.209 30.920 1.00 31.82 164 ARG C N 1
ATOM 4585 C CA A ARG C 1 165 ? 7.219 26.578 31.465 0.50 33.41 164 ARG C CA 1
ATOM 4586 C CA B ARG C 1 165 ? 7.188 26.578 31.442 0.50 33.48 164 ARG C CA 1
ATOM 4587 C C . ARG C 1 165 ? 8.254 27.505 30.832 1.00 33.78 164 ARG C C 1
ATOM 4588 O O . ARG C 1 165 ? 7.982 28.694 30.552 1.00 34.69 164 ARG C O 1
ATOM 4603 N N . CYS C 1 166 ? 9.462 26.983 30.623 1.00 31.45 165 CYS C N 1
ATOM 4604 C CA A CYS C 1 166 ? 10.519 27.757 29.958 0.50 31.45 165 CYS C CA 1
ATOM 4605 C CA B CYS C 1 166 ? 10.520 27.738 29.969 0.50 32.41 165 CYS C CA 1
ATOM 4606 C C . CYS C 1 166 ? 10.165 28.141 28.529 1.00 33.83 165 CYS C C 1
ATOM 4607 O O . CYS C 1 166 ? 10.374 29.303 28.120 1.00 34.90 165 CYS C O 1
ATOM 4612 N N . LEU C 1 167 ? 9.624 27.180 27.774 1.00 33.08 166 LEU C N 1
ATOM 4613 C CA . LEU C 1 167 ? 9.308 27.397 26.361 1.00 35.66 166 LEU C CA 1
ATOM 4614 C C . LEU C 1 167 ? 8.163 28.374 26.232 1.00 36.98 166 LEU C C 1
ATOM 4615 O O . LEU C 1 167 ? 8.168 29.170 25.319 1.00 39.51 166 LEU C O 1
ATOM 4620 N N . GLN C 1 168 ? 7.232 28.332 27.189 1.00 39.45 167 GLN C N 1
ATOM 4621 C CA . GLN C 1 168 ? 6.074 29.211 27.216 1.00 43.02 167 GLN C CA 1
ATOM 4622 C C . GLN C 1 168 ? 6.389 30.597 27.802 1.00 45.59 167 GLN C C 1
ATOM 4623 O O . GLN C 1 168 ? 5.545 31.484 27.765 1.00 44.66 167 GLN C O 1
ATOM 4629 N N . GLY C 1 169 ? 7.603 30.790 28.316 1.00 43.44 168 GLY C N 1
ATOM 4630 C CA . GLY C 1 169 ? 8.056 32.084 28.790 1.00 45.44 168 GLY C CA 1
ATOM 4631 C C . GLY C 1 169 ? 7.773 32.385 30.250 1.00 46.10 168 GLY C C 1
ATOM 4632 O O . GLY C 1 169 ? 8.015 33.507 30.703 1.00 47.09 168 GLY C O 1
ATOM 4633 N N . SER C 1 170 ? 7.304 31.394 30.999 1.00 46.62 169 SER C N 1
ATOM 4634 C CA . SER C 1 170 ? 6.925 31.616 32.396 1.00 48.50 169 SER C CA 1
ATOM 4635 C C . SER C 1 170 ? 7.956 31.124 33.397 1.00 49.31 169 SER C C 1
ATOM 4636 O O . SER C 1 170 ? 7.634 30.949 34.568 1.00 51.73 169 SER C O 1
ATOM 4639 N N . PHE C 1 171 ? 9.191 30.900 32.952 1.00 47.65 170 PHE C N 1
ATOM 4640 C CA . PHE C 1 171 ? 10.245 30.444 33.842 1.00 44.65 170 PHE C CA 1
ATOM 4641 C C . PHE C 1 171 ? 11.591 30.399 33.130 1.00 41.78 170 PHE C C 1
ATOM 4642 O O . PHE C 1 171 ? 11.739 29.613 32.217 1.00 46.34 170 PHE C O 1
ATOM 4650 N N . GLU C 1 172 ? 12.570 31.181 33.569 1.00 37.05 171 GLU C N 1
ATOM 4651 C CA . GLU C 1 172 ? 13.869 31.249 32.891 1.00 34.40 171 GLU C CA 1
ATOM 4652 C C . GLU C 1 172 ? 14.745 29.993 33.137 1.00 32.38 171 GLU C C 1
ATOM 4653 O O . GLU C 1 172 ? 15.111 29.681 34.275 1.00 28.15 171 GLU C O 1
ATOM 4659 N N . GLY C 1 173 ? 15.137 29.315 32.067 1.00 32.80 172 GLY C N 1
ATOM 4660 C CA . GLY C 1 173 ? 16.016 28.150 32.160 1.00 27.91 172 GLY C CA 1
ATOM 4661 C C . GLY C 1 173 ? 17.482 28.479 32.436 1.00 27.89 172 GLY C C 1
ATOM 4662 O O . GLY C 1 173 ? 18.360 28.000 31.739 1.00 29.01 172 GLY C O 1
ATOM 4663 N N . THR C 1 174 ? 17.760 29.275 33.462 1.00 22.56 173 THR C N 1
ATOM 4664 C CA . THR C 1 174 ? 19.128 29.556 33.844 1.00 26.04 173 THR C CA 1
ATOM 4665 C C . THR C 1 174 ? 19.733 28.314 34.502 1.00 27.09 173 THR C C 1
ATOM 4666 O O . THR C 1 174 ? 18.993 27.465 35.048 1.00 21.20 173 THR C O 1
ATOM 4670 N N . ASP C 1 175 ? 21.066 28.219 34.431 1.00 25.58 174 ASP C N 1
ATOM 4671 C CA . ASP C 1 175 ? 21.798 27.172 35.150 1.00 30.39 174 ASP C CA 1
ATOM 4672 C C . ASP C 1 175 ? 21.364 27.128 36.620 1.00 28.43 174 ASP C C 1
ATOM 4673 O O . ASP C 1 175 ? 21.073 26.049 37.161 1.00 26.93 174 ASP C O 1
ATOM 4678 N N . GLU C 1 176 ? 21.294 28.287 37.251 1.00 27.66 175 GLU C N 1
ATOM 4679 C CA . GLU C 1 176 ? 20.880 28.375 38.645 1.00 32.57 175 GLU C CA 1
ATOM 4680 C C . GLU C 1 176 ? 19.488 27.784 38.902 1.00 28.91 175 GLU C C 1
ATOM 4681 O O . GLU C 1 176 ? 19.315 27.030 39.854 1.00 28.45 175 GLU C O 1
ATOM 4687 N N . HIS C 1 177 ? 18.504 28.183 38.109 1.00 25.45 176 HIS C N 1
ATOM 4688 C CA . HIS C 1 177 ? 17.155 27.656 38.263 1.00 26.36 176 HIS C CA 1
ATOM 4689 C C . HIS C 1 177 ? 17.065 26.146 38.098 1.00 25.28 176 HIS C C 1
ATOM 4690 O O . HIS C 1 177 ? 16.332 25.462 38.838 1.00 24.08 176 HIS C O 1
ATOM 4697 N N . ILE C 1 178 ? 17.788 25.646 37.109 1.00 21.65 177 ILE C N 1
ATOM 4698 C CA . ILE C 1 178 ? 17.787 24.222 36.794 1.00 24.71 177 ILE C CA 1
ATOM 4699 C C . ILE C 1 178 ? 18.438 23.462 37.939 1.00 24.05 177 ILE C C 1
ATOM 4700 O O . ILE C 1 178 ? 17.969 22.392 38.331 1.00 23.72 177 ILE C O 1
ATOM 4705 N N . GLU C 1 179 ? 19.494 24.064 38.515 1.00 24.73 178 GLU C N 1
ATOM 4706 C CA . GLU C 1 179 ? 20.225 23.477 39.599 1.00 24.41 178 GLU C CA 1
ATOM 4707 C C . GLU C 1 179 ? 19.336 23.490 40.869 1.00 26.55 178 GLU C C 1
ATOM 4708 O O . GLU C 1 179 ? 19.261 22.520 41.602 1.00 24.36 178 GLU C O 1
ATOM 4714 N N . LEU C 1 180 ? 18.634 24.595 41.098 1.00 23.06 179 LEU C N 1
ATOM 4715 C CA . LEU C 1 180 ? 17.712 24.693 42.218 1.00 26.29 179 LEU C CA 1
ATOM 4716 C C . LEU C 1 180 ? 16.603 23.623 42.175 1.00 23.84 179 LEU C C 1
ATOM 4717 O O . LEU C 1 180 ? 16.223 23.000 43.210 1.00 26.47 179 LEU C O 1
ATOM 4722 N N . ALA C 1 181 ? 16.069 23.421 40.982 1.00 22.19 180 ALA C N 1
ATOM 4723 C CA . ALA C 1 181 ? 15.013 22.458 40.802 1.00 21.23 180 ALA C CA 1
ATOM 4724 C C . ALA C 1 181 ? 15.548 21.038 41.044 1.00 25.08 180 ALA C C 1
ATOM 4725 O O . ALA C 1 181 ? 14.869 20.214 41.684 1.00 19.70 180 ALA C O 1
ATOM 4727 N N . PHE C 1 182 ? 16.755 20.759 40.554 1.00 25.11 181 PHE C N 1
ATOM 4728 C CA . PHE C 1 182 ? 17.397 19.462 40.836 1.00 22.45 181 PHE C CA 1
ATOM 4729 C C . PHE C 1 182 ? 17.552 19.244 42.346 1.00 23.18 181 PHE C C 1
ATOM 4730 O O . PHE C 1 182 ? 17.280 18.177 42.857 1.00 20.99 181 PHE C O 1
ATOM 4738 N N . ASN C 1 183 ? 18.019 20.259 43.034 1.00 21.05 182 ASN C N 1
ATOM 4739 C CA . ASN C 1 183 ? 18.212 20.175 44.483 1.00 22.83 182 ASN C CA 1
ATOM 4740 C C . ASN C 1 183 ? 16.939 19.810 45.198 1.00 23.79 182 ASN C C 1
ATOM 4741 O O . ASN C 1 183 ? 16.976 19.015 46.128 1.00 25.99 182 ASN C O 1
ATOM 4754 N N . ALA C 1 185 ? 14.376 18.104 43.724 1.00 22.77 184 ALA C N 1
ATOM 4755 C CA . ALA C 1 185 ? 14.152 16.706 43.330 1.00 23.07 184 ALA C CA 1
ATOM 4756 C C . ALA C 1 185 ? 14.965 15.742 44.193 1.00 23.02 184 ALA C C 1
ATOM 4757 O O . ALA C 1 185 ? 14.456 14.701 44.604 1.00 21.56 184 ALA C O 1
ATOM 4759 N N . TRP C 1 186 ? 16.225 16.096 44.443 1.00 23.98 185 TRP C N 1
ATOM 4760 C CA . TRP C 1 186 ? 17.103 15.294 45.259 1.00 26.12 185 TRP C CA 1
ATOM 4761 C C . TRP C 1 186 ? 16.540 15.165 46.669 1.00 24.77 185 TRP C C 1
ATOM 4762 O O . TRP C 1 186 ? 16.407 14.060 47.174 1.00 21.74 185 TRP C O 1
ATOM 4773 N N . ASP C 1 187 ? 16.181 16.288 47.290 1.00 22.77 186 ASP C N 1
ATOM 4774 C CA . ASP C 1 187 ? 15.573 16.240 48.622 1.00 24.22 186 ASP C CA 1
ATOM 4775 C C . ASP C 1 187 ? 14.312 15.380 48.662 1.00 22.83 186 ASP C C 1
ATOM 4776 O O . ASP C 1 187 ? 14.016 14.733 49.681 1.00 23.91 186 ASP C O 1
ATOM 4781 N N . ALA C 1 188 ? 13.540 15.416 47.583 1.00 23.15 187 ALA C N 1
ATOM 4782 C CA . ALA C 1 188 ? 12.343 14.593 47.477 1.00 23.47 187 ALA C CA 1
ATOM 4783 C C . ALA C 1 188 ? 12.664 13.108 47.538 1.00 25.02 187 ALA C C 1
ATOM 4784 O O . ALA C 1 188 ? 11.948 12.354 48.191 1.00 28.83 187 ALA C O 1
ATOM 4786 N N . VAL C 1 189 ? 13.724 12.680 46.869 1.00 24.79 188 VAL C N 1
ATOM 4787 C CA . VAL C 1 189 ? 14.023 11.228 46.820 1.00 25.80 188 VAL C CA 1
ATOM 4788 C C . VAL C 1 189 ? 15.008 10.736 47.871 1.00 22.42 188 VAL C C 1
ATOM 4789 O O . VAL C 1 189 ? 15.056 9.531 48.157 1.00 23.34 188 VAL C O 1
ATOM 4793 N N . ALA C 1 190 ? 15.779 11.649 48.454 1.00 22.02 189 ALA C N 1
ATOM 4794 C CA . ALA C 1 190 ? 16.782 11.283 49.428 1.00 25.42 189 ALA C CA 1
ATOM 4795 C C . ALA C 1 190 ? 16.144 10.900 50.738 1.00 28.20 189 ALA C C 1
ATOM 4796 O O . ALA C 1 190 ? 15.215 11.548 51.211 1.00 28.92 189 ALA C O 1
ATOM 4798 N N . ASP C 1 191 ? 16.651 9.840 51.337 1.00 29.80 190 ASP C N 1
ATOM 4799 C CA . ASP C 1 191 ? 16.147 9.433 52.620 1.00 32.05 190 ASP C CA 1
ATOM 4800 C C . ASP C 1 191 ? 16.813 10.271 53.734 1.00 36.34 190 ASP C C 1
ATOM 4801 O O . ASP C 1 191 ? 18.029 10.385 53.795 1.00 35.51 190 ASP C O 1
ATOM 4806 N N . ARG C 1 192 ? 16.025 10.849 54.631 1.00 41.62 191 ARG C N 1
ATOM 4807 C CA . ARG C 1 192 ? 16.604 11.699 55.668 1.00 44.99 191 ARG C CA 1
ATOM 4808 C C . ARG C 1 192 ? 16.904 10.844 56.904 1.00 47.88 191 ARG C C 1
ATOM 4809 O O . ARG C 1 192 ? 17.764 11.211 57.703 1.00 49.25 191 ARG C O 1
ATOM 4812 N N . GLY D 1 1 ? -39.419 25.919 36.989 1.00 73.13 0 GLY D N 1
ATOM 4813 C CA . GLY D 1 1 ? -38.461 26.800 37.707 1.00 72.26 0 GLY D CA 1
ATOM 4814 C C . GLY D 1 1 ? -37.503 27.328 36.660 1.00 71.20 0 GLY D C 1
ATOM 4815 O O . GLY D 1 1 ? -36.672 26.579 36.144 1.00 67.90 0 GLY D O 1
ATOM 4824 N N . ARG D 1 3 ? -34.972 29.782 36.815 1.00 66.84 2 ARG D N 1
ATOM 4825 C CA . ARG D 1 3 ? -33.561 29.836 37.245 1.00 66.57 2 ARG D CA 1
ATOM 4826 C C . ARG D 1 3 ? -32.955 28.446 37.198 1.00 65.37 2 ARG D C 1
ATOM 4827 O O . ARG D 1 3 ? -31.780 28.301 36.866 1.00 64.98 2 ARG D O 1
ATOM 4829 N N . GLN D 1 4 ? -33.773 27.435 37.501 1.00 66.62 3 GLN D N 1
ATOM 4830 C CA . GLN D 1 4 ? -33.349 26.020 37.506 1.00 66.73 3 GLN D CA 1
ATOM 4831 C C . GLN D 1 4 ? -33.146 25.444 36.087 1.00 64.59 3 GLN D C 1
ATOM 4832 O O . GLN D 1 4 ? -32.177 24.705 35.857 1.00 62.78 3 GLN D O 1
ATOM 4834 N N . ARG D 1 5 ? -34.044 25.765 35.143 1.00 64.22 4 ARG D N 1
ATOM 4835 C CA . ARG D 1 5 ? -33.882 25.295 33.745 1.00 61.22 4 ARG D CA 1
ATOM 4836 C C . ARG D 1 5 ? -32.603 25.905 33.166 1.00 55.42 4 ARG D C 1
ATOM 4837 O O . ARG D 1 5 ? -31.784 25.191 32.567 1.00 52.43 4 ARG D O 1
ATOM 4845 N N . ASP D 1 6 ? -32.439 27.215 33.376 1.00 50.76 5 ASP D N 1
ATOM 4846 C CA . ASP D 1 6 ? -31.244 27.956 32.970 1.00 47.05 5 ASP D CA 1
ATOM 4847 C C . ASP D 1 6 ? -29.957 27.260 33.466 1.00 47.33 5 ASP D C 1
ATOM 4848 O O . ASP D 1 6 ? -29.116 26.842 32.655 1.00 44.26 5 ASP D O 1
ATOM 4853 N N . ASP D 1 7 ? -29.837 27.124 34.789 1.00 48.66 6 ASP D N 1
ATOM 4854 C CA . ASP D 1 7 ? -28.676 26.473 35.435 1.00 48.38 6 ASP D CA 1
ATOM 4855 C C . ASP D 1 7 ? -28.402 25.075 34.910 1.00 47.69 6 ASP D C 1
ATOM 4856 O O . ASP D 1 7 ? -27.242 24.670 34.804 1.00 47.61 6 ASP D O 1
ATOM 4861 N N . SER D 1 8 ? -29.453 24.328 34.603 1.00 48.66 7 SER D N 1
ATOM 4862 C CA . SER D 1 8 ? -29.284 22.984 34.058 1.00 48.58 7 SER D CA 1
ATOM 4863 C C . SER D 1 8 ? -28.709 23.033 32.631 1.00 45.68 7 SER D C 1
ATOM 4864 O O . SER D 1 8 ? -27.886 22.178 32.297 1.00 42.89 7 SER D O 1
ATOM 4867 N N . LYS D 1 9 ? -29.129 24.011 31.797 1.00 41.16 8 LYS D N 1
ATOM 4868 C CA A LYS D 1 9 ? -28.536 24.181 30.474 0.50 39.43 8 LYS D CA 1
ATOM 4869 C CA B LYS D 1 9 ? -28.542 24.184 30.475 0.50 39.73 8 LYS D CA 1
ATOM 4870 C C . LYS D 1 9 ? -27.084 24.635 30.660 1.00 36.71 8 LYS D C 1
ATOM 4871 O O . LYS D 1 9 ? -26.201 24.169 29.959 1.00 37.39 8 LYS D O 1
ATOM 4882 N N . ARG D 1 10 ? -26.819 25.514 31.626 1.00 34.88 9 ARG D N 1
ATOM 4883 C CA . ARG D 1 10 ? -25.428 25.938 31.847 1.00 37.77 9 ARG D CA 1
ATOM 4884 C C . ARG D 1 10 ? -24.565 24.739 32.255 1.00 37.64 9 ARG D C 1
ATOM 4885 O O . ARG D 1 10 ? -23.554 24.444 31.600 1.00 33.38 9 ARG D O 1
ATOM 4893 N N . ILE D 1 11 ? -24.998 24.027 33.295 1.00 35.54 10 ILE D N 1
ATOM 4894 C CA . ILE D 1 11 ? -24.289 22.835 33.741 1.00 37.76 10 ILE D CA 1
ATOM 4895 C C . ILE D 1 11 ? -24.140 21.839 32.580 1.00 38.51 10 ILE D C 1
ATOM 4896 O O . ILE D 1 11 ? -23.081 21.221 32.432 1.00 38.78 10 ILE D O 1
ATOM 4901 N N . ALA D 1 12 ? -25.189 21.625 31.788 1.00 36.39 11 ALA D N 1
ATOM 4902 C CA . ALA D 1 12 ? -25.048 20.716 30.624 1.00 37.25 11 ALA D CA 1
ATOM 4903 C C . ALA D 1 12 ? -23.913 21.183 29.707 1.00 36.87 11 ALA D C 1
ATOM 4904 O O . ALA D 1 12 ? -23.106 20.361 29.189 1.00 31.44 11 ALA D O 1
ATOM 4906 N N . PHE D 1 13 ? -23.867 22.502 29.452 1.00 35.55 12 PHE D N 1
ATOM 4907 C CA . PHE D 1 13 ? -22.831 23.032 28.560 1.00 31.99 12 PHE D CA 1
ATOM 4908 C C . PHE D 1 13 ? -21.402 22.955 29.163 1.00 31.42 12 PHE D C 1
ATOM 4909 O O . PHE D 1 13 ? -20.432 22.651 28.447 1.00 29.01 12 PHE D O 1
ATOM 4917 N N . LEU D 1 14 ? -21.283 23.273 30.448 1.00 27.97 13 LEU D N 1
ATOM 4918 C CA . LEU D 1 14 ? -20.004 23.246 31.136 1.00 29.96 13 LEU D CA 1
ATOM 4919 C C . LEU D 1 14 ? -19.469 21.824 31.189 1.00 32.85 13 LEU D C 1
ATOM 4920 O O . LEU D 1 14 ? -18.293 21.597 30.888 1.00 29.36 13 LEU D O 1
ATOM 4925 N N . GLU D 1 15 ? -20.356 20.865 31.500 1.00 33.05 14 GLU D N 1
ATOM 4926 C CA . GLU D 1 15 ? -19.962 19.484 31.660 1.00 34.17 14 GLU D CA 1
ATOM 4927 C C . GLU D 1 15 ? -19.622 18.909 30.317 1.00 34.91 14 GLU D C 1
ATOM 4928 O O . GLU D 1 15 ? -18.628 18.198 30.188 1.00 34.53 14 GLU D O 1
ATOM 4934 N N . ALA D 1 16 ? -20.446 19.219 29.311 1.00 35.65 15 ALA D N 1
ATOM 4935 C CA . ALA D 1 16 ? -20.182 18.786 27.926 1.00 36.37 15 ALA D CA 1
ATOM 4936 C C . ALA D 1 16 ? -18.821 19.317 27.460 1.00 35.01 15 ALA D C 1
ATOM 4937 O O . ALA D 1 16 ? -18.064 18.612 26.764 1.00 38.09 15 ALA D O 1
ATOM 4939 N N . THR D 1 17 ? -18.520 20.552 27.828 1.00 34.98 16 THR D N 1
ATOM 4940 C CA . THR D 1 17 ? -17.222 21.166 27.474 1.00 31.07 16 THR D CA 1
ATOM 4941 C C . THR D 1 17 ? -16.053 20.460 28.197 1.00 32.06 16 THR D C 1
ATOM 4942 O O . THR D 1 17 ? -15.048 20.131 27.565 1.00 34.24 16 THR D O 1
ATOM 4946 N N . VAL D 1 18 ? -16.168 20.246 29.506 1.00 32.85 17 VAL D N 1
ATOM 4947 C CA . VAL D 1 18 ? -15.167 19.444 30.248 1.00 32.42 17 VAL D CA 1
ATOM 4948 C C . VAL D 1 18 ? -14.940 18.111 29.550 1.00 34.21 17 VAL D C 1
ATOM 4949 O O . VAL D 1 18 ? -13.794 17.735 29.267 1.00 32.96 17 VAL D O 1
ATOM 4953 N N . ARG D 1 19 ? -16.032 17.398 29.252 1.00 38.75 18 ARG D N 1
ATOM 4954 C CA A ARG D 1 19 ? -15.951 16.079 28.604 0.50 40.42 18 ARG D CA 1
ATOM 4955 C CA B ARG D 1 19 ? -15.906 16.079 28.637 0.50 40.79 18 ARG D CA 1
ATOM 4956 C C . ARG D 1 19 ? -15.329 16.133 27.242 1.00 40.78 18 ARG D C 1
ATOM 4957 O O . ARG D 1 19 ? -14.391 15.407 26.955 1.00 42.41 18 ARG D O 1
ATOM 4972 N N . GLU D 1 20 ? -15.886 16.965 26.376 1.00 40.31 19 GLU D N 1
ATOM 4973 C CA . GLU D 1 20 ? -15.363 17.048 24.989 1.00 39.17 19 GLU D CA 1
ATOM 4974 C C . GLU D 1 20 ? -13.892 17.419 24.923 1.00 34.47 19 GLU D C 1
ATOM 4975 O O . GLU D 1 20 ? -13.125 16.764 24.228 1.00 37.80 19 GLU D O 1
ATOM 4981 N N . VAL D 1 21 ? -13.479 18.440 25.680 1.00 36.89 20 VAL D N 1
ATOM 4982 C CA . VAL D 1 21 ? -12.072 18.884 25.671 1.00 30.63 20 VAL D CA 1
ATOM 4983 C C . VAL D 1 21 ? -11.143 17.883 26.395 1.00 31.68 20 VAL D C 1
ATOM 4984 O O . VAL D 1 21 ? -10.018 17.605 25.884 1.00 32.54 20 VAL D O 1
ATOM 4988 N N . ALA D 1 22 ? -11.573 17.337 27.547 1.00 34.28 21 ALA D N 1
ATOM 4989 C CA . ALA D 1 22 ? -10.784 16.273 28.222 1.00 36.40 21 ALA D CA 1
ATOM 4990 C C . ALA D 1 22 ? -10.511 15.147 27.223 1.00 40.53 21 ALA D C 1
ATOM 4991 O O . ALA D 1 22 ? -9.376 14.639 27.160 1.00 43.84 21 ALA D O 1
ATOM 4993 N N . ASP D 1 23 ? -11.532 14.801 26.422 1.00 39.69 22 ASP D N 1
ATOM 4994 C CA . ASP D 1 23 ? -11.430 13.730 25.410 1.00 42.68 22 ASP D CA 1
ATOM 4995 C C . ASP D 1 23 ? -10.654 14.060 24.158 1.00 43.91 22 ASP D C 1
ATOM 4996 O O . ASP D 1 23 ? -9.776 13.287 23.743 1.00 45.55 22 ASP D O 1
ATOM 5001 N N . HIS D 1 24 ? -10.979 15.191 23.528 1.00 41.72 23 HIS D N 1
ATOM 5002 C CA . HIS D 1 24 ? -10.479 15.476 22.189 1.00 40.68 23 HIS D CA 1
ATOM 5003 C C . HIS D 1 24 ? -9.678 16.757 21.992 1.00 37.49 23 HIS D C 1
ATOM 5004 O O . HIS D 1 24 ? -9.224 17.025 20.892 1.00 37.13 23 HIS D O 1
ATOM 5011 N N . GLY D 1 25 ? -9.505 17.551 23.034 1.00 33.87 24 GLY D N 1
ATOM 5012 C CA . GLY D 1 25 ? -8.719 18.759 22.884 1.00 33.76 24 GLY D CA 1
ATOM 5013 C C . GLY D 1 25 ? -9.575 19.956 22.495 1.00 32.93 24 GLY D C 1
ATOM 5014 O O . GLY D 1 25 ? -10.744 19.832 22.133 1.00 35.39 24 GLY D O 1
ATOM 5015 N N . PHE D 1 26 ? -8.980 21.133 22.603 1.00 32.79 25 PHE D N 1
ATOM 5016 C CA . PHE D 1 26 ? -9.693 22.356 22.253 1.00 31.96 25 PHE D CA 1
ATOM 5017 C C . PHE D 1 26 ? -9.999 22.482 20.766 1.00 29.69 25 PHE D C 1
ATOM 5018 O O . PHE D 1 26 ? -11.116 22.771 20.409 1.00 31.67 25 PHE D O 1
ATOM 5026 N N . SER D 1 27 ? -9.013 22.275 19.897 1.00 33.44 26 SER D N 1
ATOM 5027 C CA . SER D 1 27 ? -9.176 22.649 18.478 1.00 37.04 26 SER D CA 1
ATOM 5028 C C . SER D 1 27 ? -10.284 21.923 17.774 1.00 39.23 26 SER D C 1
ATOM 5029 O O . SER D 1 27 ? -11.079 22.556 17.017 1.00 39.45 26 SER D O 1
ATOM 5032 N N . ALA D 1 28 ? -10.361 20.611 18.017 1.00 36.73 27 ALA D N 1
ATOM 5033 C CA . ALA D 1 28 ? -11.402 19.782 17.427 1.00 40.91 27 ALA D CA 1
ATOM 5034 C C . ALA D 1 28 ? -12.780 19.958 18.083 1.00 39.07 27 ALA D C 1
ATOM 5035 O O . ALA D 1 28 ? -13.779 19.564 17.512 1.00 42.43 27 ALA D O 1
ATOM 5037 N N . THR D 1 29 ? -12.834 20.515 19.286 1.00 37.02 28 THR D N 1
ATOM 5038 C CA . THR D 1 29 ? -14.097 20.637 20.005 1.00 33.95 28 THR D CA 1
ATOM 5039 C C . THR D 1 29 ? -14.813 21.910 19.545 1.00 35.78 28 THR D C 1
ATOM 5040 O O . THR D 1 29 ? -14.519 23.023 19.997 1.00 34.73 28 THR D O 1
ATOM 5044 N N . SER D 1 30 ? -15.745 21.733 18.636 1.00 32.07 29 SER D N 1
ATOM 5045 C CA . SER D 1 30 ? -16.505 22.851 18.094 1.00 35.72 29 SER D CA 1
ATOM 5046 C C . SER D 1 30 ? -17.691 23.129 18.994 1.00 33.08 29 SER D C 1
ATOM 5047 O O . SER D 1 30 ? -18.016 22.327 19.864 1.00 35.62 29 SER D O 1
ATOM 5050 N N . VAL D 1 31 ? -18.329 24.275 18.763 1.00 33.71 30 VAL D N 1
ATOM 5051 C CA . VAL D 1 31 ? -19.593 24.645 19.399 1.00 34.99 30 VAL D CA 1
ATOM 5052 C C . VAL D 1 31 ? -20.685 23.604 19.059 1.00 37.94 30 VAL D C 1
ATOM 5053 O O . VAL D 1 31 ? -21.532 23.312 19.888 1.00 40.53 30 VAL D O 1
ATOM 5057 N N . GLY D 1 32 ? -20.651 23.063 17.843 1.00 37.37 31 GLY D N 1
ATOM 5058 C CA . GLY D 1 32 ? -21.594 22.005 17.449 1.00 39.38 31 GLY D CA 1
ATOM 5059 C C . GLY D 1 32 ? -21.368 20.722 18.226 1.00 40.08 31 GLY D C 1
ATOM 5060 O O . GLY D 1 32 ? -22.317 20.097 18.713 1.00 40.44 31 GLY D O 1
ATOM 5061 N N . LYS D 1 33 ? -20.112 20.320 18.378 1.00 37.36 32 LYS D N 1
ATOM 5062 C CA . LYS D 1 33 ? -19.865 19.100 19.114 1.00 37.16 32 LYS D CA 1
ATOM 5063 C C . LYS D 1 33 ? -20.217 19.281 20.585 1.00 36.90 32 LYS D C 1
ATOM 5064 O O . LYS D 1 33 ? -20.780 18.387 21.192 1.00 35.47 32 LYS D O 1
ATOM 5070 N N . ILE D 1 34 ? -19.911 20.440 21.161 1.00 35.05 33 ILE D N 1
ATOM 5071 C CA . ILE D 1 34 ? -20.309 20.719 22.541 1.00 34.19 33 ILE D CA 1
ATOM 5072 C C . ILE D 1 34 ? -21.792 20.667 22.684 1.00 31.84 33 ILE D C 1
ATOM 5073 O O . ILE D 1 34 ? -22.306 19.957 23.543 1.00 31.42 33 ILE D O 1
ATOM 5078 N N . ALA D 1 35 ? -22.497 21.387 21.827 1.00 36.80 34 ALA D N 1
ATOM 5079 C CA . ALA D 1 35 ? -23.948 21.473 21.933 1.00 38.58 34 ALA D CA 1
ATOM 5080 C C . ALA D 1 35 ? -24.622 20.074 21.892 1.00 41.50 34 ALA D C 1
ATOM 5081 O O . ALA D 1 35 ? -25.548 19.814 22.643 1.00 39.36 34 ALA D O 1
ATOM 5083 N N . LYS D 1 36 ? -24.134 19.191 21.023 1.00 44.24 35 LYS D N 1
ATOM 5084 C CA . LYS D 1 36 ? -24.666 17.823 20.904 1.00 45.41 35 LYS D CA 1
ATOM 5085 C C . LYS D 1 36 ? -24.424 17.015 22.177 1.00 45.84 35 LYS D C 1
ATOM 5086 O O . LYS D 1 36 ? -25.353 16.407 22.715 1.00 48.12 35 LYS D O 1
ATOM 5090 N N . ALA D 1 37 ? -23.184 17.016 22.676 1.00 42.96 36 ALA D N 1
ATOM 5091 C CA . ALA D 1 37 ? -22.877 16.354 23.936 1.00 42.08 36 ALA D CA 1
ATOM 5092 C C . ALA D 1 37 ? -23.743 16.877 25.097 1.00 42.51 36 ALA D C 1
ATOM 5093 O O . ALA D 1 37 ? -23.993 16.148 26.061 1.00 46.32 36 ALA D O 1
ATOM 5095 N N . ALA D 1 38 ? -24.219 18.118 25.003 1.00 37.39 37 ALA D N 1
ATOM 5096 C CA . ALA D 1 38 ? -25.070 18.716 26.041 1.00 36.26 37 ALA D CA 1
ATOM 5097 C C . ALA D 1 38 ? -26.559 18.422 25.843 1.00 41.25 37 ALA D C 1
ATOM 5098 O O . ALA D 1 38 ? -27.370 18.783 26.716 1.00 37.16 37 ALA D O 1
ATOM 5100 N N . GLY D 1 39 ? -26.931 17.885 24.675 1.00 41.37 38 GLY D N 1
ATOM 5101 C CA . GLY D 1 39 ? -28.349 17.697 24.326 1.00 43.13 38 GLY D CA 1
ATOM 5102 C C . GLY D 1 39 ? -29.116 18.975 23.987 1.00 44.85 38 GLY D C 1
ATOM 5103 O O . GLY D 1 39 ? -30.343 19.049 24.154 1.00 45.73 38 GLY D O 1
ATOM 5104 N N . LEU D 1 40 ? -28.408 19.979 23.473 1.00 40.75 39 LEU D N 1
ATOM 5105 C CA . LEU D 1 40 ? -28.997 21.284 23.150 1.00 40.65 39 LEU D CA 1
ATOM 5106 C C . LEU D 1 40 ? -28.504 21.754 21.810 1.00 40.14 39 LEU D C 1
ATOM 5107 O O . LEU D 1 40 ? -27.603 21.155 21.235 1.00 42.65 39 LEU D O 1
ATOM 5112 N N . SER D 1 41 ? -29.080 22.830 21.289 1.00 41.07 40 SER D N 1
ATOM 5113 C CA . SER D 1 41 ? -28.718 23.283 19.958 1.00 42.07 40 SER D CA 1
ATOM 5114 C C . SER D 1 41 ? -27.582 24.300 19.982 1.00 41.64 40 SER D C 1
ATOM 5115 O O . SER D 1 41 ? -27.417 25.013 20.966 1.00 38.21 40 SER D O 1
ATOM 5118 N N . PRO D 1 42 ? -26.810 24.377 18.884 1.00 40.46 41 PRO D N 1
ATOM 5119 C CA . PRO D 1 42 ? -25.815 25.427 18.855 1.00 38.72 41 PRO D CA 1
ATOM 5120 C C . PRO D 1 42 ? -26.450 26.831 19.062 1.00 36.30 41 PRO D C 1
ATOM 5121 O O . PRO D 1 42 ? -25.876 27.654 19.740 1.00 34.71 41 PRO D O 1
ATOM 5125 N N . ALA D 1 43 ? -27.626 27.085 18.507 1.00 35.43 42 ALA D N 1
ATOM 5126 C CA . ALA D 1 43 ? -28.349 28.361 18.761 1.00 36.40 42 ALA D CA 1
ATOM 5127 C C . ALA D 1 43 ? -28.443 28.660 20.275 1.00 35.07 42 ALA D C 1
ATOM 5128 O O . ALA D 1 43 ? -28.182 29.783 20.722 1.00 33.70 42 ALA D O 1
ATOM 5130 N N . THR D 1 44 ? -28.850 27.656 21.034 1.00 31.60 43 THR D N 1
ATOM 5131 C CA . THR D 1 44 ? -29.011 27.769 22.493 1.00 34.19 43 THR D CA 1
ATOM 5132 C C . THR D 1 44 ? -27.662 28.050 23.162 1.00 33.72 43 THR D C 1
ATOM 5133 O O . THR D 1 44 ? -27.581 28.802 24.131 1.00 33.10 43 THR D O 1
ATOM 5137 N N . LEU D 1 45 ? -26.595 27.450 22.635 1.00 34.53 44 LEU D N 1
ATOM 5138 C CA . LEU D 1 45 ? -25.279 27.626 23.211 1.00 31.35 44 LEU D CA 1
ATOM 5139 C C . LEU D 1 45 ? -24.882 29.108 23.155 1.00 31.99 44 LEU D C 1
ATOM 5140 O O . LEU D 1 45 ? -24.490 29.713 24.146 1.00 29.62 44 LEU D O 1
ATOM 5145 N N . TYR D 1 46 ? -25.002 29.693 21.976 1.00 30.98 45 TYR D N 1
ATOM 5146 C CA . TYR D 1 46 ? -24.708 31.108 21.811 1.00 33.60 45 TYR D CA 1
ATOM 5147 C C . TYR D 1 46 ? -25.648 32.053 22.560 1.00 34.28 45 TYR D C 1
ATOM 5148 O O . TYR D 1 46 ? -25.363 33.219 22.696 1.00 32.66 45 TYR D O 1
ATOM 5157 N N . ILE D 1 47 ? -26.801 31.570 23.000 1.00 34.34 46 ILE D N 1
ATOM 5158 C CA . ILE D 1 47 ? -27.684 32.388 23.826 1.00 34.15 46 ILE D CA 1
ATOM 5159 C C . ILE D 1 47 ? -27.180 32.430 25.276 1.00 34.49 46 ILE D C 1
ATOM 5160 O O . ILE D 1 47 ? -27.441 33.388 25.985 1.00 31.01 46 ILE D O 1
ATOM 5165 N N . TYR D 1 48 ? -26.459 31.391 25.712 1.00 35.11 47 TYR D N 1
ATOM 5166 C CA . TYR D 1 48 ? -25.921 31.343 27.082 1.00 34.50 47 TYR D CA 1
ATOM 5167 C C . TYR D 1 48 ? -24.474 31.849 27.203 1.00 33.87 47 TYR D C 1
ATOM 5168 O O . TYR D 1 48 ? -24.069 32.376 28.267 1.00 30.94 47 TYR D O 1
ATOM 5177 N N . TYR D 1 49 ? -23.705 31.696 26.125 1.00 30.24 48 TYR D N 1
ATOM 5178 C CA . TYR D 1 49 ? -22.289 32.089 26.129 1.00 30.65 48 TYR D CA 1
ATOM 5179 C C . TYR D 1 49 ? -22.022 32.963 24.922 1.00 31.32 48 TYR D C 1
ATOM 5180 O O . TYR D 1 49 ? -22.485 32.666 23.817 1.00 31.36 48 TYR D O 1
ATOM 5189 N N . GLU D 1 50 ? -21.289 34.058 25.115 1.00 31.18 49 GLU D N 1
ATOM 5190 C CA . GLU D 1 50 ? -21.122 34.990 23.987 1.00 29.24 49 GLU D CA 1
ATOM 5191 C C . GLU D 1 50 ? -20.524 34.283 22.788 1.00 28.18 49 GLU D C 1
ATOM 5192 O O . GLU D 1 50 ? -20.951 34.513 21.662 1.00 28.56 49 GLU D O 1
ATOM 5198 N N . ASP D 1 51 ? -19.522 33.449 23.041 1.00 25.62 50 ASP D N 1
ATOM 5199 C CA . ASP D 1 51 ? -18.750 32.767 22.007 1.00 27.07 50 ASP D CA 1
ATOM 5200 C C . ASP D 1 51 ? -18.053 31.562 22.639 1.00 25.46 50 ASP D C 1
ATOM 5201 O O . ASP D 1 51 ? -18.212 31.313 23.842 1.00 25.78 50 ASP D O 1
ATOM 5206 N N . LYS D 1 52 ? -17.287 30.818 21.849 1.00 26.78 51 LYS D N 1
ATOM 5207 C CA . LYS D 1 52 ? -16.550 29.647 22.349 1.00 25.26 51 LYS D CA 1
ATOM 5208 C C . LYS D 1 52 ? -15.533 30.012 23.453 1.00 25.15 51 LYS D C 1
ATOM 5209 O O . LYS D 1 52 ? -15.424 29.300 24.434 1.00 25.02 51 LYS D O 1
ATOM 5215 N N . GLU D 1 53 ? -14.786 31.105 23.264 1.00 24.36 52 GLU D N 1
ATOM 5216 C CA A GLU D 1 53 ? -13.823 31.515 24.275 0.50 25.14 52 GLU D CA 1
ATOM 5217 C CA B GLU D 1 53 ? -13.838 31.631 24.260 0.50 26.51 52 GLU D CA 1
ATOM 5218 C C . GLU D 1 53 ? -14.459 31.693 25.633 1.00 25.05 52 GLU D C 1
ATOM 5219 O O . GLU D 1 53 ? -13.900 31.207 26.603 1.00 23.46 52 GLU D O 1
ATOM 5230 N N . GLN D 1 54 ? -15.613 32.378 25.701 1.00 25.13 53 GLN D N 1
ATOM 5231 C CA A GLN D 1 54 ? -16.304 32.623 26.986 0.50 26.58 53 GLN D CA 1
ATOM 5232 C CA B GLN D 1 54 ? -16.272 32.607 26.990 0.50 26.76 53 GLN D CA 1
ATOM 5233 C C . GLN D 1 54 ? -16.734 31.306 27.646 1.00 26.18 53 GLN D C 1
ATOM 5234 O O . GLN D 1 54 ? -16.602 31.154 28.850 1.00 27.11 53 GLN D O 1
ATOM 5245 N N . LEU D 1 55 ? -17.221 30.340 26.848 1.00 25.11 54 LEU D N 1
ATOM 5246 C CA . LEU D 1 55 ? -17.596 29.036 27.388 1.00 25.22 54 LEU D CA 1
ATOM 5247 C C . LEU D 1 55 ? -16.358 28.248 27.897 1.00 24.23 54 LEU D C 1
ATOM 5248 O O . LEU D 1 55 ? -16.416 27.582 28.924 1.00 25.38 54 LEU D O 1
ATOM 5253 N N . LEU D 1 56 ? -15.230 28.342 27.198 1.00 24.54 55 LEU D N 1
ATOM 5254 C CA . LEU D 1 56 ? -14.025 27.643 27.619 1.00 24.23 55 LEU D CA 1
ATOM 5255 C C . LEU D 1 56 ? -13.515 28.183 28.960 1.00 24.25 55 LEU D C 1
ATOM 5256 O O . LEU D 1 56 ? -13.106 27.402 29.820 1.00 27.26 55 LEU D O 1
ATOM 5261 N N . LEU D 1 57 ? -13.551 29.499 29.116 1.00 25.15 56 LEU D N 1
ATOM 5262 C CA . LEU D 1 57 ? -13.168 30.166 30.337 1.00 25.45 56 LEU D CA 1
ATOM 5263 C C . LEU D 1 57 ? -14.099 29.850 31.512 1.00 30.26 56 LEU D C 1
ATOM 5264 O O . LEU D 1 57 ? -13.640 29.447 32.595 1.00 28.22 56 LEU D O 1
ATOM 5269 N N . ALA D 1 58 ? -15.401 30.060 31.305 1.00 27.83 57 ALA D N 1
ATOM 5270 C CA . ALA D 1 58 ? -16.415 29.649 32.271 1.00 28.27 57 ALA D CA 1
ATOM 5271 C C . ALA D 1 58 ? -16.219 28.211 32.703 1.00 27.53 57 ALA D C 1
ATOM 5272 O O . ALA D 1 58 ? -16.356 27.909 33.873 1.00 28.50 57 ALA D O 1
ATOM 5274 N N . THR D 1 59 ? -15.931 27.297 31.773 1.00 29.87 58 THR D N 1
ATOM 5275 C CA . THR D 1 59 ? -15.727 25.920 32.144 1.00 27.72 58 THR D CA 1
ATOM 5276 C C . THR D 1 59 ? -14.444 25.800 33.033 1.00 29.76 58 THR D C 1
ATOM 5277 O O . THR D 1 59 ? -14.437 25.092 34.028 1.00 27.90 58 THR D O 1
ATOM 5281 N N . PHE D 1 60 ? -13.392 26.533 32.688 1.00 28.32 59 PHE D N 1
ATOM 5282 C CA . PHE D 1 60 ? -12.161 26.516 33.479 1.00 29.88 59 PHE D CA 1
ATOM 5283 C C . PHE D 1 60 ? -12.410 26.973 34.924 1.00 31.64 59 PHE D C 1
ATOM 5284 O O . PHE D 1 60 ? -11.947 26.335 35.885 1.00 27.01 59 PHE D O 1
ATOM 5292 N N . TYR D 1 61 ? -13.137 28.069 35.064 1.00 30.65 60 TYR D N 1
ATOM 5293 C CA . TYR D 1 61 ? -13.528 28.542 36.400 1.00 32.75 60 TYR D CA 1
ATOM 5294 C C . TYR D 1 61 ? -14.455 27.576 37.119 1.00 34.21 60 TYR D C 1
ATOM 5295 O O . TYR D 1 61 ? -14.346 27.416 38.352 1.00 37.04 60 TYR D O 1
ATOM 5304 N N . TYR D 1 62 ? -15.365 26.942 36.387 1.00 34.69 61 TYR D N 1
ATOM 5305 C CA . TYR D 1 62 ? -16.242 25.901 36.963 1.00 35.28 61 TYR D CA 1
ATOM 5306 C C . TYR D 1 62 ? -15.431 24.710 37.523 1.00 34.99 61 TYR D C 1
ATOM 5307 O O . TYR D 1 62 ? -15.774 24.159 38.584 1.00 32.74 61 TYR D O 1
ATOM 5316 N N . VAL D 1 63 ? -14.404 24.286 36.794 1.00 32.70 62 VAL D N 1
ATOM 5317 C CA . VAL D 1 63 ? -13.524 23.203 37.250 1.00 34.14 62 VAL D CA 1
ATOM 5318 C C . VAL D 1 63 ? -12.632 23.707 38.397 1.00 34.28 62 VAL D C 1
ATOM 5319 O O . VAL D 1 63 ? -12.537 23.048 39.451 1.00 38.07 62 VAL D O 1
ATOM 5323 N N . SER D 1 64 ? -12.017 24.882 38.220 1.00 33.92 63 SER D N 1
ATOM 5324 C CA . SER D 1 64 ? -11.096 25.456 39.206 1.00 35.61 63 SER D CA 1
ATOM 5325 C C . SER D 1 64 ? -11.798 25.770 40.524 1.00 36.17 63 SER D C 1
ATOM 5326 O O . SER D 1 64 ? -11.260 25.502 41.600 1.00 33.22 63 SER D O 1
ATOM 5329 N N . ASP D 1 65 ? -13.001 26.328 40.455 1.00 35.77 64 ASP D N 1
ATOM 5330 C CA . ASP D 1 65 ? -13.721 26.674 41.668 1.00 35.57 64 ASP D CA 1
ATOM 5331 C C . ASP D 1 65 ? -13.985 25.460 42.542 1.00 35.34 64 ASP D C 1
ATOM 5332 O O . ASP D 1 65 ? -13.736 25.497 43.732 1.00 35.41 64 ASP D O 1
ATOM 5337 N N . GLN D 1 66 ? -14.506 24.401 41.942 1.00 38.08 65 GLN D N 1
ATOM 5338 C CA . GLN D 1 66 ? -14.790 23.153 42.658 1.00 40.20 65 GLN D CA 1
ATOM 5339 C C . GLN D 1 66 ? -13.570 22.657 43.414 1.00 39.92 65 GLN D C 1
ATOM 5340 O O . GLN D 1 66 ? -13.641 22.334 44.594 1.00 37.90 65 GLN D O 1
ATOM 5346 N N . VAL D 1 67 ? -12.452 22.637 42.707 1.00 39.53 66 VAL D N 1
ATOM 5347 C CA . VAL D 1 67 ? -11.231 22.045 43.187 1.00 38.02 66 VAL D CA 1
ATOM 5348 C C . VAL D 1 67 ? -10.478 22.940 44.192 1.00 35.51 66 VAL D C 1
ATOM 5349 O O . VAL D 1 67 ? -9.996 22.476 45.237 1.00 34.13 66 VAL D O 1
ATOM 5353 N N . ILE D 1 68 ? -10.372 24.215 43.890 1.00 32.96 67 ILE D N 1
ATOM 5354 C CA . ILE D 1 68 ? -9.718 25.141 44.809 1.00 34.02 67 ILE D CA 1
ATOM 5355 C C . ILE D 1 68 ? -10.445 25.172 46.162 1.00 34.27 67 ILE D C 1
ATOM 5356 O O . ILE D 1 68 ? -9.803 25.151 47.240 1.00 31.79 67 ILE D O 1
ATOM 5361 N N . ASP D 1 69 ? -11.772 25.189 46.108 1.00 33.91 68 ASP D N 1
ATOM 5362 C CA . ASP D 1 69 ? -12.588 25.307 47.311 1.00 36.10 68 ASP D CA 1
ATOM 5363 C C . ASP D 1 69 ? -12.508 24.043 48.160 1.00 35.29 68 ASP D C 1
ATOM 5364 O O . ASP D 1 69 ? -12.529 24.138 49.374 1.00 34.81 68 ASP D O 1
ATOM 5369 N N . ALA D 1 70 ? -12.464 22.873 47.522 1.00 34.72 69 ALA D N 1
ATOM 5370 C CA . ALA D 1 70 ? -12.340 21.619 48.269 1.00 37.26 69 ALA D CA 1
ATOM 5371 C C . ALA D 1 70 ? -10.952 21.556 48.955 1.00 34.01 69 ALA D C 1
ATOM 5372 O O . ALA D 1 70 ? -10.831 21.174 50.137 1.00 37.11 69 ALA D O 1
ATOM 5374 N N . ALA D 1 71 ? -9.928 21.940 48.214 1.00 31.63 70 ALA D N 1
ATOM 5375 C CA . ALA D 1 71 ? -8.549 22.000 48.706 1.00 31.38 70 ALA D CA 1
ATOM 5376 C C . ALA D 1 71 ? -8.409 23.034 49.828 1.00 31.20 70 ALA D C 1
ATOM 5377 O O . ALA D 1 71 ? -7.778 22.754 50.843 1.00 28.97 70 ALA D O 1
ATOM 5379 N N . LEU D 1 72 ? -9.000 24.208 49.666 1.00 31.23 71 LEU D N 1
ATOM 5380 C CA . LEU D 1 72 ? -8.959 25.212 50.748 1.00 35.03 71 LEU D CA 1
ATOM 5381 C C . LEU D 1 72 ? -9.667 24.758 52.019 1.00 34.07 71 LEU D C 1
ATOM 5382 O O . LEU D 1 72 ? -9.196 25.016 53.135 1.00 36.63 71 LEU D O 1
ATOM 5387 N N . ASP D 1 73 ? -10.789 24.074 51.845 1.00 36.21 72 ASP D N 1
ATOM 5388 C CA . ASP D 1 73 ? -11.552 23.572 52.954 1.00 36.46 72 ASP D CA 1
ATOM 5389 C C . ASP D 1 73 ? -10.733 22.563 53.743 1.00 34.62 72 ASP D C 1
ATOM 5390 O O . ASP D 1 73 ? -10.674 22.607 54.962 1.00 38.55 72 ASP D O 1
ATOM 5395 N N . SER D 1 74 ? -10.135 21.625 53.036 1.00 32.19 73 SER D N 1
ATOM 5396 C CA . SER D 1 74 ? -9.333 20.605 53.654 1.00 31.96 73 SER D CA 1
ATOM 5397 C C . SER D 1 74 ? -8.080 21.235 54.332 1.00 31.18 73 SER D C 1
ATOM 5398 O O . SER D 1 74 ? -7.757 20.931 55.501 1.00 30.42 73 SER D O 1
ATOM 5401 N N . PHE D 1 75 ? -7.396 22.124 53.608 1.00 31.08 74 PHE D N 1
ATOM 5402 C CA . PHE D 1 75 ? -6.231 22.831 54.116 1.00 29.65 74 PHE D CA 1
ATOM 5403 C C . PHE D 1 75 ? -6.528 23.571 55.427 1.00 31.94 74 PHE D C 1
ATOM 5404 O O . PHE D 1 75 ? -5.725 23.550 56.356 1.00 32.69 74 PHE D O 1
ATOM 5412 N N . SER D 1 76 ? -7.684 24.217 55.505 1.00 36.09 75 SER D N 1
ATOM 5413 C CA . SER D 1 76 ? -8.037 24.991 56.687 1.00 37.26 75 SER D CA 1
ATOM 5414 C C . SER D 1 76 ? -8.154 24.136 57.957 1.00 39.79 75 SER D C 1
ATOM 5415 O O . SER D 1 76 ? -8.117 24.651 59.062 1.00 41.75 75 SER D O 1
ATOM 5418 N N . ARG D 1 77 ? -8.304 22.827 57.818 1.00 40.47 76 ARG D N 1
ATOM 5419 C CA . ARG D 1 77 ? -8.438 21.981 58.991 1.00 44.05 76 ARG D CA 1
ATOM 5420 C C . ARG D 1 77 ? -7.111 21.573 59.626 1.00 42.72 76 ARG D C 1
ATOM 5421 O O . ARG D 1 77 ? -7.122 20.949 60.687 1.00 42.31 76 ARG D O 1
ATOM 5429 N N . GLY D 1 78 ? -5.978 21.904 59.003 1.00 39.00 77 GLY D N 1
ATOM 5430 C CA . GLY D 1 78 ? -4.663 21.452 59.519 1.00 40.12 77 GLY D CA 1
ATOM 5431 C C . GLY D 1 78 ? -4.183 22.351 60.651 1.00 43.58 77 GLY D C 1
ATOM 5432 O O . GLY D 1 78 ? -4.415 23.548 60.583 1.00 39.86 77 GLY D O 1
ATOM 5433 N N . LYS D 1 79 ? -3.513 21.795 61.675 1.00 44.42 78 LYS D N 1
ATOM 5434 C CA . LYS D 1 79 ? -3.018 22.615 62.823 1.00 48.77 78 LYS D CA 1
ATOM 5435 C C . LYS D 1 79 ? -1.793 23.500 62.482 1.00 49.08 78 LYS D C 1
ATOM 5436 O O . LYS D 1 79 ? -1.521 24.488 63.177 1.00 49.74 78 LYS D O 1
ATOM 5442 N N . ASP D 1 80 ? -1.037 23.107 61.451 1.00 44.44 79 ASP D N 1
ATOM 5443 C CA . ASP D 1 80 ? 0.112 23.886 60.968 1.00 39.99 79 ASP D CA 1
ATOM 5444 C C . ASP D 1 80 ? 0.202 23.774 59.439 1.00 37.92 79 ASP D C 1
ATOM 5445 O O . ASP D 1 80 ? -0.652 23.140 58.827 1.00 35.29 79 ASP D O 1
ATOM 5450 N N . LEU D 1 81 ? 1.217 24.399 58.835 1.00 35.54 80 LEU D N 1
ATOM 5451 C CA . LEU D 1 81 ? 1.346 24.420 57.392 1.00 32.81 80 LEU D CA 1
ATOM 5452 C C . LEU D 1 81 ? 1.501 23.024 56.797 1.00 31.08 80 LEU D C 1
ATOM 5453 O O . LEU D 1 81 ? 0.790 22.678 55.869 1.00 29.79 80 LEU D O 1
ATOM 5458 N N . ARG D 1 82 ? 2.403 22.221 57.339 1.00 31.45 81 ARG D N 1
ATOM 5459 C CA . ARG D 1 82 ? 2.606 20.889 56.834 1.00 28.51 81 ARG D CA 1
ATOM 5460 C C . ARG D 1 82 ? 1.327 20.033 56.879 1.00 27.75 81 ARG D C 1
ATOM 5461 O O . ARG D 1 82 ? 1.018 19.327 55.918 1.00 23.23 81 ARG D O 1
ATOM 5469 N N . GLU D 1 83 ? 0.596 20.077 57.988 1.00 28.27 82 GLU D N 1
ATOM 5470 C CA . GLU D 1 83 ? -0.581 19.241 58.124 1.00 29.53 82 GLU D CA 1
ATOM 5471 C C . GLU D 1 83 ? -1.687 19.691 57.156 1.00 28.95 82 GLU D C 1
ATOM 5472 O O . GLU D 1 83 ? -2.419 18.870 56.624 1.00 26.99 82 GLU D O 1
ATOM 5478 N N . GLY D 1 84 ? -1.842 20.994 56.972 1.00 29.46 83 GLY D N 1
ATOM 5479 C CA . GLY D 1 84 ? -2.757 21.515 55.974 1.00 28.50 83 GLY D CA 1
ATOM 5480 C C . GLY D 1 84 ? -2.480 21.072 54.560 1.00 27.21 83 GLY D C 1
ATOM 5481 O O . GLY D 1 84 ? -3.403 20.703 53.794 1.00 28.15 83 GLY D O 1
ATOM 5482 N N . LEU D 1 85 ? -1.217 21.145 54.171 1.00 28.28 84 LEU D N 1
ATOM 5483 C CA . LEU D 1 85 ? -0.812 20.719 52.837 1.00 23.87 84 LEU D CA 1
ATOM 5484 C C . LEU D 1 85 ? -1.025 19.193 52.701 1.00 26.17 84 LEU D C 1
ATOM 5485 O O . LEU D 1 85 ? -1.399 18.688 51.643 1.00 25.18 84 LEU D O 1
ATOM 5490 N N . ARG D 1 86 ? -0.759 18.453 53.782 1.00 25.34 85 ARG D N 1
ATOM 5491 C CA . ARG D 1 86 ? -0.974 16.998 53.773 1.00 24.48 85 ARG D CA 1
ATOM 5492 C C . ARG D 1 86 ? -2.472 16.695 53.520 1.00 25.29 85 ARG D C 1
ATOM 5493 O O . ARG D 1 86 ? -2.838 15.916 52.607 1.00 26.95 85 ARG D O 1
ATOM 5501 N N . ARG D 1 87 ? -3.326 17.358 54.273 1.00 24.71 86 ARG D N 1
ATOM 5502 C CA . ARG D 1 87 ? -4.770 17.149 54.165 1.00 28.68 86 ARG D CA 1
ATOM 5503 C C . ARG D 1 87 ? -5.247 17.443 52.748 1.00 27.78 86 ARG D C 1
ATOM 5504 O O . ARG D 1 87 ? -5.910 16.627 52.132 1.00 25.52 86 ARG D O 1
ATOM 5512 N N . GLN D 1 88 ? -4.839 18.596 52.248 1.00 28.11 87 GLN D N 1
ATOM 5513 C CA A GLN D 1 88 ? -5.176 19.068 50.894 0.50 28.43 87 GLN D CA 1
ATOM 5514 C CA B GLN D 1 88 ? -5.208 19.043 50.915 0.50 27.91 87 GLN D CA 1
ATOM 5515 C C . GLN D 1 88 ? -4.687 18.115 49.821 1.00 25.60 87 GLN D C 1
ATOM 5516 O O . GLN D 1 88 ? -5.354 17.908 48.811 1.00 25.23 87 GLN D O 1
ATOM 5527 N N . TRP D 1 89 ? -3.487 17.576 50.013 1.00 23.81 88 TRP D N 1
ATOM 5528 C CA . TRP D 1 89 ? -2.896 16.616 49.067 1.00 21.02 88 TRP D CA 1
ATOM 5529 C C . TRP D 1 89 ? -3.820 15.383 48.944 1.00 24.46 88 TRP D C 1
ATOM 5530 O O . TRP D 1 89 ? -4.187 14.945 47.816 1.00 25.49 88 TRP D O 1
ATOM 5541 N N . HIS D 1 90 ? -4.196 14.815 50.085 1.00 24.04 89 HIS D N 1
ATOM 5542 C CA . HIS D 1 90 ? -5.069 13.650 50.081 1.00 25.53 89 HIS D CA 1
ATOM 5543 C C . HIS D 1 90 ? -6.401 13.934 49.399 1.00 24.78 89 HIS D C 1
ATOM 5544 O O . HIS D 1 90 ? -6.883 13.139 48.583 1.00 30.48 89 HIS D O 1
ATOM 5551 N N . THR D 1 91 ? -6.995 15.052 49.770 1.00 28.42 90 THR D N 1
ATOM 5552 C CA . THR D 1 91 ? -8.227 15.533 49.152 1.00 28.91 90 THR D CA 1
ATOM 5553 C C . THR D 1 91 ? -8.124 15.688 47.634 1.00 28.18 90 THR D C 1
ATOM 5554 O O . THR D 1 91 ? -9.007 15.193 46.929 1.00 27.26 90 THR D O 1
ATOM 5558 N N . LEU D 1 92 ? -7.073 16.362 47.140 1.00 26.34 91 LEU D N 1
ATOM 5559 C CA . LEU D 1 92 ? -6.860 16.521 45.676 1.00 27.55 91 LEU D CA 1
ATOM 5560 C C . LEU D 1 92 ? -6.655 15.168 44.997 1.00 27.81 91 LEU D C 1
ATOM 5561 O O . LEU D 1 92 ? -7.211 14.925 43.944 1.00 24.40 91 LEU D O 1
ATOM 5566 N N . PHE D 1 93 ? -5.872 14.275 45.613 1.00 24.56 92 PHE D N 1
ATOM 5567 C CA . PHE D 1 93 ? -5.713 12.941 45.058 1.00 24.68 92 PHE D CA 1
ATOM 5568 C C . PHE D 1 93 ? -7.058 12.223 44.881 1.00 27.81 92 PHE D C 1
ATOM 5569 O O . PHE D 1 93 ? -7.345 11.680 43.804 1.00 26.65 92 PHE D O 1
ATOM 5577 N N . ARG D 1 94 ? -7.872 12.212 45.936 1.00 26.67 93 ARG D N 1
ATOM 5578 C CA . ARG D 1 94 ? -9.182 11.554 45.861 1.00 31.36 93 ARG D CA 1
ATOM 5579 C C . ARG D 1 94 ? -10.068 12.165 44.749 1.00 30.02 93 ARG D C 1
ATOM 5580 O O . ARG D 1 94 ? -10.711 11.421 43.996 1.00 28.89 93 ARG D O 1
ATOM 5588 N N . ILE D 1 95 ? -10.081 13.496 44.629 1.00 25.97 94 ILE D N 1
ATOM 5589 C CA . ILE D 1 95 ? -10.860 14.190 43.592 1.00 29.40 94 ILE D CA 1
ATOM 5590 C C . ILE D 1 95 ? -10.403 13.805 42.185 1.00 30.12 94 ILE D C 1
ATOM 5591 O O . ILE D 1 95 ? -11.214 13.515 41.303 1.00 30.40 94 ILE D O 1
ATOM 5596 N N . GLY D 1 96 ? -9.100 13.817 41.971 1.00 26.85 95 GLY D N 1
ATOM 5597 C CA . GLY D 1 96 ? -8.566 13.466 40.706 1.00 26.79 95 GLY D CA 1
ATOM 5598 C C . GLY D 1 96 ? -8.928 12.047 40.324 1.00 29.02 95 GLY D C 1
ATOM 5599 O O . GLY D 1 96 ? -9.304 11.787 39.180 1.00 29.03 95 GLY D O 1
ATOM 5600 N N . LEU D 1 97 ? -8.782 11.129 41.275 1.00 30.18 96 LEU D N 1
ATOM 5601 C CA . LEU D 1 97 ? -9.085 9.733 41.034 1.00 34.03 96 LEU D CA 1
ATOM 5602 C C . LEU D 1 97 ? -10.542 9.560 40.645 1.00 34.30 96 LEU D C 1
ATOM 5603 O O . LEU D 1 97 ? -10.846 8.863 39.679 1.00 34.04 96 LEU D O 1
ATOM 5608 N N . GLU D 1 98 ? -11.420 10.227 41.388 1.00 32.29 97 GLU D N 1
ATOM 5609 C CA . GLU D 1 98 ? -12.857 10.159 41.186 1.00 36.97 97 GLU D CA 1
ATOM 5610 C C . GLU D 1 98 ? -13.427 10.928 40.010 1.00 38.78 97 GLU D C 1
ATOM 5611 O O . GLU D 1 98 ? -14.448 10.514 39.458 1.00 38.11 97 GLU D O 1
ATOM 5617 N N . ARG D 1 99 ? -12.803 12.050 39.635 1.00 37.58 98 ARG D N 1
ATOM 5618 C CA . ARG D 1 99 ? -13.275 12.869 38.528 1.00 37.77 98 ARG D CA 1
ATOM 5619 C C . ARG D 1 99 ? -12.098 13.388 37.723 1.00 37.92 98 ARG D C 1
ATOM 5620 O O . ARG D 1 99 ? -11.847 14.591 37.710 1.00 34.99 98 ARG D O 1
ATOM 5628 N N . PRO D 1 100 ? -11.372 12.467 37.042 1.00 37.46 99 PRO D N 1
ATOM 5629 C CA . PRO D 1 100 ? -10.140 12.800 36.363 1.00 35.66 99 PRO D CA 1
ATOM 5630 C C . PRO D 1 100 ? -10.296 13.853 35.265 1.00 31.69 99 PRO D C 1
ATOM 5631 O O . PRO D 1 100 ? -9.342 14.544 34.947 1.00 31.02 99 PRO D O 1
ATOM 5635 N N . GLU D 1 101 ? -11.493 13.934 34.693 1.00 33.40 100 GLU D N 1
ATOM 5636 C CA . GLU D 1 101 ? -11.811 14.915 33.637 1.00 35.48 100 GLU D CA 1
ATOM 5637 C C . GLU D 1 101 ? -11.668 16.352 34.116 1.00 32.70 100 GLU D C 1
ATOM 5638 O O . GLU D 1 101 ? -11.286 17.227 33.345 1.00 31.16 100 GLU D O 1
ATOM 5644 N N . LEU D 1 102 ? -12.003 16.583 35.384 1.00 33.20 101 LEU D N 1
ATOM 5645 C CA . LEU D 1 102 ? -11.813 17.900 36.008 1.00 34.00 101 LEU D CA 1
ATOM 5646 C C . LEU D 1 102 ? -10.355 18.282 35.905 1.00 32.26 101 LEU D C 1
ATOM 5647 O O . LEU D 1 102 ? -10.002 19.363 35.421 1.00 27.36 101 LEU D O 1
ATOM 5652 N N . PHE D 1 103 ? -9.496 17.377 36.358 1.00 30.18 102 PHE D N 1
ATOM 5653 C CA . PHE D 1 103 ? -8.062 17.602 36.257 1.00 28.46 102 PHE D CA 1
ATOM 5654 C C . PHE D 1 103 ? -7.577 17.737 34.838 1.00 25.62 102 PHE D C 1
ATOM 5655 O O . PHE D 1 103 ? -6.695 18.554 34.556 1.00 28.32 102 PHE D O 1
ATOM 5663 N N . ARG D 1 104 ? -8.082 16.905 33.930 1.00 28.33 103 ARG D N 1
ATOM 5664 C CA . ARG D 1 104 ? -7.509 16.944 32.573 1.00 28.36 103 ARG D CA 1
ATOM 5665 C C . ARG D 1 104 ? -7.902 18.249 31.886 1.00 26.76 103 ARG D C 1
ATOM 5666 O O . ARG D 1 104 ? -7.079 18.870 31.230 1.00 29.10 103 ARG D O 1
ATOM 5671 N N . TYR D 1 105 ? -9.124 18.706 32.111 1.00 28.76 104 TYR D N 1
ATOM 5672 C CA . TYR D 1 105 ? -9.539 20.024 31.579 1.00 28.07 104 TYR D CA 1
ATOM 5673 C C . TYR D 1 105 ? -8.684 21.146 32.132 1.00 27.96 104 TYR D C 1
ATOM 5674 O O . TYR D 1 105 ? -8.214 21.985 31.378 1.00 26.88 104 TYR D O 1
ATOM 5683 N N . HIS D 1 106 ? -8.463 21.158 33.443 1.00 28.13 105 HIS D N 1
ATOM 5684 C CA . HIS D 1 106 ? -7.641 22.194 34.054 1.00 29.50 105 HIS D CA 1
ATOM 5685 C C . HIS D 1 106 ? -6.252 22.215 33.416 1.00 31.01 105 HIS D C 1
ATOM 5686 O O . HIS D 1 106 ? -5.740 23.263 33.051 1.00 28.32 105 HIS D O 1
ATOM 5693 N N . GLU D 1 107 ? -5.657 21.031 33.317 1.00 31.29 106 GLU D N 1
ATOM 5694 C CA . GLU D 1 107 ? -4.348 20.838 32.736 1.00 34.57 106 GLU D CA 1
ATOM 5695 C C . GLU D 1 107 ? -4.279 21.267 31.273 1.00 32.38 106 GLU D C 1
ATOM 5696 O O . GLU D 1 107 ? -3.358 21.954 30.865 1.00 37.47 106 GLU D O 1
ATOM 5702 N N . THR D 1 108 ? -5.251 20.847 30.486 1.00 35.26 107 THR D N 1
ATOM 5703 C CA . THR D 1 108 ? -5.274 21.211 29.078 1.00 34.19 107 THR D CA 1
ATOM 5704 C C . THR D 1 108 ? -5.397 22.729 28.945 1.00 32.75 107 THR D C 1
ATOM 5705 O O . THR D 1 108 ? -4.659 23.341 28.167 1.00 35.50 107 THR D O 1
ATOM 5709 N N . PHE D 1 109 ? -6.273 23.340 29.746 1.00 29.21 108 PHE D N 1
ATOM 5710 C CA . PHE D 1 109 ? -6.505 24.775 29.661 1.00 26.76 108 PHE D CA 1
ATOM 5711 C C . PHE D 1 109 ? -5.275 25.602 30.044 1.00 29.35 108 PHE D C 1
ATOM 5712 O O . PHE D 1 109 ? -4.879 26.526 29.319 1.00 28.24 108 PHE D O 1
ATOM 5720 N N . THR D 1 110 ? -4.659 25.269 31.181 1.00 31.96 109 THR D N 1
ATOM 5721 C CA . THR D 1 110 ? -3.515 26.033 31.646 1.00 30.65 109 THR D CA 1
ATOM 5722 C C . THR D 1 110 ? -2.340 25.949 30.671 1.00 29.91 109 THR D C 1
ATOM 5723 O O . THR D 1 110 ? -1.549 26.846 30.662 1.00 31.68 109 THR D O 1
ATOM 5727 N N . HIS D 1 111 ? -2.267 24.925 29.826 1.00 32.94 110 HIS D N 1
ATOM 5728 C CA . HIS D 1 111 ? -1.169 24.787 28.862 1.00 38.41 110 HIS D CA 1
ATOM 5729 C C . HIS D 1 111 ? -1.549 25.201 27.466 1.00 38.61 110 HIS D C 1
ATOM 5730 O O . HIS D 1 111 ? -0.795 24.952 26.540 1.00 41.39 110 HIS D O 1
ATOM 5737 N N . SER D 1 112 ? -2.693 25.872 27.321 1.00 34.04 111 SER D N 1
ATOM 5738 C CA . SER D 1 112 ? -3.227 26.185 26.012 1.00 32.70 111 SER D CA 1
ATOM 5739 C C . SER D 1 112 ? -3.092 27.677 25.757 1.00 31.37 111 SER D C 1
ATOM 5740 O O . SER D 1 112 ? -2.765 28.439 26.680 1.00 29.71 111 SER D O 1
ATOM 5743 N N . ALA D 1 113 ? -3.351 28.102 24.511 1.00 29.65 112 ALA D N 1
ATOM 5744 C CA . ALA D 1 113 ? -3.363 29.533 24.156 1.00 30.16 112 ALA D CA 1
ATOM 5745 C C . ALA D 1 113 ? -4.462 30.336 24.824 1.00 31.26 112 ALA D C 1
ATOM 5746 O O . ALA D 1 113 ? -4.451 31.559 24.732 1.00 35.91 112 ALA D O 1
ATOM 5748 N N . TRP D 1 114 ? -5.409 29.671 25.482 1.00 29.06 113 TRP D N 1
ATOM 5749 C CA . TRP D 1 114 ? -6.467 30.370 26.190 1.00 29.57 113 TRP D CA 1
ATOM 5750 C C . TRP D 1 114 ? -6.025 30.870 27.561 1.00 29.90 113 TRP D C 1
ATOM 5751 O O . TRP D 1 114 ? -6.631 31.768 28.103 1.00 28.90 113 TRP D O 1
ATOM 5770 N N . THR D 1 116 ? -4.057 32.898 30.310 1.00 35.70 115 THR D N 1
ATOM 5771 C CA . THR D 1 116 ? -3.468 34.239 30.410 1.00 37.56 115 THR D CA 1
ATOM 5772 C C . THR D 1 116 ? -2.998 34.520 31.850 1.00 37.80 115 THR D C 1
ATOM 5773 O O . THR D 1 116 ? -3.437 33.839 32.798 1.00 32.10 115 THR D O 1
ATOM 5777 N N . PRO D 1 117 ? -2.090 35.513 32.020 1.00 40.17 116 PRO D N 1
ATOM 5778 C CA . PRO D 1 117 ? -1.703 35.948 33.363 1.00 39.75 116 PRO D CA 1
ATOM 5779 C C . PRO D 1 117 ? -2.858 36.431 34.238 1.00 39.36 116 PRO D C 1
ATOM 5780 O O . PRO D 1 117 ? -2.820 36.202 35.440 1.00 39.39 116 PRO D O 1
ATOM 5784 N N . GLU D 1 118 ? -3.886 37.060 33.668 1.00 39.06 117 GLU D N 1
ATOM 5785 C CA . GLU D 1 118 ? -5.036 37.550 34.458 1.00 39.89 117 GLU D CA 1
ATOM 5786 C C . GLU D 1 118 ? -5.878 36.387 35.081 1.00 35.99 117 GLU D C 1
ATOM 5787 O O . GLU D 1 118 ? -6.358 36.476 36.220 1.00 35.97 117 GLU D O 1
ATOM 5793 N N . ILE D 1 119 ? -6.046 35.309 34.311 1.00 35.37 118 ILE D N 1
ATOM 5794 C CA . ILE D 1 119 ? -6.738 34.090 34.750 1.00 32.00 118 ILE D CA 1
ATOM 5795 C C . ILE D 1 119 ? -5.911 33.438 35.854 1.00 31.65 118 ILE D C 1
ATOM 5796 O O . ILE D 1 119 ? -6.426 32.971 36.850 1.00 33.29 118 ILE D O 1
ATOM 5801 N N . GLN D 1 120 ? -4.602 33.410 35.666 1.00 32.77 119 GLN D N 1
ATOM 5802 C CA . GLN D 1 120 ? -3.698 32.869 36.667 1.00 34.55 119 GLN D CA 1
ATOM 5803 C C . GLN D 1 120 ? -3.869 33.653 37.990 1.00 35.81 119 GLN D C 1
ATOM 5804 O O . GLN D 1 120 ? -4.050 33.041 39.059 1.00 36.45 119 GLN D O 1
ATOM 5810 N N . ALA D 1 121 ? -3.865 34.987 37.921 1.00 34.67 120 ALA D N 1
ATOM 5811 C CA . ALA D 1 121 ? -4.043 35.853 39.110 1.00 39.65 120 ALA D CA 1
ATOM 5812 C C . ALA D 1 121 ? -5.412 35.674 39.778 1.00 39.52 120 ALA D C 1
ATOM 5813 O O . ALA D 1 121 ? -5.562 35.763 41.012 1.00 37.57 120 ALA D O 1
ATOM 5815 N N . ARG D 1 122 ? -6.422 35.428 38.960 1.00 37.09 121 ARG D N 1
ATOM 5816 C CA . ARG D 1 122 ? -7.754 35.181 39.479 1.00 36.54 121 ARG D CA 1
ATOM 5817 C C . ARG D 1 122 ? -7.741 33.923 40.370 1.00 35.59 121 ARG D C 1
ATOM 5818 O O . ARG D 1 122 ? -8.254 33.935 41.472 1.00 35.77 121 ARG D O 1
ATOM 5826 N N . ASN D 1 123 ? -7.171 32.845 39.870 1.00 33.34 122 ASN D N 1
ATOM 5827 C CA . ASN D 1 123 ? -7.119 31.604 40.622 1.00 33.42 122 ASN D CA 1
ATOM 5828 C C . ASN D 1 123 ? -6.266 31.744 41.888 1.00 32.63 122 ASN D C 1
ATOM 5829 O O . ASN D 1 123 ? -6.677 31.340 42.967 1.00 33.09 122 ASN D O 1
ATOM 5834 N N . GLU D 1 124 ? -5.118 32.387 41.753 1.00 32.88 123 GLU D N 1
ATOM 5835 C CA . GLU D 1 124 ? -4.278 32.714 42.878 1.00 36.58 123 GLU D CA 1
ATOM 5836 C C . GLU D 1 124 ? -5.019 33.555 43.922 1.00 38.50 123 GLU D C 1
ATOM 5837 O O . GLU D 1 124 ? -4.894 33.285 45.101 1.00 39.58 123 GLU D O 1
ATOM 5843 N N . SER D 1 125 ? -5.823 34.534 43.501 1.00 41.23 124 SER D N 1
ATOM 5844 C CA . SER D 1 125 ? -6.605 35.313 44.457 1.00 41.28 124 SER D CA 1
ATOM 5845 C C . SER D 1 125 ? -7.623 34.428 45.185 1.00 41.93 124 SER D C 1
ATOM 5846 O O . SER D 1 125 ? -7.810 34.557 46.398 1.00 40.05 124 SER D O 1
ATOM 5849 N N . ARG D 1 126 ? -8.292 33.533 44.459 1.00 39.41 125 ARG D N 1
ATOM 5850 C CA . ARG D 1 126 ? -9.242 32.652 45.122 1.00 39.39 125 ARG D CA 1
ATOM 5851 C C . ARG D 1 126 ? -8.520 31.735 46.123 1.00 37.23 125 ARG D C 1
ATOM 5852 O O . ARG D 1 126 ? -9.102 31.341 47.143 1.00 39.20 125 ARG D O 1
ATOM 5860 N N . ALA D 1 127 ? -7.259 31.411 45.848 1.00 35.07 126 ALA D N 1
ATOM 5861 C CA . ALA D 1 127 ? -6.481 30.539 46.750 1.00 35.75 126 ALA D CA 1
ATOM 5862 C C . ALA D 1 127 ? -5.594 31.298 47.764 1.00 34.73 126 ALA D C 1
ATOM 5863 O O . ALA D 1 127 ? -4.691 30.705 48.354 1.00 35.47 126 ALA D O 1
ATOM 5865 N N . ALA D 1 128 ? -5.868 32.590 47.957 1.00 34.43 127 ALA D N 1
ATOM 5866 C CA . ALA D 1 128 ? -5.097 33.485 48.832 1.00 35.93 127 ALA D CA 1
ATOM 5867 C C . ALA D 1 128 ? -4.711 32.882 50.161 1.00 36.64 127 ALA D C 1
ATOM 5868 O O . ALA D 1 128 ? -3.535 32.917 50.517 1.00 40.22 127 ALA D O 1
ATOM 5870 N N . ASN D 1 129 ? -5.676 32.316 50.880 1.00 36.04 128 ASN D N 1
ATOM 5871 C CA . ASN D 1 129 ? -5.418 31.761 52.212 1.00 37.92 128 ASN D CA 1
ATOM 5872 C C . ASN D 1 129 ? -4.344 30.677 52.218 1.00 35.72 128 ASN D C 1
ATOM 5873 O O . ASN D 1 129 ? -3.537 30.629 53.123 1.00 37.78 128 ASN D O 1
ATOM 5878 N N . LEU D 1 130 ? -4.316 29.828 51.188 1.00 34.77 129 LEU D N 1
ATOM 5879 C CA . LEU D 1 130 ? -3.267 28.810 51.052 1.00 33.40 129 LEU D CA 1
ATOM 5880 C C . LEU D 1 130 ? -1.957 29.437 50.611 1.00 34.05 129 LEU D C 1
ATOM 5881 O O . LEU D 1 130 ? -0.910 29.154 51.179 1.00 34.60 129 LEU D O 1
ATOM 5886 N N . LEU D 1 131 ? -1.998 30.304 49.608 1.00 35.32 130 LEU D N 1
ATOM 5887 C CA . LEU D 1 131 ? -0.763 30.941 49.127 1.00 34.83 130 LEU D CA 1
ATOM 5888 C C . LEU D 1 131 ? -0.143 31.866 50.183 1.00 34.16 130 LEU D C 1
ATOM 5889 O O . LEU D 1 131 ? 1.080 31.924 50.302 1.00 34.20 130 LEU D O 1
ATOM 5894 N N . ASN D 1 132 ? -0.979 32.551 50.972 1.00 35.76 131 ASN D N 1
ATOM 5895 C CA . ASN D 1 132 ? -0.497 33.386 52.091 1.00 37.94 131 ASN D CA 1
ATOM 5896 C C . ASN D 1 132 ? 0.205 32.522 53.150 1.00 37.04 131 ASN D C 1
ATOM 5897 O O . ASN D 1 132 ? 1.257 32.903 53.678 1.00 32.79 131 ASN D O 1
ATOM 5902 N N . ALA D 1 133 ? -0.384 31.358 53.440 1.00 34.50 132 ALA D N 1
ATOM 5903 C CA . ALA D 1 133 ? 0.161 30.431 54.417 1.00 33.33 132 ALA D CA 1
ATOM 5904 C C . ALA D 1 133 ? 1.515 29.896 53.950 1.00 32.72 132 ALA D C 1
ATOM 5905 O O . ALA D 1 133 ? 2.459 29.808 54.739 1.00 34.10 132 ALA D O 1
ATOM 5907 N N . VAL D 1 134 ? 1.621 29.579 52.660 1.00 32.46 133 VAL D N 1
ATOM 5908 C CA . VAL D 1 134 ? 2.883 29.127 52.090 1.00 33.34 133 VAL D CA 1
ATOM 5909 C C . VAL D 1 134 ? 3.933 30.242 52.195 1.00 34.84 133 VAL D C 1
ATOM 5910 O O . VAL D 1 134 ? 5.075 29.997 52.610 1.00 35.63 133 VAL D O 1
ATOM 5914 N N . ASP D 1 135 ? 3.546 31.460 51.870 1.00 37.21 134 ASP D N 1
ATOM 5915 C CA . ASP D 1 135 ? 4.476 32.600 51.980 1.00 39.81 134 ASP D CA 1
ATOM 5916 C C . ASP D 1 135 ? 4.969 32.794 53.409 1.00 40.94 134 ASP D C 1
ATOM 5917 O O . ASP D 1 135 ? 6.163 33.011 53.637 1.00 41.57 134 ASP D O 1
ATOM 5922 N N . GLN D 1 136 ? 4.059 32.685 54.371 1.00 38.99 135 GLN D N 1
ATOM 5923 C CA . GLN D 1 136 ? 4.442 32.743 55.760 1.00 41.92 135 GLN D CA 1
ATOM 5924 C C . GLN D 1 136 ? 5.483 31.684 56.101 1.00 38.63 135 GLN D C 1
ATOM 5925 O O . GLN D 1 136 ? 6.413 31.944 56.853 1.00 39.70 135 GLN D O 1
ATOM 5931 N N . GLY D 1 137 ? 5.314 30.484 55.561 1.00 34.17 136 GLY D N 1
ATOM 5932 C CA . GLY D 1 137 ? 6.301 29.436 55.707 1.00 30.66 136 GLY D CA 1
ATOM 5933 C C . GLY D 1 137 ? 7.666 29.789 55.135 1.00 32.06 136 GLY D C 1
ATOM 5934 O O . GLY D 1 137 ? 8.685 29.365 55.677 1.00 33.56 136 GLY D O 1
ATOM 5935 N N . LYS D 1 138 ? 7.688 30.537 54.034 1.00 34.25 137 LYS D N 1
ATOM 5936 C CA . LYS D 1 138 ? 8.947 31.025 53.463 1.00 38.10 137 LYS D CA 1
ATOM 5937 C C . LYS D 1 138 ? 9.644 32.004 54.425 1.00 39.53 137 LYS D C 1
ATOM 5938 O O . LYS D 1 138 ? 10.822 31.844 54.713 1.00 36.94 137 LYS D O 1
ATOM 5944 N N . GLN D 1 139 ? 8.881 32.947 54.974 1.00 41.68 138 GLN D N 1
ATOM 5945 C CA . GLN D 1 139 ? 9.404 33.999 55.882 1.00 45.68 138 GLN D CA 1
ATOM 5946 C C . GLN D 1 139 ? 9.988 33.413 57.159 1.00 44.93 138 GLN D C 1
ATOM 5947 O O . GLN D 1 139 ? 11.008 33.879 57.663 1.00 44.83 138 GLN D O 1
ATOM 5953 N N . SER D 1 140 ? 9.362 32.364 57.682 1.00 43.30 139 SER D N 1
ATOM 5954 C CA . SER D 1 140 ? 9.844 31.760 58.900 1.00 43.54 139 SER D CA 1
ATOM 5955 C C . SER D 1 140 ? 10.930 30.719 58.638 1.00 44.41 139 SER D C 1
ATOM 5956 O O . SER D 1 140 ? 11.362 30.087 59.577 1.00 48.37 139 SER D O 1
ATOM 5959 N N . GLY D 1 141 ? 11.338 30.501 57.379 1.00 43.26 140 GLY D N 1
ATOM 5960 C CA . GLY D 1 141 ? 12.389 29.514 57.063 1.00 39.52 140 GLY D CA 1
ATOM 5961 C C . GLY D 1 141 ? 11.969 28.057 57.056 1.00 38.17 140 GLY D C 1
ATOM 5962 O O . GLY D 1 141 ? 12.814 27.154 57.042 1.00 40.23 140 GLY D O 1
ATOM 5963 N N . LEU D 1 142 ? 10.665 27.811 57.039 1.00 35.91 141 LEU D N 1
ATOM 5964 C CA . LEU D 1 142 ? 10.135 26.435 56.986 1.00 35.80 141 LEU D CA 1
ATOM 5965 C C . LEU D 1 142 ? 10.153 25.914 55.537 1.00 32.86 141 LEU D C 1
ATOM 5966 O O . LEU D 1 142 ? 10.434 24.736 55.273 1.00 29.46 141 LEU D O 1
ATOM 5971 N N . ILE D 1 143 ? 9.858 26.818 54.603 1.00 31.44 142 ILE D N 1
ATOM 5972 C CA . ILE D 1 143 ? 9.757 26.498 53.148 1.00 31.33 142 ILE D CA 1
ATOM 5973 C C . ILE D 1 143 ? 10.925 27.141 52.406 1.00 33.73 142 ILE D C 1
ATOM 5974 O O . ILE D 1 143 ? 11.314 28.285 52.712 1.00 31.44 142 ILE D O 1
ATOM 5979 N N . LYS D 1 144 ? 11.500 26.424 51.442 1.00 31.34 143 LYS D N 1
ATOM 5980 C CA . LYS D 1 144 ? 12.654 26.967 50.675 1.00 30.40 143 LYS D CA 1
ATOM 5981 C C . LYS D 1 144 ? 12.280 28.287 50.032 1.00 32.18 143 LYS D C 1
ATOM 5982 O O . LYS D 1 144 ? 11.168 28.437 49.525 1.00 27.98 143 LYS D O 1
ATOM 5988 N N . PRO D 1 145 ? 13.212 29.268 50.043 1.00 36.65 144 PRO D N 1
ATOM 5989 C CA . PRO D 1 145 ? 12.890 30.563 49.419 1.00 40.21 144 PRO D CA 1
ATOM 5990 C C . PRO D 1 145 ? 13.021 30.500 47.905 1.00 41.39 144 PRO D C 1
ATOM 5991 O O . PRO D 1 145 ? 13.929 31.109 47.319 1.00 45.35 144 PRO D O 1
ATOM 5995 N N . VAL D 1 146 ? 12.117 29.778 47.268 1.00 41.22 145 VAL D N 1
ATOM 5996 C CA . VAL D 1 146 ? 12.238 29.558 45.837 1.00 40.14 145 VAL D CA 1
ATOM 5997 C C . VAL D 1 146 ? 11.040 30.104 45.136 1.00 39.05 145 VAL D C 1
ATOM 5998 O O . VAL D 1 146 ? 9.961 30.251 45.749 1.00 38.50 145 VAL D O 1
ATOM 6002 N N . PRO D 1 147 ? 11.204 30.400 43.835 1.00 37.86 146 PRO D N 1
ATOM 6003 C CA . PRO D 1 147 ? 10.100 30.967 43.091 1.00 39.84 146 PRO D CA 1
ATOM 6004 C C . PRO D 1 147 ? 8.940 30.038 43.171 1.00 40.40 146 PRO D C 1
ATOM 6005 O O . PRO D 1 147 ? 9.122 28.798 43.213 1.00 41.57 146 PRO D O 1
ATOM 6009 N N . PHE D 1 148 ? 7.757 30.616 43.204 1.00 38.18 147 PHE D N 1
ATOM 6010 C CA . PHE D 1 148 ? 6.538 29.838 43.211 1.00 42.54 147 PHE D CA 1
ATOM 6011 C C . PHE D 1 148 ? 6.461 28.745 42.099 1.00 41.90 147 PHE D C 1
ATOM 6012 O O . PHE D 1 148 ? 5.953 27.635 42.333 1.00 42.57 147 PHE D O 1
ATOM 6020 N N . PRO D 1 149 ? 6.933 29.055 40.876 1.00 40.33 148 PRO D N 1
ATOM 6021 C CA . PRO D 1 149 ? 6.870 27.982 39.849 1.00 37.14 148 PRO D CA 1
ATOM 6022 C C . PRO D 1 149 ? 7.491 26.628 40.266 1.00 32.97 148 PRO D C 1
ATOM 6023 O O . PRO D 1 149 ? 6.991 25.555 39.887 1.00 30.32 148 PRO D O 1
ATOM 6027 N N . LEU D 1 150 ? 8.573 26.696 41.018 1.00 29.13 149 LEU D N 1
ATOM 6028 C CA . LEU D 1 150 ? 9.180 25.518 41.555 1.00 32.16 149 LEU D CA 1
ATOM 6029 C C . LEU D 1 150 ? 8.325 24.900 42.707 1.00 35.49 149 LEU D C 1
ATOM 6030 O O . LEU D 1 150 ? 8.236 23.667 42.831 1.00 33.33 149 LEU D O 1
ATOM 6035 N N . LEU D 1 151 ? 7.702 25.733 43.545 1.00 32.32 150 LEU D N 1
ATOM 6036 C CA . LEU D 1 151 ? 6.872 25.193 44.622 1.00 30.84 150 LEU D CA 1
ATOM 6037 C C . LEU D 1 151 ? 5.730 24.392 44.019 1.00 31.37 150 LEU D C 1
ATOM 6038 O O . LEU D 1 151 ? 5.459 23.263 44.438 1.00 29.35 150 LEU D O 1
ATOM 6043 N N . GLU D 1 152 ? 5.085 24.977 43.021 1.00 26.79 151 GLU D N 1
ATOM 6044 C CA . GLU D 1 152 ? 3.985 24.353 42.331 1.00 32.35 151 GLU D CA 1
ATOM 6045 C C . GLU D 1 152 ? 4.418 23.010 41.679 1.00 30.26 151 GLU D C 1
ATOM 6046 O O . GLU D 1 152 ? 3.707 21.996 41.769 1.00 28.96 151 GLU D O 1
ATOM 6052 N N . THR D 1 153 ? 5.586 23.029 41.037 1.00 29.79 152 THR D N 1
ATOM 6053 C CA . THR D 1 153 ? 6.113 21.872 40.307 1.00 27.11 152 THR D CA 1
ATOM 6054 C C . THR D 1 153 ? 6.269 20.636 41.203 1.00 26.39 152 THR D C 1
ATOM 6055 O O . THR D 1 153 ? 6.039 19.492 40.773 1.00 25.17 152 THR D O 1
ATOM 6059 N N . PHE D 1 154 ? 6.682 20.863 42.442 1.00 27.33 153 PHE D N 1
ATOM 6060 C CA . PHE D 1 154 ? 6.878 19.779 43.411 1.00 26.27 153 PHE D CA 1
ATOM 6061 C C . PHE D 1 154 ? 5.723 19.504 44.370 1.00 31.31 153 PHE D C 1
ATOM 6062 O O . PHE D 1 154 ? 5.537 18.372 44.814 1.00 31.58 153 PHE D O 1
ATOM 6078 N N . PHE D 1 156 ? 2.198 20.514 43.815 1.00 33.88 155 PHE D N 1
ATOM 6079 C CA . PHE D 1 156 ? 0.837 20.295 43.247 1.00 34.09 155 PHE D CA 1
ATOM 6080 C C . PHE D 1 156 ? 0.828 19.451 42.012 1.00 32.22 155 PHE D C 1
ATOM 6081 O O . PHE D 1 156 ? 0.030 18.504 41.884 1.00 30.85 155 PHE D O 1
ATOM 6089 N N . ARG D 1 157 ? 1.778 19.702 41.121 1.00 30.51 156 ARG D N 1
ATOM 6090 C CA . ARG D 1 157 ? 1.824 18.978 39.875 1.00 31.83 156 ARG D CA 1
ATOM 6091 C C . ARG D 1 157 ? 1.928 17.461 40.007 1.00 30.45 156 ARG D C 1
ATOM 6092 O O . ARG D 1 157 ? 1.391 16.760 39.196 1.00 30.67 156 ARG D O 1
ATOM 6100 N N . PRO D 1 158 ? 2.671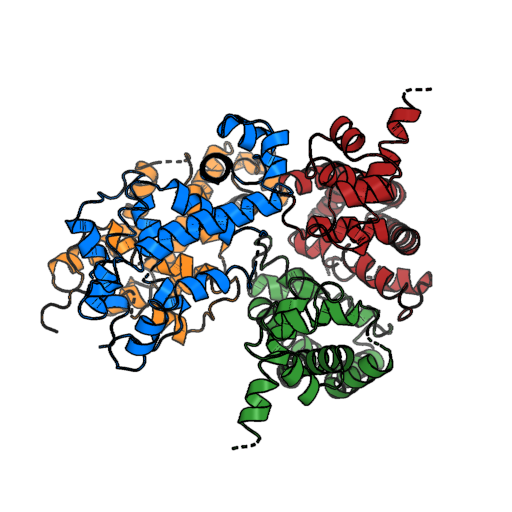 16.950 41.001 1.00 29.10 157 PRO D N 1
ATOM 6101 C CA . PRO D 1 158 ? 2.789 15.473 41.090 1.00 30.61 157 PRO D CA 1
ATOM 6102 C C . PRO D 1 158 ? 1.450 14.755 41.351 1.00 30.52 157 PRO D C 1
ATOM 6103 O O . PRO D 1 158 ? 1.325 13.592 41.044 1.00 31.93 157 PRO D O 1
ATOM 6107 N N . ILE D 1 159 ? 0.477 15.441 41.938 1.00 32.51 158 ILE D N 1
ATOM 6108 C CA . ILE D 1 159 ? -0.811 14.809 42.263 1.00 28.09 158 ILE D CA 1
ATOM 6109 C C . ILE D 1 159 ? -1.444 14.337 40.967 1.00 30.11 158 ILE D C 1
ATOM 6110 O O . ILE D 1 159 ? -1.866 13.202 40.854 1.00 26.10 158 ILE D O 1
ATOM 6115 N N . TYR D 1 160 ? -1.385 15.193 39.957 1.00 31.97 159 TYR D N 1
ATOM 6116 C CA . TYR D 1 160 ? -1.946 14.877 38.667 1.00 33.66 159 TYR D CA 1
ATOM 6117 C C . TYR D 1 160 ? -1.266 13.662 38.035 1.00 30.93 159 TYR D C 1
ATOM 6118 O O . TYR D 1 160 ? -1.928 12.755 37.510 1.00 26.99 159 TYR D O 1
ATOM 6127 N N . HIS D 1 161 ? 0.050 13.599 38.109 1.00 31.46 160 HIS D N 1
ATOM 6128 C CA . HIS D 1 161 ? 0.743 12.484 37.483 1.00 33.17 160 HIS D CA 1
ATOM 6129 C C . HIS D 1 161 ? 0.418 11.179 38.211 1.00 32.05 160 HIS D C 1
ATOM 6130 O O . HIS D 1 161 ? 0.135 10.170 37.582 1.00 30.80 160 HIS D O 1
ATOM 6137 N N . LEU D 1 162 ? 0.411 11.216 39.540 1.00 32.90 161 LEU D N 1
ATOM 6138 C CA . LEU D 1 162 ? 0.108 10.000 40.324 1.00 30.44 161 LEU D CA 1
ATOM 6139 C C . LEU D 1 162 ? -1.313 9.469 40.110 1.00 30.18 161 LEU D C 1
ATOM 6140 O O . LEU D 1 162 ? -1.530 8.238 40.052 1.00 27.37 161 LEU D O 1
ATOM 6145 N N . VAL D 1 163 ? -2.266 10.394 39.987 1.00 28.86 162 VAL D N 1
ATOM 6146 C CA . VAL D 1 163 ? -3.656 10.043 39.700 1.00 28.39 162 VAL D CA 1
ATOM 6147 C C . VAL D 1 163 ? -3.698 9.309 38.353 1.00 28.02 162 VAL D C 1
ATOM 6148 O O . VAL D 1 163 ? -4.281 8.232 38.251 1.00 28.73 162 VAL D O 1
ATOM 6152 N N . GLN D 1 164 ? -3.002 9.854 37.361 1.00 33.74 163 GLN D N 1
ATOM 6153 C CA . GLN D 1 164 ? -2.916 9.231 36.027 1.00 37.36 163 GLN D CA 1
ATOM 6154 C C . GLN D 1 164 ? -2.324 7.846 36.105 1.00 37.42 163 GLN D C 1
ATOM 6155 O O . GLN D 1 164 ? -2.898 6.885 35.582 1.00 38.84 163 GLN D O 1
ATOM 6161 N N . ARG D 1 165 ? -1.191 7.718 36.785 1.00 34.31 164 ARG D N 1
ATOM 6162 C CA . ARG D 1 165 ? -0.596 6.385 36.885 1.00 37.69 164 ARG D CA 1
ATOM 6163 C C . ARG D 1 165 ? -1.511 5.392 37.591 1.00 38.18 164 ARG D C 1
ATOM 6164 O O . ARG D 1 165 ? -1.577 4.210 37.188 1.00 38.20 164 ARG D O 1
ATOM 6172 N N . CYS D 1 166 ? -2.198 5.852 38.642 1.00 36.22 165 CYS D N 1
ATOM 6173 C CA A CYS D 1 166 ? -3.125 5.026 39.370 0.50 35.75 165 CYS D CA 1
ATOM 6174 C CA B CYS D 1 166 ? -3.130 4.990 39.368 0.50 35.51 165 CYS D CA 1
ATOM 6175 C C . CYS D 1 166 ? -4.237 4.524 38.450 1.00 38.00 165 CYS D C 1
ATOM 6176 O O . CYS D 1 166 ? -4.497 3.329 38.375 1.00 41.17 165 CYS D O 1
ATOM 6181 N N . LEU D 1 167 ? -4.897 5.452 37.757 1.00 39.83 166 LEU D N 1
ATOM 6182 C CA . LEU D 1 167 ? -5.996 5.081 36.847 1.00 42.92 166 LEU D CA 1
ATOM 6183 C C . LEU D 1 167 ? -5.543 4.103 35.736 1.00 46.77 166 LEU D C 1
ATOM 6184 O O . LEU D 1 167 ? -6.298 3.229 35.359 1.00 49.35 166 LEU D O 1
ATOM 6189 N N . GLN D 1 168 ? -4.301 4.210 35.259 1.00 52.02 167 GLN D N 1
ATOM 6190 C CA . GLN D 1 168 ? -3.822 3.350 34.175 1.00 54.81 167 GLN D CA 1
ATOM 6191 C C . GLN D 1 168 ? -3.241 2.057 34.728 1.00 56.12 167 GLN D C 1
ATOM 6192 O O . GLN D 1 168 ? -2.868 1.169 33.977 1.00 58.64 167 GLN D O 1
ATOM 6198 N N . GLY D 1 169 ? -3.197 1.954 36.051 1.00 55.19 168 GLY D N 1
ATOM 6199 C CA . GLY D 1 169 ? -2.843 0.730 36.737 1.00 53.40 168 GLY D CA 1
ATOM 6200 C C . GLY D 1 169 ? -1.378 0.512 36.968 1.00 51.55 168 GLY D C 1
ATOM 6201 O O . GLY D 1 169 ? -0.974 -0.596 37.233 1.00 53.07 168 GLY D O 1
ATOM 6202 N N . SER D 1 170 ? -0.576 1.561 36.896 1.00 49.23 169 SER D N 1
ATOM 6203 C CA . SER D 1 170 ? 0.844 1.426 37.124 1.00 50.04 169 SER D CA 1
ATOM 6204 C C . SER D 1 170 ? 1.209 1.765 38.562 1.00 48.74 169 SER D C 1
ATOM 6205 O O . SER D 1 170 ? 2.386 1.824 38.900 1.00 51.39 169 SER D O 1
ATOM 6208 N N . PHE D 1 171 ? 0.207 1.966 39.425 1.00 47.77 170 PHE D N 1
ATOM 6209 C CA . PHE D 1 171 ? 0.468 2.373 40.807 1.00 44.87 170 PHE D CA 1
ATOM 6210 C C . PHE D 1 171 ? -0.768 2.281 41.688 1.00 41.17 170 PHE D C 1
ATOM 6211 O O . PHE D 1 171 ? -1.793 2.784 41.314 1.00 46.12 170 PHE D O 1
ATOM 6219 N N . GLU D 1 172 ? -0.693 1.676 42.864 1.00 37.38 171 GLU D N 1
ATOM 6220 C CA A GLU D 1 172 ? -1.914 1.548 43.660 0.50 35.68 171 GLU D CA 1
ATOM 6221 C CA B GLU D 1 172 ? -1.875 1.516 43.717 0.50 35.71 171 GLU D CA 1
ATOM 6222 C C . GLU D 1 172 ? -2.034 2.735 44.601 1.00 32.84 171 GLU D C 1
ATOM 6223 O O . GLU D 1 172 ? -1.121 3.060 45.319 1.00 28.61 171 GLU D O 1
ATOM 6234 N N . GLY D 1 173 ? -3.174 3.405 44.527 1.00 29.46 172 GLY D N 1
ATOM 6235 C CA . GLY D 1 173 ? -3.414 4.593 45.354 1.00 29.85 172 GLY D CA 1
ATOM 6236 C C . GLY D 1 173 ? -3.886 4.240 46.761 1.00 27.98 172 GLY D C 1
ATOM 6237 O O . GLY D 1 173 ? -4.963 4.602 47.146 1.00 29.18 172 GLY D O 1
ATOM 6238 N N . THR D 1 174 ? -3.067 3.491 47.498 1.00 23.97 173 THR D N 1
ATOM 6239 C CA . THR D 1 174 ? -3.293 3.173 48.883 1.00 22.90 173 THR D CA 1
ATOM 6240 C C . THR D 1 174 ? -3.055 4.484 49.642 1.00 23.60 173 THR D C 1
ATOM 6241 O O . THR D 1 174 ? -2.355 5.365 49.169 1.00 19.81 173 THR D O 1
ATOM 6245 N N . ASP D 1 175 ? -3.622 4.587 50.828 1.00 25.32 174 ASP D N 1
ATOM 6246 C CA . ASP D 1 175 ? -3.409 5.732 51.693 1.00 29.08 174 ASP D CA 1
ATOM 6247 C C . ASP D 1 175 ? -1.921 5.944 51.973 1.00 26.40 174 ASP D C 1
ATOM 6248 O O . ASP D 1 175 ? -1.415 7.083 51.914 1.00 26.07 174 ASP D O 1
ATOM 6253 N N . GLU D 1 176 ? -1.229 4.854 52.290 1.00 24.14 175 GLU D N 1
ATOM 6254 C CA . GLU D 1 176 ? 0.212 4.889 52.565 1.00 24.71 175 GLU D CA 1
ATOM 6255 C C . GLU D 1 176 ? 1.011 5.375 51.331 1.00 25.00 175 GLU D C 1
ATOM 6256 O O . GLU D 1 176 ? 1.938 6.180 51.478 1.00 23.61 175 GLU D O 1
ATOM 6262 N N . HIS D 1 177 ? 0.676 4.888 50.142 1.00 23.61 176 HIS D N 1
ATOM 6263 C CA . HIS D 1 177 ? 1.335 5.420 48.923 1.00 22.63 176 HIS D CA 1
ATOM 6264 C C . HIS D 1 177 ? 1.120 6.933 48.686 1.00 25.33 176 HIS D C 1
ATOM 6265 O O . HIS D 1 177 ? 2.057 7.658 48.295 1.00 24.50 176 HIS D O 1
ATOM 6272 N N . ILE D 1 178 ? -0.091 7.399 48.925 1.00 22.33 177 ILE D N 1
ATOM 6273 C CA . ILE D 1 178 ? -0.380 8.821 48.767 1.00 21.98 177 ILE D CA 1
ATOM 6274 C C . ILE D 1 178 ? 0.385 9.601 49.853 1.00 23.92 177 ILE D C 1
ATOM 6275 O O . ILE D 1 178 ? 0.945 10.653 49.590 1.00 22.76 177 ILE D O 1
ATOM 6280 N N . GLU D 1 179 ? 0.414 9.073 51.076 1.00 23.50 178 GLU D N 1
ATOM 6281 C CA . GLU D 1 179 ? 1.173 9.679 52.200 1.00 23.88 178 GLU D CA 1
ATOM 6282 C C . GLU D 1 179 ? 2.705 9.760 51.948 1.00 23.95 178 GLU D C 1
ATOM 6283 O O . GLU D 1 179 ? 3.348 10.806 52.216 1.00 24.63 178 GLU D O 1
ATOM 6289 N N . LEU D 1 180 ? 3.276 8.671 51.451 1.00 22.46 179 LEU D N 1
ATOM 6290 C CA . LEU D 1 180 ? 4.682 8.623 51.078 1.00 23.75 179 LEU D CA 1
ATOM 6291 C C . LEU D 1 180 ? 4.992 9.691 49.988 1.00 22.03 179 LEU D C 1
ATOM 6292 O O . LEU D 1 180 ? 6.002 10.376 50.082 1.00 26.66 179 LEU D O 1
ATOM 6297 N N . ALA D 1 181 ? 4.113 9.840 48.998 1.00 22.59 180 ALA D N 1
ATOM 6298 C CA . ALA D 1 181 ? 4.311 10.836 47.934 1.00 22.68 180 ALA D CA 1
ATOM 6299 C C . ALA D 1 181 ? 4.301 12.243 48.545 1.00 24.66 180 ALA D C 1
ATOM 6300 O O . ALA D 1 181 ? 5.147 13.076 48.176 1.00 24.64 180 ALA D O 1
ATOM 6302 N N . PHE D 1 182 ? 3.351 12.504 49.444 1.00 22.25 181 PHE D N 1
ATOM 6303 C CA . PHE D 1 182 ? 3.299 13.823 50.101 1.00 25.74 181 PHE D CA 1
ATOM 6304 C C . PHE D 1 182 ? 4.553 14.104 50.893 1.00 24.95 181 PHE D C 1
ATOM 6305 O O . PHE D 1 182 ? 5.032 15.234 50.891 1.00 25.12 181 PHE D O 1
ATOM 6313 N N . ASN D 1 183 ? 5.076 13.101 51.600 1.00 24.35 182 ASN D N 1
ATOM 6314 C CA . ASN D 1 183 ? 6.313 13.293 52.359 1.00 23.21 182 ASN D CA 1
ATOM 6315 C C . ASN D 1 183 ? 7.454 13.695 51.439 1.00 24.81 182 ASN D C 1
ATOM 6316 O O . ASN D 1 183 ? 8.273 14.544 51.782 1.00 24.47 182 ASN D O 1
ATOM 6329 N N . ALA D 1 185 ? 6.995 15.298 48.505 1.00 24.15 184 ALA D N 1
ATOM 6330 C CA . ALA D 1 185 ? 6.690 16.670 48.078 1.00 25.69 184 ALA D CA 1
ATOM 6331 C C . ALA D 1 185 ? 7.125 17.647 49.147 1.00 26.24 184 ALA D C 1
ATOM 6332 O O . ALA D 1 185 ? 7.693 18.688 48.834 1.00 25.88 184 ALA D O 1
ATOM 6334 N N . TRP D 1 186 ? 6.830 17.318 50.402 1.00 24.81 185 TRP D N 1
ATOM 6335 C CA . TRP D 1 186 ? 7.243 18.139 51.527 1.00 24.88 185 TRP D CA 1
ATOM 6336 C C . TRP D 1 186 ? 8.748 18.262 51.555 1.00 24.34 185 TRP D C 1
ATOM 6337 O O . TRP D 1 186 ? 9.268 19.378 51.629 1.00 25.51 185 TRP D O 1
ATOM 6348 N N . ASP D 1 187 ? 9.480 17.154 51.488 1.00 21.35 186 ASP D N 1
ATOM 6349 C CA . ASP D 1 187 ? 10.936 17.281 51.555 1.00 24.48 186 ASP D CA 1
ATOM 6350 C C . ASP D 1 187 ? 11.496 18.177 50.416 1.00 25.32 186 ASP D C 1
ATOM 6351 O O . ASP D 1 187 ? 12.517 18.865 50.601 1.00 26.78 186 ASP D O 1
ATOM 6356 N N . ALA D 1 188 ? 10.866 18.093 49.242 1.00 23.99 187 ALA D N 1
ATOM 6357 C CA . ALA D 1 188 ? 11.247 18.890 48.108 1.00 26.28 187 ALA D CA 1
ATOM 6358 C C . ALA D 1 188 ? 11.147 20.403 48.439 1.00 28.79 187 ALA D C 1
ATOM 6359 O O . ALA D 1 188 ? 12.037 21.171 48.087 1.00 26.86 187 ALA D O 1
ATOM 6361 N N . VAL D 1 189 ? 10.072 20.823 49.105 1.00 27.66 188 VAL D N 1
ATOM 6362 C CA . VAL D 1 189 ? 9.868 22.267 49.346 1.00 27.26 188 VAL D CA 1
ATOM 6363 C C . VAL D 1 189 ? 10.321 22.749 50.690 1.00 29.48 188 VAL D C 1
ATOM 6364 O O . VAL D 1 189 ? 10.402 23.961 50.902 1.00 28.66 188 VAL D O 1
ATOM 6368 N N . ALA D 1 190 ? 10.599 21.841 51.614 1.00 28.17 189 ALA D N 1
ATOM 6369 C CA . ALA D 1 190 ? 10.950 22.253 52.965 1.00 32.49 189 ALA D CA 1
ATOM 6370 C C . ALA D 1 190 ? 12.380 22.689 53.015 1.00 34.43 189 ALA D C 1
ATOM 6371 O O . ALA D 1 190 ? 13.231 22.089 52.372 1.00 29.10 189 ALA D O 1
ATOM 6373 N N . ASP D 1 191 ? 12.664 23.683 53.842 1.00 39.13 190 ASP D N 1
ATOM 6374 C CA . ASP D 1 191 ? 14.043 24.129 53.955 1.00 41.20 190 ASP D CA 1
ATOM 6375 C C . ASP D 1 191 ? 14.795 23.300 54.990 1.00 44.38 190 ASP D C 1
ATOM 6376 O O . ASP D 1 191 ? 14.335 23.139 56.101 1.00 44.86 190 ASP D O 1
ATOM 6381 N N . ARG D 1 192 ? 15.924 22.727 54.575 1.00 49.65 191 ARG D N 1
ATOM 6382 C CA . ARG D 1 192 ? 16.831 21.971 55.473 1.00 54.66 191 ARG D CA 1
ATOM 6383 C C . ARG D 1 192 ? 18.020 22.866 55.851 1.00 55.64 191 ARG D C 1
ATOM 6384 O O . ARG D 1 192 ? 18.229 23.151 57.024 1.00 59.43 191 ARG D O 1
#

Solvent-accessible surface area: 34685 Å² total

Sequence (752 aa):
RQRDDSKRIAFLEATVREVADHGFSATSVGKIAKAAGLSPATLYIYYEDKEQLLLATFYYVSDQVIDAALLDSSFSRGKDLREGLRRQQWHTLFRRIGLERPELFRYHETFTHSAWTPEIQQARNESRAANLLLNAVDQGKQQSSGLIKPVPFPLLETFFRPIYHLVQRCCLQGSFEGTDEHIELAFNAWDAVADRQRDDSKRIIAFLEATVREVADHGFSATSVGKIAKAAGLSPATLYIYYEDKEQLLLATFYYVSDQVIDAALDSSFSRGKDLREGLRRQQWHTLFRIGLEERRPELFRYHETFTHHSAWTPEIQARNESRAANLLNAVDQGKQSGLIKPVPFPLLETFFRPIYHLVQRCCLQQGSFEGTDEHIELAFNAWDAVADRRNTGRQRDDSKRIIAFLEATVREVADDHGFSATSVGKIAKKAAGLSPATLYIYYEDKEQLLLATFYYVSDQVIDAALLDSFSRGKDLREGLRRQQWHTLFRIGLERPEELFRRYHETFTHSAWTPEIQARNESRAANLLNAVDQGKQSGLIKPVPFFPLLETFFRPIYHLVQRRCCLQGSFEGTDEHIELAFNAWDAVADRGRQRDDSKKRIAFLEATVRREVADHGFSATSVGKIAKAAGLSPATLYIYYEDKEEQQLLLATFYYVSDQVIDAALDSFSRGKDLREGLRRQQWHTLFRIGLERPELFRYHETFTHSAWTPEIQARNESRAANLLNAVDQGKQSGLIKPVPFPLLETFFRPIYHLVQRCCLQGSFEEGTDEHIELAFNAWDAVADR

Foldseek 3Di:
DVVVVLLLVLLLVLCLVCCLVPNDPVDALQSSCVSSVHGSVSVCVPAVGSLRSLLVSLCVLLCVLLVQLQVQLVPAPANLNSNLRSLVSNLVCCLVPVSSVSSNVSCVPDPSDPVSVVVSCVSNVVNVVRQVVCCVVQFWPVDDPVQLVVLVVVSNVVSVCCVVVNDPPDPVVSNVSSVSSVSTTGD/DVVVVLLVLLLVLLLVCCLPPNDVVDALQSSQVSSVHGSVSVCVPAVGPLRSLLVSLCVLLCVLLVQLVVQLVPAPANLRSNLRSLVSLLVCCLVPVSSVSSNVSCVPDPSDVVSVVVSCVSNVVNVVRVCVCCVPQFWPVDDVVQLVVLCVVSNVQSVCCVVVNDPPDPVVSNVSSVSSVSTTRPPPD/DVVVLVLLLVLLLVLLLVCCLPPNDVVDDLQSSQVSSVHHSVVVCVNAVHPLRSLLVSLCVLLVVLLVQLLVQLVPAPALLRSLLRSLVSNLVCCLVPVSSVSSNVSCVPDPSDPVSVVVSCVSNVVNVVRVVVCCVVQFWPVDDVVQLVVLCVVSSVQSVCCVVPNHPPDPVVSSVSSVSSVSTTGD/DVVVLVLLLVLLLVLLLVCCLPPNDPPCALQSSQVSSVHHSVVVCVNAVHPLRSLLVSLCVLLVVLLVQLLVQLVPAPALLRSNLRSLVSNLVCCLVCVSSVSSNVRCVPDPSDPVSVVVSCVSNVVNVVRVVVCCVVQFWPPDDVVQLVVLCVVSSVQSVCCVVPNDPPDVVVSNVSSVSSVSTTGD

Nearest PDB structures (foldseek):
  3pas-assembly1_A  TM=1.005E+00  e=4.733E-26  Marinobacter nauticus VT8
  4me9-assembly1_B  TM=8.669E-01  e=1.389E-08  Bacillus cereus ATCC 10987
  3ppb-assembly1_B  TM=8.753E-01  e=4.985E-08  Shewanella loihica PV-4
  6o6o-assembly1_B  TM=7.482E-01  e=5.483E-05  Mycobacterium tuberculosis
  4mo7-assembly1_A-2  TM=7.278E-01  e=7.637E-05  Pseudomonas fluorescens A506